Protein AF-0000000086091392 (afdb_homodimer)

Organism: Naegleria lovaniensis (NCBI:txid51637)

Solvent-accessible surface area (backbone atoms only — not comparable to full-atom values): 27394 Å² total; per-residue (Å²): 89,58,19,57,66,50,54,48,47,39,29,75,75,66,69,48,73,39,46,36,35,40,30,31,68,91,52,79,78,91,64,65,83,83,42,82,70,41,49,75,41,75,35,52,72,70,53,47,32,65,74,65,35,73,54,86,64,14,84,48,27,34,37,40,72,83,80,79,51,40,74,79,59,46,69,93,62,88,60,36,43,33,38,35,35,42,37,38,60,54,37,52,41,52,9,36,39,43,29,47,31,46,24,54,60,42,50,33,37,32,32,20,60,77,34,50,60,74,77,39,71,58,7,32,56,48,15,60,52,37,63,74,74,44,18,65,43,84,44,44,66,91,47,41,60,60,46,46,41,61,71,62,52,38,48,32,38,37,36,59,35,68,83,49,91,73,50,38,43,62,65,59,58,57,63,68,33,61,90,80,53,76,77,37,20,35,33,40,34,40,38,16,77,86,55,43,69,37,96,75,35,60,68,60,51,56,55,56,68,71,47,87,49,61,45,32,23,43,77,93,65,34,87,84,60,83,75,68,58,51,38,49,48,48,50,40,52,49,47,55,62,60,67,50,74,60,73,68,75,128,90,60,19,58,66,49,52,48,47,39,29,75,74,67,69,47,71,38,46,35,36,41,28,30,67,91,53,79,78,90,63,65,84,86,43,84,70,42,49,74,40,76,34,51,72,70,53,46,32,66,73,63,36,74,54,85,64,14,85,48,28,34,37,41,72,84,79,79,50,40,74,79,58,46,70,93,61,90,59,35,42,34,37,34,36,41,37,38,61,54,35,51,41,51,10,38,40,42,30,46,32,45,25,54,60,43,50,34,37,32,30,22,59,77,33,50,61,73,78,39,69,58,7,31,56,48,15,58,52,37,62,73,74,45,17,63,41,82,44,44,66,89,47,40,59,60,46,48,41,62,72,62,52,39,48,34,38,36,36,57,37,68,84,49,90,76,48,38,43,64,64,57,58,56,65,63,50,48,101,79,60,73,78,36,20,35,32,41,35,41,38,16,77,86,56,42,71,36,96,74,35,59,68,59,50,57,56,56,69,70,49,85,50,60,47,33,23,42,76,93,66,36,87,83,59,83,77,70,57,51,36,51,50,47,50,41,53,47,47,53,64,61,68,50,74,60,77,68,76,126

Sequence (500 aa):
MNGSKIITESFEKYNIRPKWLFYRHDKPLLFSQDNHQTQQFPVTDNLINYICGDIVSNDGYCAVYDNYDPQQLFHPRKRNIYIYCYKISDPNNLGSIIRMSFGFDISAIFLSEDCVSPFTERCVRSSRNYIMNIPVFHLPLEEYNTVIHEHLNCDYTLIADASSSQKHTIKSILGINNSQRKLDNICLVMGNEHHGFMYQDREFQKVMSQIPNKEFVYIPMKNNIDSFSVSHAAGILMYELSNNDVKMRRMNGSKIITESFEKYNIRPKWLFYRHDKPLLFSQDNHQTQQFPVTDNLINYICGDIVSNDGYCAVYDNYDPQQLFHPRKRNIYIYCYKISDPNNLGSIIRMSFGFDISAIFLSEDCVSPFTERCVRSSRNYIMNIPVFHLPLEEYNTVIHEHLNCDYTLIADASSSQKHTIKSILGINNSQRKLDNICLVMGNEHHGFMYQDREFQKVMSQIPNKEFVYIPMKNNIDSFSVSHAAGILMYELSNNDVKMRR

pLDDT: mean 88.41, std 12.87, range [25.33, 98.81]

InterPro domains:
  IPR001537 tRNA/rRNA methyltransferase, SpoU type [PF00588] (81-239)
  IPR029026 tRNA (guanine-N1-)-methyltransferase, N-terminal [G3DSA:3.40.1280.10] (73-248)
  IPR029028 Alpha/beta knot methyltransferases [SSF75217] (65-241)
  IPR051259 Ribosomal RNA Methyltransferase [PTHR43191] (73-243)

Radius of gyration: 23.92 Å; Cα contacts (8 Å, |Δi|>4): 946; chains: 2; bounding box: 57×60×65 Å

Secondary structure (DSSP, 8-state):
-B-HHHHHHHHHHH----SEEEEETTSPPSS-TT-TTSEEEEE-HHHHHHHHSSGGGTTTEEEE-----HHHH----SSEEEEEESS---HHHHHHHHHHHHHTT-SEEEE-TTPPPTTSHHHHHHHTTGGGGS-EEE--GGGHIIIIIIIS---EEEEE-TT-TTEE-HHHHHHHTTTT---SEEEEEE-BTTTBTTTT-HHHHHHHHT-SSEEEE----STT-----HHHHHHHHHHHHHH-------/-B-HHHHHHHHHHH----SEEEEETTSPPSS-TT-TTSEEEEE-HHHHHHHHSSGGGTTTEEEE-----HHHH----SSEEEEEESS---HHHHHHHHHHHHHTT-SEEEE-TTPPPTTSHHHHHHHTTGGGGS-EEE--GGGHIIIIIIIS---EEEEE-TT-SSEE-HHHHHHH--TT---SEEEEEE-BTTTBTTTT-HHHHHHHHT-SSEEEE----STT-----HHHHHHHHHHHHHH-------

Structure (mmCIF, N/CA/C/O backbone):
data_AF-0000000086091392-model_v1
#
loop_
_entity.id
_entity.type
_entity.pdbx_description
1 polymer 'tRNA/rRNA methyltransferase SpoU type domain-containing protein'
#
loop_
_atom_site.group_PDB
_atom_site.id
_atom_site.type_symbol
_atom_site.label_atom_id
_atom_site.label_alt_id
_atom_site.label_comp_id
_atom_site.label_asym_id
_atom_site.label_entity_id
_atom_site.label_seq_id
_atom_site.pdbx_PDB_ins_code
_atom_site.Cartn_x
_atom_site.Cartn_y
_atom_site.Cartn_z
_atom_site.occupancy
_atom_site.B_iso_or_equiv
_atom_site.auth_seq_id
_atom_site.auth_comp_id
_atom_site.auth_asym_id
_atom_site.auth_atom_id
_atom_site.pdbx_PDB_model_num
ATOM 1 N N . MET A 1 1 ? 10.367 -7.816 -18.844 1 86.5 1 MET A N 1
ATOM 2 C CA . MET A 1 1 ? 10.812 -7.109 -17.641 1 86.5 1 MET A CA 1
ATOM 3 C C . MET A 1 1 ? 11.906 -6.102 -17.984 1 86.5 1 MET A C 1
ATOM 5 O O . MET A 1 1 ? 12.859 -6.426 -18.703 1 86.5 1 MET A O 1
ATOM 9 N N . ASN A 1 2 ? 11.609 -4.957 -17.422 1 87.25 2 ASN A N 1
ATOM 10 C CA . ASN A 1 2 ? 12.539 -3.875 -17.719 1 87.25 2 ASN A CA 1
ATOM 11 C C . ASN A 1 2 ? 13.352 -3.477 -16.484 1 87.25 2 ASN A C 1
ATOM 13 O O . ASN A 1 2 ? 12.82 -3.467 -15.367 1 87.25 2 ASN A O 1
ATOM 17 N N . GLY A 1 3 ? 14.648 -3.191 -16.719 1 88.81 3 GLY A N 1
ATOM 18 C CA . GLY A 1 3 ? 15.477 -2.623 -15.656 1 88.81 3 GLY A CA 1
ATOM 19 C C . GLY A 1 3 ? 16.531 -3.586 -15.141 1 88.81 3 GLY A C 1
ATOM 20 O O . GLY A 1 3 ? 16.219 -4.727 -14.789 1 88.81 3 GLY A O 1
ATOM 21 N N . SER A 1 4 ? 17.75 -3.119 -15.109 1 90.88 4 SER A N 1
ATOM 22 C CA . SER A 1 4 ? 18.891 -3.947 -14.719 1 90.88 4 SER A CA 1
ATOM 23 C C . SER A 1 4 ? 18.766 -4.414 -13.273 1 90.88 4 SER A C 1
ATOM 25 O O . SER A 1 4 ? 19.094 -5.559 -12.953 1 90.88 4 SER A O 1
ATOM 27 N N . LYS A 1 5 ? 18.25 -3.545 -12.438 1 87.19 5 LYS A N 1
ATOM 28 C CA . LYS A 1 5 ? 18.203 -3.854 -11.016 1 87.19 5 LYS A CA 1
ATOM 29 C C . LYS A 1 5 ? 17.281 -5.039 -10.742 1 87.19 5 LYS A C 1
ATOM 31 O O . LYS A 1 5 ? 17.672 -5.988 -10.055 1 87.19 5 LYS A O 1
ATOM 36 N N . ILE A 1 6 ? 16.156 -4.98 -11.352 1 89.19 6 ILE A N 1
ATOM 37 C CA . ILE A 1 6 ? 15.156 -6.016 -11.109 1 89.19 6 ILE A CA 1
ATOM 38 C C . ILE A 1 6 ? 15.617 -7.332 -11.727 1 89.19 6 ILE A C 1
ATOM 40 O O . ILE A 1 6 ? 15.484 -8.398 -11.117 1 89.19 6 ILE A O 1
ATOM 44 N N . ILE A 1 7 ? 16.219 -7.27 -12.883 1 92.31 7 ILE A N 1
ATOM 45 C CA . ILE A 1 7 ? 16.703 -8.445 -13.594 1 92.31 7 ILE A CA 1
ATOM 46 C C . ILE A 1 7 ? 17.844 -9.094 -12.797 1 92.31 7 ILE A C 1
ATOM 48 O O . ILE A 1 7 ? 17.844 -10.305 -12.578 1 92.31 7 ILE A O 1
ATOM 52 N N . THR A 1 8 ? 18.719 -8.312 -12.297 1 91.81 8 THR A N 1
ATOM 53 C CA . THR A 1 8 ? 19.875 -8.797 -11.547 1 91.81 8 THR A CA 1
ATOM 54 C C . THR A 1 8 ? 19.453 -9.375 -10.203 1 91.81 8 THR A C 1
ATOM 56 O O . THR A 1 8 ? 19.906 -10.453 -9.812 1 91.81 8 THR A O 1
ATOM 59 N N . GLU A 1 9 ? 18.562 -8.703 -9.594 1 89.44 9 GLU A N 1
ATOM 60 C CA . GLU A 1 9 ? 18.094 -9.172 -8.297 1 89.44 9 GLU A CA 1
ATOM 61 C C . GLU A 1 9 ? 17.391 -10.523 -8.414 1 89.44 9 GLU A C 1
ATOM 63 O O . GLU A 1 9 ? 17.594 -11.414 -7.586 1 89.44 9 GLU A O 1
ATOM 68 N N . SER A 1 10 ? 16.594 -10.656 -9.414 1 92.31 10 SER A N 1
ATOM 69 C CA . SER A 1 10 ? 15.875 -11.898 -9.648 1 92.31 10 SER A CA 1
ATOM 70 C C . SER A 1 10 ? 16.844 -13.062 -9.867 1 92.31 10 SER A C 1
ATOM 72 O O . SER A 1 10 ? 16.609 -14.164 -9.352 1 92.31 10 SER A O 1
ATOM 74 N N . PHE A 1 11 ? 17.891 -12.766 -10.539 1 92.31 11 PHE A N 1
ATOM 75 C CA . PHE A 1 11 ? 18.875 -13.789 -10.828 1 92.31 11 PHE A CA 1
ATOM 76 C C . PHE A 1 11 ? 19.719 -14.094 -9.594 1 92.31 11 PHE A C 1
ATOM 78 O O . PHE A 1 11 ? 19.828 -15.25 -9.18 1 92.31 11 PHE A O 1
ATOM 85 N N . GLU A 1 12 ? 20.219 -13.094 -8.977 1 91.31 12 GLU A N 1
ATOM 86 C CA . GLU A 1 12 ? 21.156 -13.258 -7.867 1 91.31 12 GLU A CA 1
ATOM 87 C C . GLU A 1 12 ? 20.484 -13.867 -6.648 1 91.31 12 GLU A C 1
ATOM 89 O O . GLU A 1 12 ? 21.047 -14.727 -5.973 1 91.31 12 GLU A O 1
ATOM 94 N N . LYS A 1 13 ? 19.297 -13.469 -6.434 1 91.44 13 LYS A N 1
ATOM 95 C CA . LYS A 1 13 ? 18.641 -13.883 -5.199 1 91.44 13 LYS A CA 1
ATOM 96 C C . LYS A 1 13 ? 17.859 -15.18 -5.402 1 91.44 13 LYS A C 1
ATOM 98 O O . LYS A 1 13 ? 17.766 -16 -4.488 1 91.44 13 LYS A O 1
ATOM 103 N N . TYR A 1 14 ? 17.328 -15.383 -6.613 1 93.12 14 TYR A N 1
ATOM 104 C CA . TYR A 1 14 ? 16.375 -16.469 -6.754 1 93.12 14 TYR A CA 1
ATOM 105 C C . TYR A 1 14 ? 16.734 -17.375 -7.934 1 93.12 14 TYR A C 1
ATOM 107 O O . TYR A 1 14 ? 16 -18.297 -8.258 1 93.12 14 TYR A O 1
ATOM 115 N N . ASN A 1 15 ? 17.797 -17.078 -8.617 1 92.75 15 ASN A N 1
ATOM 116 C CA . ASN A 1 15 ? 18.312 -17.859 -9.742 1 92.75 15 ASN A CA 1
ATOM 117 C C . ASN A 1 15 ? 17.297 -17.938 -10.875 1 92.75 15 ASN A C 1
ATOM 119 O O . ASN A 1 15 ? 17.141 -18.984 -11.516 1 92.75 15 ASN A O 1
ATOM 123 N N . ILE A 1 16 ? 16.562 -16.891 -11.055 1 92.94 16 ILE A N 1
ATOM 124 C CA . ILE A 1 16 ? 15.625 -16.781 -12.164 1 92.94 16 ILE A CA 1
ATOM 125 C C . ILE A 1 16 ? 16.328 -16.141 -13.367 1 92.94 16 ILE A C 1
ATOM 127 O O . ILE A 1 16 ? 16.656 -14.953 -13.336 1 92.94 16 ILE A O 1
ATOM 131 N N . ARG A 1 17 ? 16.406 -16.875 -14.406 1 91.81 17 ARG A N 1
ATOM 132 C CA . ARG A 1 17 ? 17.141 -16.422 -15.586 1 91.81 17 ARG A CA 1
ATOM 133 C C . ARG A 1 17 ? 16.188 -16.125 -16.734 1 91.81 17 ARG A C 1
ATOM 135 O O . ARG A 1 17 ? 15.258 -16.891 -17 1 91.81 17 ARG A O 1
ATOM 142 N N . PRO A 1 18 ? 16.516 -15.008 -17.359 1 94 18 PRO A N 1
ATOM 143 C CA . PRO A 1 18 ? 15.719 -14.758 -18.562 1 94 18 PRO A CA 1
ATOM 144 C C . PRO A 1 18 ? 16.141 -15.625 -19.75 1 94 18 PRO A C 1
ATOM 146 O O . PRO A 1 18 ? 17.281 -16.094 -19.797 1 94 18 PRO A O 1
ATOM 149 N N . LYS A 1 19 ? 15.188 -15.867 -20.547 1 93.5 19 LYS A N 1
ATOM 150 C CA . LYS A 1 19 ? 15.508 -16.531 -21.812 1 93.5 19 LYS A CA 1
ATOM 151 C C . LYS A 1 19 ? 16.297 -15.602 -22.734 1 93.5 19 LYS A C 1
ATOM 153 O O . LYS A 1 19 ? 17.344 -15.977 -23.25 1 93.5 19 LYS A O 1
ATOM 158 N N . TRP A 1 20 ? 15.766 -14.398 -22.906 1 93.12 20 TRP A N 1
ATOM 159 C CA . TRP A 1 20 ? 16.422 -13.383 -23.734 1 93.12 20 TRP A CA 1
ATOM 160 C C . TRP A 1 20 ? 16.672 -12.109 -22.922 1 93.12 20 TRP A C 1
ATOM 162 O O . TRP A 1 20 ? 15.836 -11.703 -22.125 1 93.12 20 TRP A O 1
ATOM 172 N N . LEU A 1 21 ? 17.859 -11.555 -23.094 1 93.31 21 LEU A N 1
ATOM 173 C CA . LEU A 1 21 ? 18.203 -10.25 -22.531 1 93.31 21 LEU A CA 1
ATOM 174 C C . LEU A 1 21 ? 18.609 -9.281 -23.641 1 93.31 21 LEU A C 1
ATOM 176 O O . LEU A 1 21 ? 19.594 -9.5 -24.328 1 93.31 21 LEU A O 1
ATOM 180 N N . PHE A 1 22 ? 17.797 -8.266 -23.797 1 92.25 22 PHE A N 1
ATOM 181 C CA . PHE A 1 22 ? 18.141 -7.164 -24.688 1 92.25 22 PHE A CA 1
ATOM 182 C C . PHE A 1 22 ? 18.766 -6.012 -23.906 1 92.25 22 PHE A C 1
ATOM 184 O O . PHE A 1 22 ? 18.25 -5.617 -22.859 1 92.25 22 PHE A O 1
ATOM 191 N N . TYR A 1 23 ? 19.906 -5.551 -24.328 1 92 23 TYR A N 1
ATOM 192 C CA . TYR A 1 23 ? 20.547 -4.441 -23.625 1 92 23 TYR A CA 1
ATOM 193 C C . TYR A 1 23 ? 21.141 -3.445 -24.609 1 92 23 TYR A C 1
ATOM 195 O O . TYR A 1 23 ? 21.5 -3.814 -25.734 1 92 23 TYR A O 1
ATOM 203 N N . ARG A 1 24 ? 21.094 -2.211 -24.219 1 90.94 24 ARG A N 1
ATOM 204 C CA . ARG A 1 24 ? 21.703 -1.179 -25.047 1 90.94 24 ARG A CA 1
ATOM 205 C C . ARG A 1 24 ? 23.172 -1.451 -25.281 1 90.94 24 ARG A C 1
ATOM 207 O O . ARG A 1 24 ? 23.891 -1.867 -24.359 1 90.94 24 ARG A O 1
ATOM 214 N N . HIS A 1 25 ? 23.719 -1.001 -26.453 1 90.56 25 HIS A N 1
ATOM 215 C CA . HIS A 1 25 ? 25.047 -1.384 -26.891 1 90.56 25 HIS A CA 1
ATOM 216 C C . HIS A 1 25 ? 26.125 -0.738 -26.031 1 90.56 25 HIS A C 1
ATOM 218 O O . HIS A 1 25 ? 27.234 -1.251 -25.938 1 90.56 25 HIS A O 1
ATOM 224 N N . ASP A 1 26 ? 25.812 0.372 -25.391 1 90.62 26 ASP A N 1
ATOM 225 C CA . ASP A 1 26 ? 26.812 1.078 -24.594 1 90.62 26 ASP A CA 1
ATOM 226 C C . ASP A 1 26 ? 26.766 0.626 -23.141 1 90.62 26 ASP A C 1
ATOM 228 O O . ASP A 1 26 ? 27.484 1.156 -22.297 1 90.62 26 ASP A O 1
ATOM 232 N N . LYS A 1 27 ? 25.922 -0.3 -22.828 1 91.81 27 LYS A N 1
ATOM 233 C CA . LYS A 1 27 ? 25.766 -0.779 -21.453 1 91.81 27 LYS A CA 1
ATOM 234 C C . LYS A 1 27 ? 26.484 -2.109 -21.25 1 91.81 27 LYS A C 1
ATOM 236 O O . LYS A 1 27 ? 26.656 -2.885 -22.203 1 91.81 27 LYS A O 1
ATOM 241 N N . PRO A 1 28 ? 26.875 -2.361 -20.062 1 91.5 28 PRO A N 1
ATOM 242 C CA . PRO A 1 28 ? 27.562 -3.627 -19.797 1 91.5 28 PRO A CA 1
ATOM 243 C C . PRO A 1 28 ? 26.609 -4.824 -19.781 1 91.5 28 PRO A C 1
ATOM 245 O O . PRO A 1 28 ? 25.406 -4.66 -19.594 1 91.5 28 PRO A O 1
ATOM 248 N N . LEU A 1 29 ? 27.234 -5.965 -20 1 90.12 29 LEU A N 1
ATOM 249 C CA . LEU A 1 29 ? 26.469 -7.203 -19.859 1 90.12 29 LEU A CA 1
ATOM 250 C C . LEU A 1 29 ? 26.094 -7.453 -18.406 1 90.12 29 LEU A C 1
ATOM 252 O O . LEU A 1 29 ? 26.875 -7.199 -17.5 1 90.12 29 LEU A O 1
ATOM 256 N N . LEU A 1 30 ? 24.906 -7.949 -18.266 1 89.75 30 LEU A N 1
ATOM 257 C CA . LEU A 1 30 ? 24.469 -8.242 -16.906 1 89.75 30 LEU A CA 1
ATOM 258 C C . LEU A 1 30 ? 24.906 -9.641 -16.484 1 89.75 30 LEU A C 1
ATOM 260 O O . LEU A 1 30 ? 25.094 -9.898 -15.289 1 89.75 30 LEU A O 1
ATOM 264 N N . PHE A 1 31 ? 24.984 -10.492 -17.5 1 89.25 31 PHE A N 1
ATOM 265 C CA . PHE A 1 31 ? 25.344 -11.875 -17.219 1 89.25 31 PHE A CA 1
ATOM 266 C C . PHE A 1 31 ? 26.641 -12.258 -17.953 1 89.25 31 PHE A C 1
ATOM 268 O O . PHE A 1 31 ? 26.938 -11.727 -19.016 1 89.25 31 PHE A O 1
ATOM 275 N N . SER A 1 32 ? 27.328 -13.219 -17.281 1 83.88 32 SER A N 1
ATOM 276 C CA . SER A 1 32 ? 28.547 -13.703 -17.938 1 83.88 32 SER A CA 1
ATOM 277 C C . SER A 1 32 ? 28.234 -14.398 -19.25 1 83.88 32 SER A C 1
ATOM 279 O O . SER A 1 32 ? 27.172 -15.031 -19.391 1 83.88 32 SER A O 1
ATOM 281 N N . GLN A 1 33 ? 29.125 -14.312 -20.125 1 75.31 33 GLN A N 1
ATOM 282 C CA . GLN A 1 33 ? 28.953 -14.891 -21.453 1 75.31 33 GLN A CA 1
ATOM 283 C C . GLN A 1 33 ? 28.938 -16.422 -21.391 1 75.31 33 GLN A C 1
ATOM 285 O O . GLN A 1 33 ? 28.375 -17.062 -22.281 1 75.31 33 GLN A O 1
ATOM 290 N N . ASP A 1 34 ? 29.484 -16.906 -20.422 1 69.38 34 ASP A N 1
ATOM 291 C CA . ASP A 1 34 ? 29.547 -18.359 -20.297 1 69.38 34 ASP A CA 1
ATOM 292 C C . ASP A 1 34 ? 28.203 -18.922 -19.828 1 69.38 34 ASP A C 1
ATOM 294 O O . ASP A 1 34 ? 28.031 -20.141 -19.781 1 69.38 34 ASP A O 1
ATOM 298 N N . ASN A 1 35 ? 27.312 -18 -19.688 1 63.88 35 ASN A N 1
ATOM 299 C CA . ASN A 1 35 ? 25.984 -18.438 -19.266 1 63.88 35 ASN A CA 1
ATOM 300 C C . ASN A 1 35 ? 25.109 -18.812 -20.453 1 63.88 35 ASN A C 1
ATOM 302 O O . ASN A 1 35 ? 24.562 -17.938 -21.125 1 63.88 35 ASN A O 1
ATOM 306 N N . HIS A 1 36 ? 25.047 -20.094 -20.781 1 72.56 36 HIS A N 1
ATOM 307 C CA . HIS A 1 36 ? 24.375 -20.594 -21.969 1 72.56 36 HIS A CA 1
ATOM 308 C C . HIS A 1 36 ? 22.859 -20.547 -21.797 1 72.56 36 HIS A C 1
ATOM 310 O O . HIS A 1 36 ? 22.109 -20.688 -22.766 1 72.56 36 HIS A O 1
ATOM 316 N N . GLN A 1 37 ? 22.406 -20.125 -20.703 1 85 37 GLN A N 1
ATOM 317 C CA . GLN A 1 37 ? 20.969 -20.219 -20.469 1 85 37 GLN A CA 1
ATOM 318 C C . GLN A 1 37 ? 20.266 -18.938 -20.891 1 85 37 GLN A C 1
ATOM 320 O O . GLN A 1 37 ? 19.062 -18.953 -21.203 1 85 37 GLN A O 1
ATOM 325 N N . THR A 1 38 ? 21 -17.812 -20.953 1 92.56 38 THR A N 1
ATOM 326 C CA . THR A 1 38 ? 20.422 -16.531 -21.344 1 92.56 38 THR A CA 1
ATOM 327 C C . THR A 1 38 ? 21.078 -16.016 -22.609 1 92.56 38 THR A C 1
ATOM 329 O O . THR A 1 38 ? 22.312 -15.867 -22.672 1 92.56 38 THR A O 1
ATOM 332 N N . GLN A 1 39 ? 20.344 -15.898 -23.688 1 93 39 GLN A N 1
ATOM 333 C CA . GLN A 1 39 ? 20.844 -15.242 -24.891 1 93 39 GLN A CA 1
ATOM 334 C C . GLN A 1 39 ? 20.797 -13.719 -24.75 1 93 39 GLN A C 1
ATOM 336 O O . GLN A 1 39 ? 19.75 -13.156 -24.438 1 93 39 GLN A O 1
ATOM 341 N N . GLN A 1 40 ? 21.938 -13.117 -24.891 1 93.19 40 GLN A N 1
ATOM 342 C CA . GLN A 1 40 ? 22.031 -11.672 -24.703 1 93.19 40 GLN A CA 1
ATOM 343 C C . GLN A 1 40 ? 22.234 -10.953 -26.031 1 93.19 40 GLN A C 1
ATOM 345 O O . GLN A 1 40 ? 23.078 -11.359 -26.844 1 93.19 40 GLN A O 1
ATOM 350 N N . PHE A 1 41 ? 21.406 -9.914 -26.297 1 92.44 41 PHE A N 1
ATOM 351 C CA . PHE A 1 41 ? 21.406 -9.211 -27.578 1 92.44 41 PHE A CA 1
ATOM 352 C C . PHE A 1 41 ? 21.656 -7.723 -27.391 1 92.44 41 PHE A C 1
ATOM 354 O O . PHE A 1 41 ? 20.828 -7.02 -26.797 1 92.44 41 PHE A O 1
ATOM 361 N N . PRO A 1 42 ? 22.781 -7.227 -27.875 1 92.75 42 PRO A N 1
ATOM 362 C CA . PRO A 1 42 ? 22.953 -5.77 -27.891 1 92.75 42 PRO A CA 1
ATOM 363 C C . PRO A 1 42 ? 22.031 -5.094 -28.906 1 92.75 42 PRO A C 1
ATOM 365 O O . PRO A 1 42 ? 21.828 -5.613 -30.016 1 92.75 42 PRO A O 1
ATOM 368 N N . VAL A 1 43 ? 21.422 -3.994 -28.484 1 91.5 43 VAL A N 1
ATOM 369 C CA . VAL A 1 43 ? 20.484 -3.324 -29.391 1 91.5 43 VAL A CA 1
ATOM 370 C C . VAL A 1 43 ? 20.75 -1.819 -29.375 1 91.5 43 VAL A C 1
ATOM 372 O O . VAL A 1 43 ? 21.422 -1.309 -28.484 1 91.5 43 VAL A O 1
ATOM 375 N N . THR A 1 44 ? 20.219 -1.12 -30.406 1 87.5 44 THR A N 1
ATOM 376 C CA . THR A 1 44 ? 20.312 0.333 -30.484 1 87.5 44 THR A CA 1
ATOM 377 C C . THR A 1 44 ? 19.312 0.991 -29.547 1 87.5 44 THR A C 1
ATOM 379 O O . THR A 1 44 ? 18.375 0.336 -29.062 1 87.5 44 THR A O 1
ATOM 382 N N . ASP A 1 45 ? 19.453 2.264 -29.297 1 82.25 45 ASP A N 1
ATOM 383 C CA . ASP A 1 45 ? 18.531 3.035 -28.469 1 82.25 45 ASP A CA 1
ATOM 384 C C . ASP A 1 45 ? 17.109 2.973 -29.016 1 82.25 45 ASP A C 1
ATOM 386 O O . ASP A 1 45 ? 16.156 2.781 -28.25 1 82.25 45 ASP A O 1
ATOM 390 N N . ASN A 1 46 ? 17.047 3.1 -30.266 1 81.06 46 ASN A N 1
ATOM 391 C CA . ASN A 1 46 ? 15.734 3.092 -30.906 1 81.06 46 ASN A CA 1
ATOM 392 C C . ASN A 1 46 ? 15.039 1.74 -30.734 1 81.06 46 ASN A C 1
ATOM 394 O O . ASN A 1 46 ? 13.844 1.681 -30.438 1 81.06 46 ASN A O 1
ATOM 398 N N . LEU A 1 47 ? 15.805 0.741 -30.859 1 82.06 47 LEU A N 1
ATOM 399 C CA . LEU A 1 47 ? 15.227 -0.599 -30.828 1 82.06 47 LEU A CA 1
ATOM 400 C C . LEU A 1 47 ? 14.812 -0.973 -29.406 1 82.06 47 LEU A C 1
ATOM 402 O O . LEU A 1 47 ? 13.758 -1.584 -29.203 1 82.06 47 LEU A O 1
ATOM 406 N N . ILE A 1 48 ? 15.594 -0.634 -28.422 1 82.06 48 ILE A N 1
ATOM 407 C CA . ILE A 1 48 ? 15.273 -1.01 -27.047 1 82.06 48 ILE A CA 1
ATOM 408 C C . ILE A 1 48 ? 14 -0.296 -26.609 1 82.06 48 ILE A C 1
ATOM 410 O O . ILE A 1 48 ? 13.18 -0.87 -25.891 1 82.06 48 ILE A O 1
ATOM 414 N N . ASN A 1 49 ? 13.828 0.889 -27 1 79.06 49 ASN A N 1
ATOM 415 C CA . ASN A 1 49 ? 12.617 1.634 -26.672 1 79.06 49 ASN A CA 1
ATOM 416 C C . ASN A 1 49 ? 11.383 1.013 -27.328 1 79.06 49 ASN A C 1
ATOM 418 O O . ASN A 1 49 ? 10.289 1.034 -26.766 1 79.06 49 ASN A O 1
ATOM 422 N N . TYR A 1 50 ? 11.68 0.493 -28.5 1 78.81 50 TYR A N 1
ATOM 423 C CA . TYR A 1 50 ? 10.594 -0.168 -29.219 1 78.81 50 TYR A CA 1
ATOM 424 C C . TYR A 1 50 ? 10.188 -1.462 -28.516 1 78.81 50 TYR A C 1
ATOM 426 O O . TYR A 1 50 ? 9 -1.783 -28.438 1 78.81 50 TYR A O 1
ATOM 434 N N . ILE A 1 51 ? 11.125 -2.191 -28.062 1 76.38 51 ILE A N 1
ATOM 435 C CA . ILE A 1 51 ? 10.898 -3.488 -27.438 1 76.38 51 ILE A CA 1
ATOM 436 C C . ILE A 1 51 ? 10.32 -3.289 -26.031 1 76.38 51 ILE A C 1
ATOM 438 O O . ILE A 1 51 ? 9.375 -3.979 -25.641 1 76.38 51 ILE A O 1
ATOM 442 N N . CYS A 1 52 ? 10.898 -2.404 -25.328 1 74.06 52 CYS A N 1
ATOM 443 C CA . CYS A 1 52 ? 10.609 -2.318 -23.906 1 74.06 52 CYS A CA 1
ATOM 444 C C . CYS A 1 52 ? 9.586 -1.231 -23.609 1 74.06 52 CYS A C 1
ATOM 446 O O . CYS A 1 52 ? 8.984 -1.206 -22.547 1 74.06 52 CYS A O 1
ATOM 448 N N . GLY A 1 53 ? 9.18 -0.615 -24.609 1 67.25 53 GLY A N 1
ATOM 449 C CA . GLY A 1 53 ? 8.367 0.564 -24.344 1 67.25 53 GLY A CA 1
ATOM 450 C C . GLY A 1 53 ? 9.172 1.741 -23.828 1 67.25 53 GLY A C 1
ATOM 451 O O . GLY A 1 53 ? 10.375 1.843 -24.094 1 67.25 53 GLY A O 1
ATOM 452 N N . ASP A 1 54 ? 8.594 2.729 -23.109 1 56.72 54 ASP A N 1
ATOM 453 C CA . ASP A 1 54 ? 9.25 3.977 -22.734 1 56.72 54 ASP A CA 1
ATOM 454 C C . ASP A 1 54 ? 10.516 3.711 -21.922 1 56.72 54 ASP A C 1
ATOM 456 O O . ASP A 1 54 ? 10.5 2.92 -20.984 1 56.72 54 ASP A O 1
ATOM 460 N N . ILE A 1 55 ? 11.672 4.223 -22.484 1 52.38 55 ILE A N 1
ATOM 461 C CA . ILE A 1 55 ? 13.07 4.137 -22.078 1 52.38 55 ILE A CA 1
ATOM 462 C C . ILE A 1 55 ? 13.18 4.438 -20.578 1 52.38 55 ILE A C 1
ATOM 464 O O . ILE A 1 55 ? 13.992 3.83 -19.875 1 52.38 55 ILE A O 1
ATOM 468 N N . VAL A 1 56 ? 12.469 5.289 -20.109 1 54.34 56 VAL A N 1
ATOM 469 C CA . VAL A 1 56 ? 12.727 5.828 -18.781 1 54.34 56 VAL A CA 1
ATOM 470 C C . VAL A 1 56 ? 12.742 4.691 -17.766 1 54.34 56 VAL A C 1
ATOM 472 O O . VAL A 1 56 ? 13.594 4.66 -16.875 1 54.34 56 VAL A O 1
ATOM 475 N N . SER A 1 57 ? 11.984 3.633 -18.078 1 60.62 57 SER A N 1
ATOM 476 C CA . SER A 1 57 ? 11.859 2.625 -17.031 1 60.62 57 SER A CA 1
ATOM 477 C C . SER A 1 57 ? 12.852 1.482 -17.25 1 60.62 57 SER A C 1
ATOM 479 O O . SER A 1 57 ? 13.102 0.697 -16.328 1 60.62 57 SER A O 1
ATOM 481 N N . ASN A 1 58 ? 13.641 1.423 -18.25 1 67.31 58 ASN A N 1
ATOM 482 C CA . ASN A 1 58 ? 14.414 0.219 -18.531 1 67.31 58 ASN A CA 1
ATOM 483 C C . ASN A 1 58 ? 15.914 0.469 -18.359 1 67.31 58 ASN A C 1
ATOM 485 O O . ASN A 1 58 ? 16.703 -0.476 -18.266 1 67.31 58 ASN A O 1
ATOM 489 N N . ASP A 1 59 ? 16.375 1.501 -18 1 83.44 59 ASP A N 1
ATOM 490 C CA . ASP A 1 59 ? 17.781 1.902 -17.891 1 83.44 59 ASP A CA 1
ATOM 491 C C . ASP A 1 59 ? 18.641 1.214 -18.938 1 83.44 59 ASP A C 1
ATOM 493 O O . ASP A 1 59 ? 19.812 0.949 -18.703 1 83.44 59 ASP A O 1
ATOM 497 N N . GLY A 1 60 ? 17.922 0.682 -20.062 1 87.69 60 GLY A N 1
ATOM 498 C CA . GLY A 1 60 ? 18.641 0.103 -21.188 1 87.69 60 GLY A CA 1
ATOM 499 C C . GLY A 1 60 ? 18.625 -1.414 -21.188 1 87.69 60 GLY A C 1
ATOM 500 O O . GLY A 1 60 ? 19.344 -2.049 -21.969 1 87.69 60 GLY A O 1
ATOM 501 N N . TYR A 1 61 ? 17.891 -2.014 -20.344 1 91.5 61 TYR A N 1
ATOM 502 C CA . TYR A 1 61 ? 17.828 -3.467 -20.266 1 91.5 61 TYR A CA 1
ATOM 503 C C . TYR A 1 61 ? 16.375 -3.947 -20.312 1 91.5 61 TYR A C 1
ATOM 505 O O . TYR A 1 61 ? 15.5 -3.344 -19.688 1 91.5 61 TYR A O 1
ATOM 513 N N . CYS A 1 62 ? 16.156 -5.023 -21.078 1 91.25 62 CYS A N 1
ATOM 514 C CA . CYS A 1 62 ? 14.852 -5.691 -21.156 1 91.25 62 CYS A CA 1
ATOM 515 C C . CYS A 1 62 ? 15.023 -7.203 -21.234 1 91.25 62 CYS A C 1
ATOM 517 O O . CYS A 1 62 ? 15.82 -7.711 -22.016 1 91.25 62 CYS A O 1
ATOM 519 N N . ALA A 1 63 ? 14.258 -7.852 -20.438 1 91.88 63 ALA A N 1
ATOM 520 C CA . ALA A 1 63 ? 14.406 -9.305 -20.375 1 91.88 63 ALA A CA 1
ATOM 521 C C . ALA A 1 63 ? 13.086 -10 -20.688 1 91.88 63 ALA A C 1
ATOM 523 O O . ALA A 1 63 ? 12.008 -9.477 -20.375 1 91.88 63 ALA A O 1
ATOM 524 N N . VAL A 1 64 ? 13.203 -11.164 -21.312 1 91.62 64 VAL A N 1
ATOM 525 C CA . VAL A 1 64 ? 12.062 -12.031 -21.609 1 91.62 64 VAL A CA 1
ATOM 526 C C . VAL A 1 64 ? 12.203 -13.344 -20.844 1 91.62 64 VAL A C 1
ATOM 528 O O . VAL A 1 64 ? 13.25 -13.992 -20.891 1 91.62 64 VAL A O 1
ATOM 531 N N . TYR A 1 65 ? 11.148 -13.641 -20.109 1 93.69 65 TYR A N 1
ATOM 532 C CA . TYR A 1 65 ? 11.102 -14.891 -19.359 1 93.69 65 TYR A CA 1
ATOM 533 C C . TYR A 1 65 ? 10.047 -15.836 -19.938 1 93.69 65 TYR A C 1
ATOM 535 O O . TYR A 1 65 ? 8.969 -15.398 -20.328 1 93.69 65 TYR A O 1
ATOM 543 N N . ASP A 1 66 ? 10.32 -17.141 -20 1 91.12 66 ASP A N 1
ATOM 544 C CA . ASP A 1 66 ? 9.367 -18.141 -20.5 1 91.12 66 ASP A CA 1
ATOM 545 C C . ASP A 1 66 ? 9.289 -19.344 -19.562 1 91.12 66 ASP A C 1
ATOM 547 O O . ASP A 1 66 ? 8.773 -20.391 -19.953 1 91.12 66 ASP A O 1
ATOM 551 N N . ASN A 1 67 ? 9.719 -19.234 -18.375 1 91.38 67 ASN A N 1
ATOM 552 C CA . ASN A 1 67 ? 9.852 -20.375 -17.484 1 91.38 67 ASN A CA 1
ATOM 553 C C . ASN A 1 67 ? 8.945 -20.25 -16.266 1 91.38 67 ASN A C 1
ATOM 555 O O . ASN A 1 67 ? 9.195 -20.875 -15.234 1 91.38 67 ASN A O 1
ATOM 559 N N . TYR A 1 68 ? 7.941 -19.406 -16.359 1 94.31 68 TYR A N 1
ATOM 560 C CA . TYR A 1 68 ? 6.996 -19.328 -15.25 1 94.31 68 TYR A CA 1
ATOM 561 C C . TYR A 1 68 ? 6 -20.469 -15.289 1 94.31 68 TYR A C 1
ATOM 563 O O . TYR A 1 68 ? 5.316 -20.672 -16.297 1 94.31 68 TYR A O 1
ATOM 571 N N . ASP A 1 69 ? 5.898 -21.297 -14.203 1 96 69 ASP A N 1
ATOM 572 C CA . ASP A 1 69 ? 4.957 -22.391 -14.023 1 96 69 ASP A CA 1
ATOM 573 C C . ASP A 1 69 ? 4.398 -22.422 -12.602 1 96 69 ASP A C 1
ATOM 575 O O . ASP A 1 69 ? 5.051 -22.922 -11.68 1 96 69 ASP A O 1
ATOM 579 N N . PRO A 1 70 ? 3.211 -21.922 -12.484 1 96.81 70 PRO A N 1
ATOM 580 C CA . PRO A 1 70 ? 2.658 -21.828 -11.125 1 96.81 70 PRO A CA 1
ATOM 581 C C . PRO A 1 70 ? 2.477 -23.188 -10.461 1 96.81 70 PRO A C 1
ATOM 583 O O . PRO A 1 70 ? 2.566 -23.297 -9.234 1 96.81 70 PRO A O 1
ATOM 586 N N . GLN A 1 71 ? 2.25 -24.25 -11.203 1 96.62 71 GLN A N 1
ATOM 587 C CA . GLN A 1 71 ? 2.094 -25.578 -10.625 1 96.62 71 GLN A CA 1
ATOM 588 C C . GLN A 1 71 ? 3.396 -26.062 -9.992 1 96.62 71 GLN A C 1
ATOM 590 O O . GLN A 1 71 ? 3.377 -26.703 -8.938 1 96.62 71 GLN A O 1
ATOM 595 N N . GLN A 1 72 ? 4.492 -25.734 -10.594 1 95.81 72 GLN A N 1
ATOM 596 C CA . GLN A 1 72 ? 5.797 -26.125 -10.07 1 95.81 72 GLN A CA 1
ATOM 597 C C . GLN A 1 72 ? 6.156 -25.328 -8.828 1 95.81 72 GLN A C 1
ATOM 599 O O . GLN A 1 72 ? 6.859 -25.812 -7.945 1 95.81 72 GLN A O 1
ATOM 604 N N . LEU A 1 73 ? 5.664 -24.125 -8.766 1 96.44 73 LEU A N 1
ATOM 605 C CA . LEU A 1 73 ? 5.961 -23.234 -7.645 1 96.44 73 LEU A CA 1
ATOM 606 C C . LEU A 1 73 ? 5.098 -23.578 -6.434 1 96.44 73 LEU A C 1
ATOM 608 O O . LEU A 1 73 ? 5.434 -23.219 -5.305 1 96.44 73 LEU A O 1
ATOM 612 N N . PHE A 1 74 ? 3.965 -24.188 -6.707 1 97.06 74 PHE A N 1
ATOM 613 C CA . PHE A 1 74 ? 3.002 -24.453 -5.641 1 97.06 74 PHE A CA 1
ATOM 614 C C . PHE A 1 74 ? 3.412 -25.688 -4.836 1 97.06 74 PHE A C 1
ATOM 616 O O . PHE A 1 74 ? 3.533 -26.781 -5.387 1 97.06 74 PHE A O 1
ATOM 623 N N . HIS A 1 75 ? 3.629 -25.484 -3.49 1 92.06 75 HIS A N 1
ATOM 624 C CA . HIS A 1 75 ? 3.941 -26.562 -2.555 1 92.06 75 HIS A CA 1
ATOM 625 C C . HIS A 1 75 ? 3.088 -26.469 -1.296 1 92.06 75 HIS A C 1
ATOM 627 O O . HIS A 1 75 ? 3.26 -25.547 -0.494 1 92.06 75 HIS A O 1
ATOM 6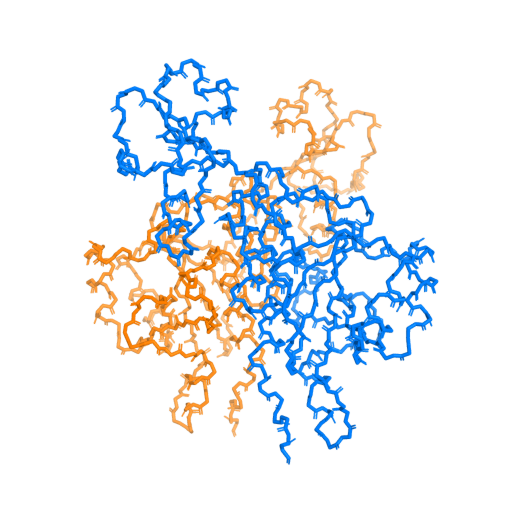33 N N . PRO A 1 76 ? 2.166 -27.422 -1.146 1 86.81 76 PRO A N 1
ATOM 634 C CA . PRO A 1 76 ? 1.337 -27.406 0.061 1 86.81 76 PRO A CA 1
ATOM 635 C C . PRO A 1 76 ? 2.158 -27.484 1.345 1 86.81 76 PRO A C 1
ATOM 637 O O . PRO A 1 76 ? 3.168 -28.203 1.388 1 86.81 76 PRO A O 1
ATOM 640 N N . ARG A 1 77 ? 1.729 -26.719 2.303 1 90.62 77 ARG A N 1
ATOM 641 C CA . ARG A 1 77 ? 2.35 -26.703 3.625 1 90.62 77 ARG A CA 1
ATOM 642 C C . ARG A 1 77 ? 1.351 -27.109 4.703 1 90.62 77 ARG A C 1
ATOM 644 O O . ARG A 1 77 ? 0.209 -27.453 4.398 1 90.62 77 ARG A O 1
ATOM 651 N N . LYS A 1 78 ? 1.879 -27.203 5.934 1 87.06 78 LYS A N 1
ATOM 652 C CA . LYS A 1 78 ? 0.993 -27.484 7.059 1 87.06 78 LYS A CA 1
ATOM 653 C C . LYS A 1 78 ? -0.034 -26.375 7.242 1 87.06 78 LYS A C 1
ATOM 655 O O . LYS A 1 78 ? -1.205 -26.641 7.52 1 87.06 78 LYS A O 1
ATOM 660 N N . ARG A 1 79 ? 0.441 -25.172 7.043 1 90.94 79 ARG A N 1
ATOM 661 C CA . ARG A 1 79 ? -0.422 -24 7.09 1 90.94 79 ARG A CA 1
ATOM 662 C C . ARG A 1 79 ? -0.308 -23.188 5.805 1 90.94 79 ARG A C 1
ATOM 664 O O . ARG A 1 79 ? 0.798 -22.891 5.344 1 90.94 79 ARG A O 1
ATOM 671 N N . ASN A 1 80 ? -1.495 -22.922 5.25 1 95.69 80 ASN A N 1
ATOM 672 C CA . ASN A 1 80 ? -1.512 -22.156 4.008 1 95.69 80 ASN A CA 1
ATOM 673 C C . ASN A 1 80 ? -2.41 -20.938 4.121 1 95.69 80 ASN A C 1
ATOM 675 O O . ASN A 1 80 ? -3.516 -21.016 4.66 1 95.69 80 ASN A O 1
ATOM 679 N N . ILE A 1 81 ? -1.879 -19.875 3.684 1 96.25 81 ILE A N 1
ATOM 680 C CA . ILE A 1 81 ? -2.691 -18.688 3.439 1 96.25 81 ILE A CA 1
ATOM 681 C C . ILE A 1 81 ? -2.791 -18.438 1.938 1 96.25 81 ILE A C 1
ATOM 683 O O . ILE A 1 81 ? -1.775 -18.391 1.239 1 96.25 81 ILE A O 1
ATOM 687 N N . TYR A 1 82 ? -3.977 -18.344 1.455 1 98.12 82 TYR A N 1
ATOM 688 C CA . TYR A 1 82 ? -4.258 -18.047 0.056 1 98.12 82 TYR A CA 1
ATOM 689 C C . TYR A 1 82 ? -4.875 -16.656 -0.094 1 98.12 82 TYR A C 1
ATOM 691 O O . TYR A 1 82 ? -5.551 -16.172 0.816 1 98.12 82 TYR A O 1
ATOM 699 N N . ILE A 1 83 ? -4.621 -16.047 -1.233 1 98.69 83 ILE A N 1
ATOM 700 C CA . ILE A 1 83 ? -5.277 -14.781 -1.573 1 98.69 83 ILE A CA 1
ATOM 701 C C . ILE A 1 83 ? -6.133 -14.969 -2.824 1 98.69 83 ILE A C 1
ATOM 703 O O . ILE A 1 83 ? -5.664 -15.5 -3.832 1 98.69 83 ILE A O 1
ATOM 707 N N . TYR A 1 84 ? -7.336 -14.617 -2.732 1 98.69 84 TYR A N 1
ATOM 708 C CA . TYR A 1 84 ? -8.234 -14.594 -3.885 1 98.69 84 TYR A CA 1
ATOM 709 C C . TYR A 1 84 ? -8.562 -13.164 -4.285 1 98.69 84 TYR A C 1
ATOM 711 O O . TYR A 1 84 ? -9.211 -12.438 -3.525 1 98.69 84 TYR A O 1
ATOM 719 N N . CYS A 1 85 ? -8.117 -12.781 -5.422 1 98.44 85 CYS A N 1
ATOM 720 C CA . CYS A 1 85 ? -8.414 -11.461 -5.969 1 98.44 85 CYS A CA 1
ATOM 721 C C . CYS A 1 85 ? -9.656 -11.5 -6.844 1 98.44 85 CYS A C 1
ATOM 723 O O . CYS A 1 85 ? -9.664 -12.117 -7.906 1 98.44 85 CYS A O 1
ATOM 725 N N . TYR A 1 86 ? -10.664 -10.805 -6.391 1 97.38 86 TYR A N 1
ATOM 726 C CA . TYR A 1 86 ? -11.914 -10.75 -7.141 1 97.38 86 TYR A CA 1
ATOM 727 C C . TYR A 1 86 ? -12 -9.484 -7.977 1 97.38 86 TYR A C 1
ATOM 729 O O . TYR A 1 86 ? -12.312 -8.406 -7.457 1 97.38 86 TYR A O 1
ATOM 737 N N . LYS A 1 87 ? -11.711 -9.586 -9.297 1 96.75 87 LYS A N 1
ATOM 738 C CA . LYS A 1 87 ? -11.867 -8.555 -10.32 1 96.75 87 LYS A CA 1
ATOM 739 C C . LYS A 1 87 ? -10.977 -7.352 -10.039 1 96.75 87 LYS A C 1
ATOM 741 O O . LYS A 1 87 ? -11.406 -6.203 -10.172 1 96.75 87 LYS A O 1
ATOM 746 N N . ILE A 1 88 ? -9.734 -7.645 -9.578 1 97.62 88 ILE A N 1
ATOM 747 C CA . ILE A 1 88 ? -8.742 -6.582 -9.445 1 97.62 88 ILE A CA 1
ATOM 748 C C . ILE A 1 88 ? -8.328 -6.086 -10.828 1 97.62 88 ILE A C 1
ATOM 750 O O . ILE A 1 88 ? -7.863 -6.867 -11.664 1 97.62 88 ILE A O 1
ATOM 754 N N . SER A 1 89 ? -8.453 -4.777 -11.062 1 96.44 89 SER A N 1
ATOM 755 C CA . SER A 1 89 ? -8.312 -4.293 -12.43 1 96.44 89 SER A CA 1
ATOM 756 C C . SER A 1 89 ? -7.055 -3.443 -12.586 1 96.44 89 SER A C 1
ATOM 758 O O . SER A 1 89 ? -6.578 -3.229 -13.703 1 96.44 89 SER A O 1
ATOM 760 N N . ASP A 1 90 ? -6.504 -2.871 -11.57 1 96.19 90 ASP A N 1
ATOM 761 C CA . ASP A 1 90 ? -5.312 -2.031 -11.641 1 96.19 90 ASP A CA 1
ATOM 762 C C . ASP A 1 90 ? -4.043 -2.873 -11.547 1 96.19 90 ASP A C 1
ATOM 764 O O . ASP A 1 90 ? -3.818 -3.561 -10.547 1 96.19 90 ASP A O 1
ATOM 768 N N . PRO A 1 91 ? -3.201 -2.791 -12.531 1 96.88 91 PRO A N 1
ATOM 769 C CA . PRO A 1 91 ? -1.995 -3.623 -12.531 1 96.88 91 PRO A CA 1
ATOM 770 C C . PRO A 1 91 ? -1.029 -3.266 -11.406 1 96.88 91 PRO A C 1
ATOM 772 O O . PRO A 1 91 ? -0.297 -4.133 -10.922 1 96.88 91 PRO A O 1
ATOM 775 N N . ASN A 1 92 ? -0.99 -2.012 -10.969 1 95.69 92 ASN A N 1
ATOM 776 C CA . ASN A 1 92 ? -0.122 -1.634 -9.852 1 95.69 92 ASN A CA 1
ATOM 777 C C . ASN A 1 92 ? -0.589 -2.256 -8.539 1 95.69 92 ASN A C 1
ATOM 779 O O . ASN A 1 92 ? 0.229 -2.717 -7.742 1 95.69 92 ASN A O 1
ATOM 783 N N . ASN A 1 93 ? -1.898 -2.289 -8.391 1 97.56 93 ASN A N 1
ATOM 784 C CA . ASN A 1 93 ? -2.451 -2.941 -7.207 1 97.56 93 ASN A CA 1
ATOM 785 C C . ASN A 1 93 ? -2.141 -4.434 -7.195 1 97.56 93 ASN A C 1
ATOM 787 O O . ASN A 1 93 ? -1.684 -4.969 -6.184 1 97.56 93 ASN A O 1
ATOM 791 N N . LEU A 1 94 ? -2.377 -5.059 -8.312 1 98.56 94 LEU A N 1
ATOM 792 C CA . LEU A 1 94 ? -2.119 -6.492 -8.375 1 98.56 94 LEU A CA 1
ATOM 793 C C . LEU A 1 94 ? -0.638 -6.789 -8.164 1 98.56 94 LEU A C 1
ATOM 795 O O . LEU A 1 94 ? -0.285 -7.715 -7.426 1 98.56 94 LEU A O 1
ATOM 799 N N . GLY A 1 95 ? 0.22 -6.008 -8.812 1 98.06 95 GLY A N 1
ATOM 800 C CA . GLY A 1 95 ? 1.65 -6.18 -8.617 1 98.06 95 GLY A CA 1
ATOM 801 C C . GLY A 1 95 ? 2.076 -6.039 -7.172 1 98.06 95 GLY A C 1
ATOM 802 O O . GLY A 1 95 ? 2.869 -6.84 -6.672 1 98.06 95 GLY A O 1
ATOM 803 N N . SER A 1 96 ? 1.558 -5.047 -6.5 1 98.25 96 SER A N 1
ATOM 804 C CA . SER A 1 96 ? 1.865 -4.832 -5.09 1 98.25 96 SER A CA 1
ATOM 805 C C . SER A 1 96 ? 1.379 -5.996 -4.234 1 98.25 96 SER A C 1
ATOM 807 O O . SER A 1 96 ? 2.068 -6.418 -3.303 1 98.25 96 SER A O 1
ATOM 809 N N . ILE A 1 97 ? 0.209 -6.48 -4.531 1 98.81 97 ILE A N 1
ATOM 810 C CA . ILE A 1 97 ? -0.332 -7.625 -3.809 1 98.81 97 ILE A CA 1
ATOM 811 C C . ILE A 1 97 ? 0.588 -8.836 -3.99 1 98.81 97 ILE A C 1
ATOM 813 O O . ILE A 1 97 ? 0.908 -9.531 -3.023 1 98.81 97 ILE A O 1
ATOM 817 N N . ILE A 1 98 ? 1.05 -9.031 -5.188 1 98.69 98 ILE A N 1
ATOM 818 C CA . ILE A 1 98 ? 1.95 -10.141 -5.5 1 98.69 98 ILE A CA 1
ATOM 819 C C . ILE A 1 98 ? 3.25 -9.984 -4.715 1 98.69 98 ILE A C 1
ATOM 821 O O . ILE A 1 98 ? 3.713 -10.93 -4.07 1 98.69 98 ILE A O 1
ATOM 825 N N . ARG A 1 99 ? 3.777 -8.797 -4.746 1 98.06 99 ARG A N 1
ATOM 826 C CA . ARG A 1 99 ? 5.031 -8.531 -4.055 1 98.06 99 ARG A CA 1
ATOM 827 C C . ARG A 1 99 ? 4.91 -8.82 -2.561 1 98.06 99 ARG A C 1
ATOM 829 O O . ARG A 1 99 ? 5.742 -9.523 -1.99 1 98.06 99 ARG A O 1
ATOM 836 N N . MET A 1 100 ? 3.885 -8.312 -1.979 1 98.44 100 MET A N 1
ATOM 837 C CA . MET A 1 100 ? 3.703 -8.5 -0.542 1 98.44 100 MET A CA 1
ATOM 838 C C . MET A 1 100 ? 3.354 -9.945 -0.22 1 98.44 100 MET A C 1
ATOM 840 O O . MET A 1 100 ? 3.74 -10.469 0.829 1 98.44 100 MET A O 1
ATOM 844 N N . SER A 1 101 ? 2.635 -10.594 -1.102 1 98.56 101 SER A N 1
ATOM 845 C CA . SER A 1 101 ? 2.316 -12.008 -0.907 1 98.56 101 SER A CA 1
ATOM 846 C C . SER A 1 101 ? 3.584 -12.852 -0.816 1 98.56 101 SER A C 1
ATOM 848 O O . SER A 1 101 ? 3.688 -13.734 0.037 1 98.56 101 SER A O 1
ATOM 850 N N . PHE A 1 102 ? 4.512 -12.562 -1.724 1 97.94 102 PHE A N 1
ATOM 851 C CA . PHE A 1 102 ? 5.785 -13.273 -1.67 1 97.94 102 PHE A CA 1
ATOM 852 C C . PHE A 1 102 ? 6.5 -13.008 -0.351 1 97.94 102 PHE A C 1
ATOM 854 O O . PHE A 1 102 ? 6.965 -13.938 0.311 1 97.94 102 PHE A O 1
ATOM 861 N N . GLY A 1 103 ? 6.465 -11.758 0.071 1 97.25 103 GLY A N 1
ATOM 862 C CA . GLY A 1 103 ? 7.145 -11.359 1.294 1 97.25 103 GLY A CA 1
ATOM 863 C C . GLY A 1 103 ? 6.504 -11.938 2.545 1 97.25 103 GLY A C 1
ATOM 864 O O . GLY A 1 103 ? 7.18 -12.133 3.557 1 97.25 103 GLY A O 1
ATOM 865 N N . PHE A 1 104 ? 5.25 -12.172 2.529 1 97.12 104 PHE A N 1
ATOM 866 C CA . PHE A 1 104 ? 4.543 -12.703 3.691 1 97.12 104 PHE A CA 1
ATOM 867 C C . PHE A 1 104 ? 4.344 -14.211 3.562 1 97.12 104 PHE A C 1
ATOM 869 O O . PHE A 1 104 ? 3.582 -14.805 4.328 1 97.12 104 PHE A O 1
ATOM 876 N N . ASP A 1 105 ? 4.945 -14.797 2.553 1 96.5 105 ASP A N 1
ATOM 877 C CA . ASP A 1 105 ? 4.984 -16.234 2.328 1 96.5 105 ASP A CA 1
ATOM 878 C C . ASP A 1 105 ? 3.582 -16.797 2.086 1 96.5 105 ASP A C 1
ATOM 880 O O . ASP A 1 105 ? 3.217 -17.828 2.643 1 96.5 105 ASP A O 1
ATOM 884 N N . ILE A 1 106 ? 2.797 -16.078 1.364 1 97.5 106 ILE A N 1
ATOM 885 C CA . ILE A 1 106 ? 1.494 -16.547 0.904 1 97.5 106 ILE A CA 1
ATOM 886 C C . ILE A 1 106 ? 1.674 -17.75 -0.017 1 97.5 106 ILE A C 1
ATOM 888 O O . ILE A 1 106 ? 2.566 -17.766 -0.868 1 97.5 106 ILE A O 1
ATOM 892 N N . SER A 1 107 ? 0.831 -18.719 0.17 1 97.88 107 SER A N 1
ATOM 893 C CA . SER A 1 107 ? 1.022 -20 -0.499 1 97.88 107 SER A CA 1
ATOM 894 C C . SER A 1 107 ? 0.662 -19.906 -1.979 1 97.88 107 SER A C 1
ATOM 896 O O . SER A 1 107 ? 1.302 -20.547 -2.818 1 97.88 107 SER A O 1
ATOM 898 N N . ALA A 1 108 ? -0.39 -19.156 -2.27 1 98.44 108 ALA A N 1
ATOM 899 C CA . ALA A 1 108 ? -0.823 -18.969 -3.654 1 98.44 108 ALA A CA 1
ATOM 900 C C . ALA A 1 108 ? -1.785 -17.797 -3.781 1 98.44 108 ALA A C 1
ATOM 902 O O . ALA A 1 108 ? -2.471 -17.438 -2.82 1 98.44 108 ALA A O 1
ATOM 903 N N . ILE A 1 109 ? -1.795 -17.266 -4.996 1 98.81 109 ILE A N 1
ATOM 904 C CA . ILE A 1 109 ? -2.752 -16.219 -5.352 1 98.81 109 ILE A CA 1
ATOM 905 C C . ILE A 1 109 ? -3.684 -16.734 -6.449 1 98.81 109 ILE A C 1
ATOM 907 O O . ILE A 1 109 ? -3.238 -17.375 -7.398 1 98.81 109 ILE A O 1
ATOM 911 N N . PHE A 1 110 ? -4.926 -16.453 -6.27 1 98.81 110 PHE A N 1
ATOM 912 C CA . PHE A 1 110 ? -5.93 -16.797 -7.266 1 98.81 110 PHE A CA 1
ATOM 913 C C . PHE A 1 110 ? -6.598 -15.555 -7.824 1 98.81 110 PHE A C 1
ATOM 915 O O . PHE A 1 110 ? -7.016 -14.672 -7.066 1 98.81 110 PHE A O 1
ATOM 922 N N . LEU A 1 111 ? -6.684 -15.5 -9.133 1 98.75 111 LEU A N 1
ATOM 923 C CA . LEU A 1 111 ? -7.301 -14.367 -9.82 1 98.75 111 LEU A CA 1
ATOM 924 C C . LEU A 1 111 ? -8.633 -14.773 -10.445 1 98.75 111 LEU A C 1
ATOM 926 O O . LEU A 1 111 ? -8.68 -15.703 -11.258 1 98.75 111 LEU A O 1
ATOM 930 N N . SER A 1 112 ? -9.688 -14.062 -10.055 1 98 112 SER A N 1
ATOM 931 C CA . SER A 1 112 ? -10.992 -14.32 -10.656 1 98 112 SER A CA 1
ATOM 932 C C . SER A 1 112 ? -11.047 -13.82 -12.094 1 98 112 SER A C 1
ATOM 934 O O . SER A 1 112 ? -10.062 -13.305 -12.617 1 98 112 SER A O 1
ATOM 936 N N . GLU A 1 113 ? -12.195 -14.031 -12.633 1 95.06 113 GLU A N 1
ATOM 937 C CA . GLU A 1 113 ? -12.438 -13.477 -13.961 1 95.06 113 GLU A CA 1
ATOM 938 C C . GLU A 1 113 ? -12.305 -11.961 -13.961 1 95.06 113 GLU A C 1
ATOM 940 O O . GLU A 1 113 ? -12.539 -11.312 -12.938 1 95.06 113 GLU A O 1
ATOM 945 N N . ASP A 1 114 ? -11.797 -11.383 -15.008 1 93.44 114 ASP A N 1
ATOM 946 C CA . ASP A 1 114 ? -11.766 -9.945 -15.273 1 93.44 114 ASP A CA 1
ATOM 947 C C . ASP A 1 114 ? -10.648 -9.266 -14.484 1 93.44 114 ASP A C 1
ATOM 949 O O . ASP A 1 114 ? -10.555 -8.039 -14.461 1 93.44 114 ASP A O 1
ATOM 953 N N . CYS A 1 115 ? -9.812 -10.07 -13.781 1 97.38 115 CYS A N 1
ATOM 954 C CA . CYS A 1 115 ? -8.602 -9.492 -13.219 1 97.38 115 CYS A CA 1
ATOM 955 C C . CYS A 1 115 ? -7.621 -9.102 -14.312 1 97.38 115 CYS A C 1
ATOM 957 O O . CYS A 1 115 ? -7.57 -9.75 -15.367 1 97.38 115 CYS A O 1
ATOM 959 N N . VAL A 1 116 ? -6.922 -8.07 -14.078 1 98 116 VAL A N 1
ATOM 960 C CA . VAL A 1 116 ? -5.828 -7.719 -14.977 1 98 116 VAL A CA 1
ATOM 961 C C . VAL A 1 116 ? -4.797 -8.844 -15 1 98 116 VAL A C 1
ATOM 963 O O . VAL A 1 116 ? -4.637 -9.57 -14.016 1 98 116 VAL A O 1
ATOM 966 N N . SER A 1 117 ? -4.129 -8.969 -16.156 1 97.31 117 SER A N 1
ATOM 967 C CA . SER A 1 117 ? -3.094 -9.992 -16.25 1 97.31 117 SER A CA 1
ATOM 968 C C . SER A 1 117 ? -1.901 -9.664 -15.367 1 97.31 117 SER A C 1
ATOM 970 O O . SER A 1 117 ? -1.427 -8.523 -15.344 1 97.31 117 SER A O 1
ATOM 972 N N . PRO A 1 118 ? -1.397 -10.695 -14.602 1 97.31 118 PRO A N 1
ATOM 973 C CA . PRO A 1 118 ? -0.225 -10.461 -13.758 1 97.31 118 PRO A CA 1
ATOM 974 C C . PRO A 1 118 ? 1.06 -10.281 -14.562 1 97.31 118 PRO A C 1
ATOM 976 O O . PRO A 1 118 ? 2.107 -9.961 -14 1 97.31 118 PRO A O 1
ATOM 979 N N . PHE A 1 119 ? 0.995 -10.312 -15.898 1 94.06 119 PHE A N 1
ATOM 980 C CA . PHE A 1 119 ? 2.193 -10.305 -16.734 1 94.06 119 PHE A CA 1
ATOM 981 C C . PHE A 1 119 ? 2.289 -9.023 -17.531 1 94.06 119 PHE A C 1
ATOM 983 O O . PHE A 1 119 ? 3.16 -8.883 -18.406 1 94.06 119 PHE A O 1
ATOM 990 N N . THR A 1 120 ? 1.337 -8.133 -17.203 1 91.56 120 THR A N 1
ATOM 991 C CA . THR A 1 120 ? 1.519 -6.816 -17.812 1 91.56 120 THR A CA 1
ATOM 992 C C . THR A 1 120 ? 2.801 -6.164 -17.297 1 91.56 120 THR A C 1
ATOM 994 O O . THR A 1 120 ? 3.262 -6.465 -16.188 1 91.56 120 THR A O 1
ATOM 997 N N . GLU A 1 121 ? 3.391 -5.289 -18.047 1 86.44 121 GLU A N 1
ATOM 998 C CA . GLU A 1 121 ? 4.625 -4.605 -17.656 1 86.44 121 GLU A CA 1
ATOM 999 C C . GLU A 1 121 ? 4.473 -3.887 -16.328 1 86.44 121 GLU A C 1
ATOM 1001 O O . GLU A 1 121 ? 5.348 -3.977 -15.461 1 86.44 121 GLU A O 1
ATOM 1006 N N . ARG A 1 122 ? 3.344 -3.217 -16.172 1 90.31 122 ARG A N 1
ATOM 1007 C CA . ARG A 1 122 ? 3.098 -2.449 -14.961 1 90.31 122 ARG A CA 1
ATOM 1008 C C . ARG A 1 122 ? 2.99 -3.365 -13.75 1 90.31 122 ARG A C 1
ATOM 1010 O O . ARG A 1 122 ? 3.51 -3.047 -12.672 1 90.31 122 ARG A O 1
ATOM 1017 N N . CYS A 1 123 ? 2.361 -4.5 -13.953 1 94.69 123 CYS A N 1
ATOM 1018 C CA . CYS A 1 123 ? 2.209 -5.453 -12.859 1 94.69 123 CYS A CA 1
ATOM 1019 C C . CYS A 1 123 ? 3.549 -6.078 -12.492 1 94.69 123 CYS A C 1
ATOM 1021 O O . CYS A 1 123 ? 3.896 -6.168 -11.312 1 94.69 123 CYS A O 1
ATOM 1023 N N . VAL A 1 124 ? 4.309 -6.477 -13.469 1 92.81 124 VAL A N 1
ATOM 1024 C CA . VAL A 1 124 ? 5.617 -7.078 -13.25 1 92.81 124 VAL A CA 1
ATOM 1025 C C . VAL A 1 124 ? 6.531 -6.09 -12.531 1 92.81 124 VAL A C 1
ATOM 1027 O O . VAL A 1 124 ? 7.219 -6.449 -11.578 1 92.81 124 VAL A O 1
ATOM 1030 N N . ARG A 1 125 ? 6.461 -4.879 -12.898 1 89.31 125 ARG A N 1
ATOM 1031 C CA . ARG A 1 125 ? 7.289 -3.842 -12.297 1 89.31 125 ARG A CA 1
ATOM 1032 C C . ARG A 1 125 ? 6.883 -3.596 -10.844 1 89.31 125 ARG A C 1
ATOM 1034 O O . ARG A 1 125 ? 7.734 -3.551 -9.953 1 89.31 125 ARG A O 1
ATOM 1041 N N . SER A 1 126 ? 5.539 -3.443 -10.641 1 93.25 126 SER A N 1
ATOM 1042 C CA . SER A 1 126 ? 5.051 -3.156 -9.297 1 93.25 126 SER A CA 1
ATOM 1043 C C . SER A 1 126 ? 5.266 -4.344 -8.367 1 93.25 126 SER A C 1
ATOM 1045 O O . SER A 1 126 ? 5.402 -4.172 -7.156 1 93.25 126 SER A O 1
ATOM 1047 N N . SER A 1 127 ? 5.387 -5.555 -8.906 1 95.62 127 SER A N 1
ATOM 1048 C CA . SER A 1 127 ? 5.676 -6.742 -8.109 1 95.62 127 SER A CA 1
ATOM 1049 C C . SER A 1 127 ? 7.176 -6.91 -7.895 1 95.62 127 SER A C 1
ATOM 1051 O O . SER A 1 127 ? 7.605 -7.746 -7.098 1 95.62 127 SER A O 1
ATOM 1053 N N . ARG A 1 128 ? 7.992 -6.102 -8.648 1 92.19 128 ARG A N 1
ATOM 1054 C CA . ARG A 1 128 ? 9.445 -6.211 -8.648 1 92.19 128 ARG A CA 1
ATOM 1055 C C . ARG A 1 128 ? 9.891 -7.586 -9.141 1 92.19 128 ARG A C 1
ATOM 1057 O O . ARG A 1 128 ? 10.852 -8.148 -8.617 1 92.19 128 ARG A O 1
ATOM 1064 N N . ASN A 1 129 ? 9.102 -8.148 -10.047 1 92.12 129 ASN A N 1
ATOM 1065 C CA . ASN A 1 129 ? 9.336 -9.414 -10.734 1 92.12 129 ASN A CA 1
ATOM 1066 C C . ASN A 1 129 ? 9.125 -10.602 -9.797 1 92.12 129 ASN A C 1
ATOM 1068 O O . ASN A 1 129 ? 9.414 -11.742 -10.156 1 92.12 129 ASN A O 1
ATOM 1072 N N . TYR A 1 130 ? 8.578 -10.367 -8.625 1 96 130 TYR A N 1
ATOM 1073 C CA . TYR A 1 130 ? 8.336 -11.469 -7.699 1 96 130 TYR A CA 1
ATOM 1074 C C . TYR A 1 130 ? 7.203 -12.359 -8.203 1 96 130 TYR A C 1
ATOM 1076 O O . TYR A 1 130 ? 6.98 -13.453 -7.672 1 96 130 TYR A O 1
ATOM 1084 N N . ILE A 1 131 ? 6.551 -11.898 -9.25 1 96.44 131 ILE A N 1
ATOM 1085 C CA . ILE A 1 131 ? 5.562 -12.742 -9.922 1 96.44 131 ILE A CA 1
ATOM 1086 C C . ILE A 1 131 ? 6.207 -14.062 -10.336 1 96.44 131 ILE A C 1
ATOM 1088 O O . ILE A 1 131 ? 5.547 -15.102 -10.344 1 96.44 131 ILE A O 1
ATOM 1092 N N . MET A 1 132 ? 7.512 -14.062 -10.57 1 95.69 132 MET A N 1
ATOM 1093 C CA . MET A 1 132 ? 8.219 -15.266 -11.016 1 95.69 132 MET A CA 1
ATOM 1094 C C . MET A 1 132 ? 8.469 -16.219 -9.852 1 95.69 132 MET A C 1
ATOM 1096 O O . MET A 1 132 ? 8.852 -17.359 -10.055 1 95.69 132 MET A O 1
ATOM 1100 N N . ASN A 1 133 ? 8.188 -15.766 -8.586 1 96.44 133 ASN A N 1
ATOM 1101 C CA . ASN A 1 133 ? 8.578 -16.516 -7.398 1 96.44 133 ASN A CA 1
ATOM 1102 C C . ASN A 1 133 ? 7.367 -17.078 -6.66 1 96.44 133 ASN A C 1
ATOM 1104 O O . ASN A 1 133 ? 7.516 -17.875 -5.734 1 96.44 133 ASN A O 1
ATOM 1108 N N . ILE A 1 134 ? 6.172 -16.719 -7.043 1 97.38 134 ILE A N 1
ATOM 1109 C CA . ILE A 1 134 ? 4.973 -17.125 -6.316 1 97.38 134 ILE A CA 1
ATOM 1110 C C . ILE A 1 134 ? 3.943 -17.688 -7.293 1 97.38 134 ILE A C 1
ATOM 1112 O O . ILE A 1 134 ? 3.781 -17.172 -8.398 1 97.38 134 ILE A O 1
ATOM 1116 N N . PRO A 1 135 ? 3.201 -18.781 -6.887 1 98.38 135 PRO A N 1
ATOM 1117 C CA . PRO A 1 135 ? 2.166 -19.312 -7.777 1 98.38 135 PRO A CA 1
ATOM 1118 C C . PRO A 1 135 ? 0.951 -18.391 -7.883 1 98.38 135 PRO A C 1
ATOM 1120 O O . PRO A 1 135 ? 0.324 -18.078 -6.867 1 98.38 135 PRO A O 1
ATOM 1123 N N . VAL A 1 136 ? 0.603 -18 -9.047 1 98.62 136 VAL A N 1
ATOM 1124 C CA . VAL A 1 136 ? -0.595 -17.219 -9.352 1 98.62 136 VAL A CA 1
ATOM 1125 C C . VAL A 1 136 ? -1.463 -17.984 -10.352 1 98.62 136 VAL A C 1
ATOM 1127 O O . VAL A 1 136 ? -1.005 -18.328 -11.445 1 98.62 136 VAL A O 1
ATOM 1130 N N . PHE A 1 137 ? -2.682 -18.266 -9.938 1 98.56 137 PHE A N 1
ATOM 1131 C CA . PHE A 1 137 ? -3.59 -19.047 -10.766 1 98.56 137 PHE A CA 1
ATOM 1132 C C . PHE A 1 137 ? -4.805 -18.219 -11.172 1 98.56 137 PHE A C 1
ATOM 1134 O O . PHE A 1 137 ? -5.246 -17.344 -10.422 1 98.56 137 PHE A O 1
ATOM 1141 N N . HIS A 1 138 ? -5.258 -18.484 -12.391 1 98.25 138 HIS A N 1
ATOM 1142 C CA . HIS A 1 138 ? -6.598 -18.031 -12.734 1 98.25 138 HIS A CA 1
ATOM 1143 C C . HIS A 1 138 ? -7.66 -18.984 -12.188 1 98.25 138 HIS A C 1
ATOM 1145 O O . HIS A 1 138 ? -7.566 -20.203 -12.375 1 98.25 138 HIS A O 1
ATOM 1151 N N . LEU A 1 139 ? -8.602 -18.422 -11.477 1 98.44 139 LEU A N 1
ATOM 1152 C CA . LEU A 1 139 ? -9.672 -19.219 -10.883 1 98.44 139 LEU A CA 1
ATOM 1153 C C . LEU A 1 139 ? -10.992 -18.453 -10.906 1 98.44 139 LEU A C 1
ATOM 1155 O O . LEU A 1 139 ? -11.266 -17.656 -10.008 1 98.44 139 LEU A O 1
ATOM 1159 N N . PRO A 1 140 ? -11.852 -18.734 -11.898 1 97.88 140 PRO A N 1
ATOM 1160 C CA . PRO A 1 140 ? -13.156 -18.078 -11.922 1 97.88 140 PRO A CA 1
ATOM 1161 C C . PRO A 1 140 ? -13.961 -18.297 -10.648 1 97.88 140 PRO A C 1
ATOM 1163 O O . PRO A 1 140 ? -13.852 -19.359 -10.023 1 97.88 140 PRO A O 1
ATOM 1166 N N . LEU A 1 141 ? -14.766 -17.281 -10.383 1 96.69 141 LEU A N 1
ATOM 1167 C CA . LEU A 1 141 ? -15.523 -17.281 -9.141 1 96.69 141 LEU A CA 1
ATOM 1168 C C . LEU A 1 141 ? -16.359 -18.562 -9.016 1 96.69 141 LEU A C 1
ATOM 1170 O O . LEU A 1 141 ? -16.484 -19.125 -7.918 1 96.69 141 LEU A O 1
ATOM 1174 N N . GLU A 1 142 ? -16.891 -19.062 -10.062 1 95.5 142 GLU A N 1
ATOM 1175 C CA . GLU A 1 142 ? -17.781 -20.219 -10.039 1 95.5 142 GLU A CA 1
ATOM 1176 C C . GLU A 1 142 ? -17.062 -21.469 -9.555 1 95.5 142 GLU A C 1
ATOM 1178 O O . GLU A 1 142 ? -17.688 -22.406 -9.055 1 95.5 142 GLU A O 1
ATOM 1183 N N . GLU A 1 143 ? -15.727 -21.469 -9.664 1 97.44 143 GLU A N 1
ATOM 1184 C CA . GLU A 1 143 ? -14.938 -22.641 -9.281 1 97.44 143 GLU A CA 1
ATOM 1185 C C . GLU A 1 143 ? -14.344 -22.469 -7.883 1 97.44 143 GLU A C 1
ATOM 1187 O O . GLU A 1 143 ? -13.648 -23.359 -7.387 1 97.44 143 GLU A O 1
ATOM 1192 N N . TYR A 1 144 ? -14.625 -21.406 -7.227 1 96.88 144 TYR A N 1
ATOM 1193 C CA . TYR A 1 144 ? -14.031 -21.078 -5.93 1 96.88 144 TYR A CA 1
ATOM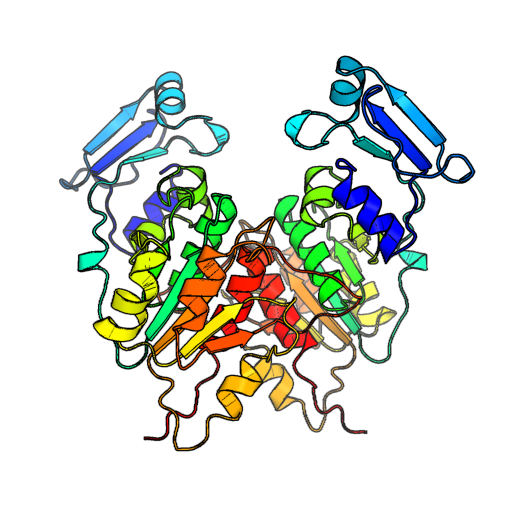 1194 C C . TYR A 1 144 ? -14.273 -22.203 -4.93 1 96.88 144 TYR A C 1
ATOM 1196 O O . TYR A 1 144 ? -13.336 -22.703 -4.297 1 96.88 144 TYR A O 1
ATOM 1204 N N . ASN A 1 145 ? -15.539 -22.609 -4.777 1 94.94 145 ASN A N 1
ATOM 1205 C CA . ASN A 1 145 ? -15.898 -23.609 -3.785 1 94.94 145 ASN A CA 1
ATOM 1206 C C . ASN A 1 145 ? -15.172 -24.938 -4.035 1 94.94 145 ASN A C 1
ATOM 1208 O O . ASN A 1 145 ? -14.555 -25.484 -3.125 1 94.94 145 ASN A O 1
ATOM 1212 N N . THR A 1 146 ? -15.164 -25.359 -5.238 1 95.88 146 THR A N 1
ATOM 1213 C CA . THR A 1 146 ? -14.578 -26.656 -5.602 1 95.88 146 THR A CA 1
ATOM 1214 C C . THR A 1 146 ? -13.07 -26.641 -5.367 1 95.88 146 THR A C 1
ATOM 1216 O O . THR A 1 146 ? -12.516 -27.562 -4.773 1 95.88 146 THR A O 1
ATOM 1219 N N . VAL A 1 147 ? -12.414 -25.578 -5.77 1 96.5 147 VAL A N 1
ATOM 1220 C CA . VAL A 1 147 ? -10.953 -25.547 -5.738 1 96.5 147 VAL A CA 1
ATOM 1221 C C . VAL A 1 147 ? -10.477 -25.141 -4.344 1 96.5 147 VAL A C 1
ATOM 1223 O O . VAL A 1 147 ? -9.75 -25.906 -3.691 1 96.5 147 VAL A O 1
ATOM 1226 N N . ILE A 1 148 ? -10.93 -24.016 -3.82 1 95.75 148 ILE A N 1
ATOM 1227 C CA . ILE A 1 148 ? -10.406 -23.469 -2.576 1 95.75 148 ILE A CA 1
ATOM 1228 C C . ILE A 1 148 ? -10.914 -24.281 -1.392 1 95.75 148 ILE A C 1
ATOM 1230 O O . ILE A 1 148 ? -10.125 -24.75 -0.563 1 95.75 148 ILE A O 1
ATOM 1234 N N . HIS A 1 149 ? -12.18 -24.484 -1.335 1 90.94 149 HIS A N 1
ATOM 1235 C CA . HIS A 1 149 ? -12.766 -25.156 -0.18 1 90.94 149 HIS A CA 1
ATOM 1236 C C . HIS A 1 149 ? -12.5 -26.656 -0.217 1 90.94 149 HIS A C 1
ATOM 1238 O O . HIS A 1 149 ? -11.977 -27.219 0.747 1 90.94 149 HIS A O 1
ATOM 1244 N N . GLU A 1 150 ? -12.742 -27.312 -1.327 1 91.88 150 GLU A N 1
ATOM 1245 C CA . GLU A 1 150 ? -12.711 -28.781 -1.374 1 91.88 150 GLU A CA 1
ATOM 1246 C C . GLU A 1 150 ? -11.297 -29.281 -1.655 1 91.88 150 GLU A C 1
ATOM 1248 O O . GLU A 1 150 ? -10.766 -30.109 -0.909 1 91.88 150 GLU A O 1
ATOM 1253 N N . HIS A 1 151 ? -10.688 -28.797 -2.688 1 94.5 151 HIS A N 1
ATOM 1254 C CA . HIS A 1 151 ? -9.406 -29.344 -3.117 1 94.5 151 HIS A CA 1
ATOM 1255 C C . HIS A 1 151 ? -8.273 -28.875 -2.207 1 94.5 151 HIS A C 1
ATOM 1257 O O . HIS A 1 151 ? -7.398 -29.672 -1.839 1 94.5 151 HIS A O 1
ATOM 1263 N N . LEU A 1 152 ? -8.328 -27.625 -1.773 1 94.88 152 LEU A N 1
ATOM 1264 C CA . LEU A 1 152 ? -7.242 -27.078 -0.97 1 94.88 152 LEU A CA 1
ATOM 1265 C C . LEU A 1 152 ? -7.578 -27.141 0.516 1 94.88 152 LEU A C 1
ATOM 1267 O O . LEU A 1 152 ? -6.785 -26.703 1.355 1 94.88 152 LEU A O 1
ATOM 1271 N N . ASN A 1 153 ? -8.773 -27.609 0.832 1 92.56 153 ASN A N 1
ATOM 1272 C CA . ASN A 1 153 ? -9.211 -27.812 2.209 1 92.56 153 ASN A CA 1
ATOM 1273 C C . ASN A 1 153 ? -9.125 -26.531 3.021 1 92.56 153 ASN A C 1
ATOM 1275 O O . ASN A 1 153 ? -8.586 -26.516 4.129 1 92.56 153 ASN A O 1
ATOM 1279 N N . CYS A 1 154 ? -9.625 -25.438 2.445 1 93.06 154 CYS A N 1
ATOM 1280 C CA . CYS A 1 154 ? -9.633 -24.156 3.133 1 93.06 154 CYS A CA 1
ATOM 1281 C C . CYS A 1 154 ? -10.57 -24.188 4.336 1 93.06 154 CYS A C 1
ATOM 1283 O O . CYS A 1 154 ? -11.75 -24.516 4.199 1 93.06 154 CYS A O 1
ATOM 1285 N N . ASP A 1 155 ? -10.023 -23.859 5.441 1 91.31 155 ASP A N 1
ATOM 1286 C CA . ASP A 1 155 ? -10.781 -23.906 6.688 1 91.31 155 ASP A CA 1
ATOM 1287 C C . ASP A 1 155 ? -11.664 -22.672 6.828 1 91.31 155 ASP A C 1
ATOM 1289 O O . ASP A 1 155 ? -12.766 -22.75 7.379 1 91.31 155 ASP A O 1
ATOM 1293 N N . TYR A 1 156 ? -11.188 -21.562 6.379 1 92 156 TYR A N 1
ATOM 1294 C CA . TYR A 1 156 ? -11.906 -20.297 6.551 1 92 156 TYR A CA 1
ATOM 1295 C C . TYR A 1 156 ? -11.688 -19.375 5.352 1 92 156 TYR A C 1
ATOM 1297 O O . TYR A 1 156 ? -10.562 -19.25 4.855 1 92 156 TYR A O 1
ATOM 1305 N N . THR A 1 157 ? -12.766 -18.859 4.949 1 95.5 157 THR A N 1
ATOM 1306 C CA . THR A 1 157 ? -12.719 -17.781 3.963 1 95.5 157 THR A CA 1
ATOM 1307 C C . THR A 1 157 ? -12.945 -16.422 4.625 1 95.5 157 THR A C 1
ATOM 1309 O O . THR A 1 157 ? -13.977 -16.203 5.27 1 95.5 157 THR A O 1
ATOM 1312 N N . LEU A 1 158 ? -11.969 -15.617 4.523 1 95.69 158 LEU A N 1
ATOM 1313 C CA . LEU A 1 158 ? -12.062 -14.266 5.062 1 95.69 158 LEU A CA 1
ATOM 1314 C C . LEU A 1 158 ? -12.305 -13.25 3.949 1 95.69 158 LEU A C 1
ATOM 1316 O O . LEU A 1 158 ? -11.438 -13.055 3.088 1 95.69 158 LEU A O 1
ATOM 1320 N N . ILE A 1 159 ? -13.453 -12.641 3.977 1 95.62 159 ILE A N 1
ATOM 1321 C CA . ILE A 1 159 ? -13.828 -11.672 2.955 1 95.62 159 ILE A CA 1
ATOM 1322 C C . ILE A 1 159 ? -13.547 -10.258 3.465 1 95.62 159 ILE A C 1
ATOM 1324 O O . ILE A 1 159 ? -14.18 -9.797 4.418 1 95.62 159 ILE A O 1
ATOM 1328 N N . ALA A 1 160 ? -12.602 -9.531 2.809 1 95.38 160 ALA A N 1
ATOM 1329 C CA . ALA A 1 160 ? -12.242 -8.18 3.23 1 95.38 160 ALA A CA 1
ATOM 1330 C C . ALA A 1 160 ? -13.289 -7.168 2.773 1 95.38 160 ALA A C 1
ATOM 1332 O O . ALA A 1 160 ? -13.188 -6.621 1.671 1 95.38 160 ALA A O 1
ATOM 1333 N N . ASP A 1 161 ? -14.227 -6.922 3.584 1 89.12 161 ASP A N 1
ATOM 1334 C CA . ASP A 1 161 ? -15.328 -6.008 3.295 1 89.12 161 ASP A CA 1
ATOM 1335 C C . ASP A 1 161 ? -15.695 -5.184 4.527 1 89.12 161 ASP A C 1
ATOM 1337 O O . ASP A 1 161 ? -16.453 -5.652 5.391 1 89.12 161 ASP A O 1
ATOM 1341 N N . ALA A 1 162 ? -15.336 -3.924 4.484 1 82.75 162 ALA A N 1
ATOM 1342 C CA . ALA A 1 162 ? -15.555 -3.047 5.633 1 82.75 162 ALA A CA 1
ATOM 1343 C C . ALA A 1 162 ? -17 -2.561 5.684 1 82.75 162 ALA A C 1
ATOM 1345 O O . ALA A 1 162 ? -17.438 -2.012 6.695 1 82.75 162 ALA A O 1
ATOM 1346 N N . SER A 1 163 ? -17.75 -2.799 4.637 1 82.31 163 SER A N 1
ATOM 1347 C CA . SER A 1 163 ? -19.109 -2.299 4.586 1 82.31 163 SER A CA 1
ATOM 1348 C C . SER A 1 163 ? -20.094 -3.293 5.211 1 82.31 163 SER A C 1
ATOM 1350 O O . SER A 1 163 ? -21.25 -2.957 5.469 1 82.31 163 SER A O 1
ATOM 1352 N N . SER A 1 164 ? -19.594 -4.465 5.539 1 81.25 164 SER A N 1
ATOM 1353 C CA . SER A 1 164 ? -20.469 -5.48 6.117 1 81.25 164 SER A CA 1
ATOM 1354 C C . SER A 1 164 ? -20.859 -5.129 7.551 1 81.25 164 SER A C 1
ATOM 1356 O O . SER A 1 164 ? -20.031 -4.598 8.305 1 81.25 164 SER A O 1
ATOM 1358 N N . SER A 1 165 ? -22.047 -5.527 7.906 1 82.56 165 SER A N 1
ATOM 1359 C CA . SER A 1 165 ? -22.516 -5.273 9.266 1 82.56 165 SER A CA 1
ATOM 1360 C C . SER A 1 165 ? -21.938 -6.281 10.25 1 82.56 165 SER A C 1
ATOM 1362 O O . SER A 1 165 ? -21.844 -6.004 11.445 1 82.56 165 SER A O 1
ATOM 1364 N N . GLN A 1 166 ? -21.609 -7.492 9.82 1 84.56 166 GLN A N 1
ATOM 1365 C CA . GLN A 1 166 ? -21.062 -8.539 10.672 1 84.56 166 GLN A CA 1
ATOM 1366 C C . GLN A 1 166 ? -19.562 -8.719 10.422 1 84.56 166 GLN A C 1
ATOM 1368 O O . GLN A 1 166 ? -19.109 -9.828 10.125 1 84.56 166 GLN A O 1
ATOM 1373 N N . LYS A 1 167 ? -18.906 -7.672 10.555 1 87.38 167 LYS A N 1
ATOM 1374 C CA . LYS A 1 167 ? -17.469 -7.723 10.289 1 87.38 167 LYS A CA 1
ATOM 1375 C C . LYS A 1 167 ? -16.672 -7.852 11.586 1 87.38 167 LYS A C 1
ATOM 1377 O O . LYS A 1 167 ? -17.094 -7.359 12.633 1 87.38 167 LYS A O 1
ATOM 1382 N N . HIS A 1 168 ? -15.492 -8.57 11.438 1 91 168 HIS A N 1
ATOM 1383 C CA . HIS A 1 168 ? -14.578 -8.812 12.555 1 91 168 HIS A CA 1
ATOM 1384 C C . HIS A 1 168 ? -13.148 -8.438 12.18 1 91 168 HIS A C 1
ATOM 1386 O O . HIS A 1 168 ? -12.797 -8.398 11 1 91 168 HIS A O 1
ATOM 1392 N N . THR A 1 169 ? -12.414 -8.117 13.258 1 90.31 169 THR A N 1
ATOM 1393 C CA . THR A 1 169 ? -10.984 -8 13.008 1 90.31 169 THR A CA 1
ATOM 1394 C C . THR A 1 169 ? -10.344 -9.383 12.875 1 90.31 169 THR A C 1
ATOM 1396 O O . THR A 1 169 ? -10.852 -10.359 13.422 1 90.31 169 THR A O 1
ATOM 1399 N N . ILE A 1 170 ? -9.266 -9.453 12.188 1 88 170 ILE A N 1
ATOM 1400 C CA . ILE A 1 170 ? -8.555 -10.719 12.055 1 88 170 ILE A CA 1
ATOM 1401 C C . ILE A 1 170 ? -8.117 -11.203 13.43 1 88 170 ILE A C 1
ATOM 1403 O O . ILE A 1 170 ? -8.211 -12.398 13.734 1 88 170 ILE A O 1
ATOM 1407 N N . LYS A 1 171 ? -7.723 -10.289 14.25 1 83.44 171 LYS A N 1
ATOM 1408 C CA . LYS A 1 171 ? -7.289 -10.625 15.602 1 83.44 171 LYS A CA 1
ATOM 1409 C C . LYS A 1 171 ? -8.406 -11.32 16.375 1 83.44 171 LYS A C 1
ATOM 1411 O O . LYS A 1 171 ? -8.156 -12.305 17.078 1 83.44 171 LYS A O 1
ATOM 1416 N N . SER A 1 172 ? -9.57 -10.844 16.203 1 84.88 172 SER A N 1
ATOM 1417 C CA . SER A 1 172 ? -10.719 -11.414 16.906 1 84.88 172 SER A CA 1
ATOM 1418 C C . SER A 1 172 ? -11.039 -12.812 16.375 1 84.88 172 SER A C 1
ATOM 1420 O O . SER A 1 172 ? -11.453 -13.688 17.141 1 84.88 172 SER A O 1
ATOM 1422 N N . ILE A 1 173 ? -10.82 -13.023 15.133 1 83.69 173 ILE A N 1
ATOM 1423 C CA . ILE A 1 173 ? -11.109 -14.312 14.516 1 83.69 173 ILE A CA 1
ATOM 1424 C C . ILE A 1 173 ? -10.062 -15.336 14.938 1 83.69 173 ILE A C 1
ATOM 1426 O O . ILE A 1 173 ? -10.406 -16.469 15.273 1 83.69 173 ILE A O 1
ATOM 1430 N N . LEU A 1 174 ? -8.844 -14.867 14.992 1 78.94 174 LEU A N 1
ATOM 1431 C CA . LEU A 1 174 ? -7.754 -15.773 15.328 1 78.94 174 LEU A CA 1
ATOM 1432 C C . LEU A 1 174 ? -7.727 -16.062 16.828 1 78.94 174 LEU A C 1
ATOM 1434 O O . LEU A 1 174 ? -7.25 -17.109 17.25 1 78.94 174 LEU A O 1
ATOM 1438 N N . GLY A 1 175 ? -8.07 -15.078 17.703 1 72.12 175 GLY A N 1
ATOM 1439 C CA . GLY A 1 175 ? -8.094 -15.242 19.156 1 72.12 175 GLY A CA 1
ATOM 1440 C C . GLY A 1 175 ? -9.195 -16.172 19.625 1 72.12 175 GLY A C 1
ATOM 1441 O O . GLY A 1 175 ? -9.062 -16.812 20.672 1 72.12 175 GLY A O 1
ATOM 1442 N N . ILE A 1 176 ? -10.258 -16.062 19.109 1 59.5 176 ILE A N 1
ATOM 1443 C CA . ILE A 1 176 ? -11.383 -16.906 19.516 1 59.5 176 ILE A CA 1
ATOM 1444 C C . ILE A 1 176 ? -11.07 -18.359 19.219 1 59.5 176 ILE A C 1
ATOM 1446 O O . ILE A 1 176 ? -11.5 -19.266 19.938 1 59.5 176 ILE A O 1
ATOM 1450 N N . ASN A 1 177 ? -10.312 -18.672 18.219 1 54.72 177 ASN A N 1
ATOM 1451 C CA . ASN A 1 177 ? -10.25 -20.031 17.703 1 54.72 177 ASN A CA 1
ATOM 1452 C C . ASN A 1 177 ? -9.203 -20.859 18.453 1 54.72 177 ASN A C 1
ATOM 1454 O O . ASN A 1 177 ? -8.797 -21.922 17.969 1 54.72 177 ASN A O 1
ATOM 1458 N N . ASN A 1 178 ? -8.633 -20.406 19.484 1 52.22 178 ASN A N 1
ATOM 1459 C CA . ASN A 1 178 ? -7.68 -21.266 20.172 1 52.22 178 ASN A CA 1
ATOM 1460 C C . ASN A 1 178 ? -8.133 -22.734 20.141 1 52.22 178 ASN A C 1
ATOM 1462 O O . ASN A 1 178 ? -7.344 -23.625 19.812 1 52.22 178 ASN A O 1
ATOM 1466 N N . SER A 1 179 ? -9.109 -23.141 21.016 1 51.38 179 SER A N 1
ATOM 1467 C CA . SER A 1 179 ? -9.164 -24.547 21.438 1 51.38 179 SER A CA 1
ATOM 1468 C C . SER A 1 179 ? -9.773 -25.422 20.359 1 51.38 179 SER A C 1
ATOM 1470 O O . SER A 1 179 ? -9.508 -26.625 20.312 1 51.38 179 SER A O 1
ATOM 1472 N N . GLN A 1 180 ? -10.641 -24.922 19.359 1 52.38 180 GLN A N 1
ATOM 1473 C CA . GLN A 1 180 ? -11.367 -25.969 18.641 1 52.38 180 GLN A CA 1
ATOM 1474 C C . GLN A 1 180 ? -11.258 -25.766 17.125 1 52.38 180 GLN A C 1
ATOM 1476 O O . GLN A 1 180 ? -11.578 -26.672 16.359 1 52.38 180 GLN A O 1
ATOM 1481 N N . ARG A 1 181 ? -10.703 -24.656 16.625 1 58.31 181 ARG A N 1
ATOM 1482 C CA . ARG A 1 181 ? -10.828 -24.469 15.18 1 58.31 181 ARG A CA 1
ATOM 1483 C C . ARG A 1 181 ? -9.469 -24.547 14.492 1 58.31 181 ARG A C 1
ATOM 1485 O O . ARG A 1 181 ? -8.5 -23.953 14.961 1 58.31 181 ARG A O 1
ATOM 1492 N N . LYS A 1 182 ? -9.445 -25.547 13.516 1 64.75 182 LYS A N 1
ATOM 1493 C CA . LYS A 1 182 ? -8.258 -25.672 12.672 1 64.75 182 LYS A CA 1
ATOM 1494 C C . LYS A 1 182 ? -8.117 -24.453 11.758 1 64.75 182 LYS A C 1
ATOM 1496 O O . LYS A 1 182 ? -9.047 -24.109 11.031 1 64.75 182 LYS A O 1
ATOM 1501 N N . LEU A 1 183 ? -7.203 -23.578 11.984 1 78.88 183 LEU A N 1
ATOM 1502 C CA . LEU A 1 183 ? -6.961 -22.422 11.133 1 78.88 183 LEU A CA 1
ATOM 1503 C C . LEU A 1 183 ? -5.68 -22.594 10.328 1 78.88 183 LEU A C 1
ATOM 1505 O O . LEU A 1 183 ? -4.93 -21.641 10.125 1 78.88 183 LEU A O 1
ATOM 1509 N N . ASP A 1 184 ? -5.66 -23.844 9.766 1 87.25 184 ASP A N 1
ATOM 1510 C CA . ASP A 1 184 ? -4.43 -24.172 9.055 1 87.25 184 ASP A CA 1
ATOM 1511 C C . ASP A 1 184 ? -4.438 -23.578 7.645 1 87.25 184 ASP A C 1
ATOM 1513 O O . ASP A 1 184 ? -3.43 -23.031 7.188 1 87.25 184 ASP A O 1
ATOM 1517 N N . ASN A 1 185 ? -5.621 -23.656 7.008 1 94.19 185 ASN A N 1
ATOM 1518 C CA . ASN A 1 185 ? -5.738 -23.156 5.645 1 94.19 185 ASN A CA 1
ATOM 1519 C C . ASN A 1 185 ? -6.762 -22.031 5.555 1 94.19 185 ASN A C 1
ATOM 1521 O O . ASN A 1 185 ? -7.957 -22.25 5.77 1 94.19 185 ASN A O 1
ATOM 1525 N N . ILE A 1 186 ? -6.305 -20.844 5.188 1 95.19 186 ILE A N 1
ATOM 1526 C CA . ILE A 1 186 ? -7.156 -19.672 5.156 1 95.19 186 ILE A CA 1
ATOM 1527 C C . ILE A 1 186 ? -7.074 -19.016 3.779 1 95.19 186 ILE A C 1
ATOM 1529 O O . ILE A 1 186 ? -6 -18.938 3.18 1 95.19 186 ILE A O 1
ATOM 1533 N N . CYS A 1 187 ? -8.195 -18.547 3.299 1 97.44 187 CYS A N 1
ATOM 1534 C CA . CYS A 1 187 ? -8.227 -17.781 2.059 1 97.44 187 CYS A CA 1
ATOM 1535 C C . CYS A 1 187 ? -8.758 -16.359 2.301 1 97.44 187 CYS A C 1
ATOM 1537 O O . CYS A 1 187 ? -9.875 -16.203 2.793 1 97.44 187 CYS A O 1
ATOM 1539 N N . LEU A 1 188 ? -7.957 -15.445 2.047 1 97.75 188 LEU A N 1
ATOM 1540 C CA . LEU A 1 188 ? -8.352 -14.047 2.121 1 97.75 188 LEU A CA 1
ATOM 1541 C C . LEU A 1 188 ? -8.852 -13.555 0.768 1 97.75 188 LEU A C 1
ATOM 1543 O O . LEU A 1 188 ? -8.133 -13.641 -0.234 1 97.75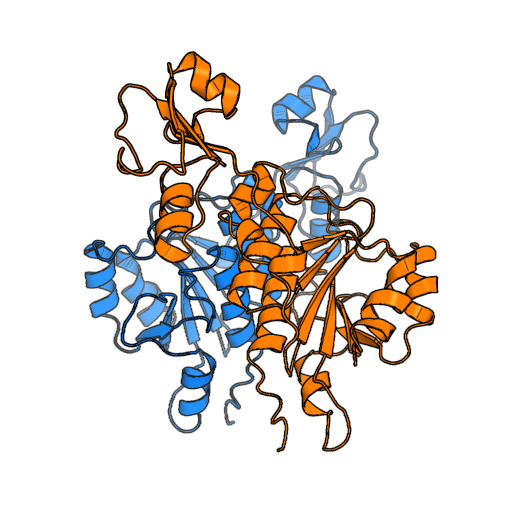 188 LEU A O 1
ATOM 1547 N N . VAL A 1 189 ? -10.055 -13.023 0.732 1 97.62 189 VAL A N 1
ATOM 1548 C CA . VAL A 1 189 ? -10.68 -12.555 -0.5 1 97.62 189 VAL A CA 1
ATOM 1549 C C . VAL A 1 189 ? -10.648 -11.031 -0.55 1 97.62 189 VAL A C 1
ATOM 1551 O O . VAL A 1 189 ? -11.164 -10.359 0.346 1 97.62 189 VAL A O 1
ATOM 1554 N N . MET A 1 190 ? -10.008 -10.5 -1.595 1 97.44 190 MET A N 1
ATOM 1555 C CA . MET A 1 190 ? -9.922 -9.062 -1.831 1 97.44 190 MET A CA 1
ATOM 1556 C C . MET A 1 190 ? -10.812 -8.648 -2.996 1 97.44 190 MET A C 1
ATOM 1558 O O . MET A 1 190 ? -10.812 -9.297 -4.047 1 97.44 190 MET A O 1
ATOM 1562 N N . GLY A 1 191 ? -11.516 -7.578 -2.838 1 95.12 191 GLY A N 1
ATOM 1563 C CA . GLY A 1 191 ? -12.461 -7.148 -3.855 1 95.12 191 GLY A CA 1
ATOM 1564 C C . GLY A 1 191 ? -11.906 -6.07 -4.77 1 95.12 191 GLY A C 1
ATOM 1565 O O . GLY A 1 191 ? -10.797 -5.578 -4.551 1 95.12 191 GLY A O 1
ATOM 1566 N N . ASN A 1 192 ? -12.703 -5.742 -5.719 1 92.5 192 ASN A N 1
ATOM 1567 C CA . ASN A 1 192 ? -12.344 -4.734 -6.715 1 92.5 192 ASN A CA 1
ATOM 1568 C C . ASN A 1 192 ? -12.078 -3.377 -6.066 1 92.5 192 ASN A C 1
ATOM 1570 O O . ASN A 1 192 ? -12.75 -3.004 -5.102 1 92.5 192 ASN A O 1
ATOM 1574 N N . GLU A 1 193 ? -11.164 -2.527 -6.664 1 86.94 193 GLU A N 1
ATOM 1575 C CA . GLU A 1 193 ? -10.711 -1.253 -6.113 1 86.94 193 GLU A CA 1
ATOM 1576 C C . GLU A 1 193 ? -11.844 -0.228 -6.09 1 86.94 193 GLU A C 1
ATOM 1578 O O . GLU A 1 193 ? -11.898 0.617 -5.191 1 86.94 193 GLU A O 1
ATOM 1583 N N . HIS A 1 194 ? -12.734 -0.295 -7.023 1 81.62 194 HIS A N 1
ATOM 1584 C CA . HIS A 1 194 ? -13.734 0.755 -7.203 1 81.62 194 HIS A CA 1
ATOM 1585 C C . HIS A 1 194 ? -15.078 0.343 -6.613 1 81.62 194 HIS A C 1
ATOM 1587 O O . HIS A 1 194 ? -15.766 1.159 -6 1 81.62 194 HIS A O 1
ATOM 1593 N N . HIS A 1 195 ? -15.273 -0.946 -6.668 1 81.62 195 HIS A N 1
ATOM 1594 C CA . HIS A 1 195 ? -16.641 -1.354 -6.367 1 81.62 195 HIS A CA 1
ATOM 1595 C C . HIS A 1 195 ? -16.672 -2.332 -5.199 1 81.62 195 HIS A C 1
ATOM 1597 O O . HIS A 1 195 ? -17.75 -2.674 -4.703 1 81.62 195 HIS A O 1
ATOM 1603 N N . GLY A 1 196 ? -15.484 -2.682 -4.742 1 84.19 196 GLY A N 1
ATOM 1604 C CA . GLY A 1 196 ? -15.477 -3.729 -3.73 1 84.19 196 GLY A CA 1
ATOM 1605 C C . GLY A 1 196 ? -16.156 -5.008 -4.195 1 84.19 196 GLY A C 1
ATOM 1606 O O . GLY A 1 196 ? -15.781 -5.574 -5.223 1 84.19 196 GLY A O 1
ATOM 1607 N N . PHE A 1 197 ? -17.062 -5.555 -3.383 1 79.94 197 PHE A N 1
ATOM 1608 C CA . PHE A 1 197 ? -17.812 -6.75 -3.734 1 79.94 197 PHE A CA 1
ATOM 1609 C C . PHE A 1 197 ? -19.219 -6.387 -4.215 1 79.94 197 PHE A C 1
ATOM 1611 O O . PHE A 1 197 ? -20 -7.27 -4.566 1 79.94 197 PHE A O 1
ATOM 1618 N N . MET A 1 198 ? -19.328 -5.246 -4.707 1 64.56 198 MET A N 1
ATOM 1619 C CA . MET A 1 198 ? -20.594 -4.648 -5.129 1 64.56 198 MET A CA 1
ATOM 1620 C C . MET A 1 198 ? -21.781 -5.328 -4.438 1 64.56 198 MET A C 1
ATOM 1622 O O . MET A 1 198 ? -21.922 -6.551 -4.5 1 64.56 198 MET A O 1
ATOM 1626 N N . TYR A 1 199 ? -22.344 -4.68 -3.699 1 63.22 199 TYR A N 1
ATOM 1627 C CA . TYR A 1 199 ? -23.562 -5.199 -3.09 1 63.22 199 TYR A CA 1
ATOM 1628 C C . TYR A 1 199 ? -24.469 -5.836 -4.137 1 63.22 199 TYR A C 1
ATOM 1630 O O . TYR A 1 199 ? -25.156 -6.816 -3.854 1 63.22 199 TYR A O 1
ATOM 1638 N N . GLN A 1 200 ? -24.125 -5.426 -5.309 1 68.44 200 GLN A N 1
ATOM 1639 C CA . GLN A 1 200 ? -25.047 -5.852 -6.355 1 68.44 200 GLN A CA 1
ATOM 1640 C C . GLN A 1 200 ? -24.469 -7.008 -7.164 1 68.44 200 GLN A C 1
ATOM 1642 O O . GLN A 1 200 ? -25.109 -7.508 -8.094 1 68.44 200 GLN A O 1
ATOM 1647 N N . ASP A 1 201 ? -23.359 -7.344 -6.668 1 84.62 201 ASP A N 1
ATOM 1648 C CA . ASP A 1 201 ? -22.828 -8.469 -7.426 1 84.62 201 ASP A CA 1
ATOM 1649 C C . ASP A 1 201 ? -23.469 -9.781 -7 1 84.62 201 ASP A C 1
ATOM 1651 O O . ASP A 1 201 ? -23 -10.453 -6.082 1 84.62 201 ASP A O 1
ATOM 1655 N N . ARG A 1 202 ? -24.484 -10.234 -7.668 1 87.56 202 ARG A N 1
ATOM 1656 C CA . ARG A 1 202 ? -25.328 -11.383 -7.332 1 87.56 202 ARG A CA 1
ATOM 1657 C C . ARG A 1 202 ? -24.516 -12.68 -7.422 1 87.56 202 ARG A C 1
ATOM 1659 O O . ARG A 1 202 ? -24.734 -13.602 -6.625 1 87.56 202 ARG A O 1
ATOM 1666 N N . GLU A 1 203 ? -23.688 -12.703 -8.406 1 90.56 203 GLU A N 1
ATOM 1667 C CA . GLU A 1 203 ? -22.891 -13.906 -8.578 1 90.56 203 GLU A CA 1
ATOM 1668 C C . GLU A 1 203 ? -21.953 -14.117 -7.387 1 90.56 203 GLU A C 1
ATOM 1670 O O . GLU A 1 203 ? -21.812 -15.242 -6.891 1 90.56 203 GLU A O 1
ATOM 1675 N N . PHE A 1 204 ? -21.328 -13.062 -6.938 1 93.38 204 PHE A N 1
ATOM 1676 C CA . PHE A 1 204 ? -20.438 -13.141 -5.781 1 93.38 204 PHE A CA 1
ATOM 1677 C C . PHE A 1 204 ? -21.203 -13.586 -4.543 1 93.38 204 PHE A C 1
ATOM 1679 O O . PHE A 1 204 ? -20.766 -14.484 -3.824 1 93.38 204 PHE A O 1
ATOM 1686 N N . GLN A 1 205 ? -22.359 -13.016 -4.391 1 90.62 205 GLN A N 1
ATOM 1687 C CA . GLN A 1 205 ? -23.188 -13.336 -3.232 1 90.62 205 GLN A CA 1
ATOM 1688 C C . GLN A 1 205 ? -23.641 -14.797 -3.27 1 90.62 205 GLN A C 1
ATOM 1690 O O . GLN A 1 205 ? -23.625 -15.484 -2.244 1 90.62 205 GLN A O 1
ATOM 1695 N N . LYS A 1 206 ? -24.031 -15.242 -4.375 1 92.81 206 LYS A N 1
ATOM 1696 C CA . LYS A 1 206 ? -24.5 -16.609 -4.543 1 92.81 206 LYS A CA 1
ATOM 1697 C C . LYS A 1 206 ? -23.406 -17.609 -4.199 1 92.81 206 LYS A C 1
ATOM 1699 O O . LYS A 1 206 ? -23.625 -18.547 -3.422 1 92.81 206 LYS A O 1
ATOM 1704 N N . VAL A 1 207 ? -22.234 -17.406 -4.711 1 93.06 207 VAL A N 1
ATOM 1705 C CA . VAL A 1 207 ? -21.125 -18.328 -4.504 1 93.06 207 VAL A CA 1
ATOM 1706 C C . VAL A 1 207 ? -20.688 -18.281 -3.043 1 93.06 207 VAL A C 1
ATOM 1708 O O . VAL A 1 207 ? -20.516 -19.328 -2.404 1 93.06 207 VAL A O 1
ATOM 1711 N N . MET A 1 208 ? -20.609 -17.062 -2.473 1 90.94 208 MET A N 1
ATOM 1712 C CA . MET A 1 208 ? -20.109 -16.891 -1.111 1 90.94 208 MET A CA 1
ATOM 1713 C C . MET A 1 208 ? -21.125 -17.422 -0.093 1 90.94 208 MET A C 1
ATOM 1715 O O . MET A 1 208 ? -20.734 -17.859 0.989 1 90.94 208 MET A O 1
ATOM 1719 N N . SER A 1 209 ? -22.375 -17.438 -0.461 1 90.88 209 SER A N 1
ATOM 1720 C CA . SER A 1 209 ? -23.406 -17.938 0.438 1 90.88 209 SER A CA 1
ATOM 1721 C C . SER A 1 209 ? -23.266 -19.438 0.657 1 90.88 209 SER A C 1
ATOM 1723 O O . SER A 1 209 ? -23.766 -19.969 1.647 1 90.88 209 SER A O 1
ATOM 1725 N N . GLN A 1 210 ? -22.609 -20.109 -0.212 1 91.5 210 GLN A N 1
ATOM 1726 C CA . GLN A 1 210 ? -22.469 -21.562 -0.158 1 91.5 210 GLN A CA 1
ATOM 1727 C C . GLN A 1 210 ? -21.234 -21.969 0.618 1 91.5 210 GLN A C 1
ATOM 1729 O O . GLN A 1 210 ? -21.016 -23.156 0.884 1 91.5 210 GLN A O 1
ATOM 1734 N N . ILE A 1 211 ? -20.469 -20.969 1.02 1 90.88 211 ILE A N 1
ATOM 1735 C CA . ILE A 1 211 ? -19.234 -21.266 1.728 1 90.88 211 ILE A CA 1
ATOM 1736 C C . ILE A 1 211 ? -19.5 -21.391 3.225 1 90.88 211 ILE A C 1
ATOM 1738 O O . ILE A 1 211 ? -20.031 -20.453 3.84 1 90.88 211 ILE A O 1
ATOM 1742 N N . PRO A 1 212 ? -19.328 -22.516 3.908 1 83.69 212 PRO A N 1
ATOM 1743 C CA . PRO A 1 212 ? -19.719 -22.719 5.305 1 83.69 212 PRO A CA 1
ATOM 1744 C C . PRO A 1 212 ? -18.938 -21.844 6.277 1 83.69 212 PRO A C 1
ATOM 1746 O O . PRO A 1 212 ? -19.5 -21.297 7.223 1 83.69 212 PRO A O 1
ATOM 1749 N N . ASN A 1 213 ? -17.656 -21.734 6.293 1 88.56 213 ASN A N 1
ATOM 1750 C CA . ASN A 1 213 ? -16.797 -21 7.223 1 88.56 213 ASN A CA 1
ATOM 1751 C C . ASN A 1 213 ? -16.219 -19.75 6.59 1 88.56 213 ASN A C 1
ATOM 1753 O O . ASN A 1 213 ? -15.023 -19.688 6.289 1 88.56 213 ASN A O 1
ATOM 1757 N N . LYS A 1 214 ? -17.172 -18.766 6.582 1 92.19 214 LYS A N 1
ATOM 1758 C CA . LYS A 1 214 ? -16.75 -17.484 6.039 1 92.19 214 LYS A CA 1
ATOM 1759 C C . LYS A 1 214 ? -16.969 -16.359 7.047 1 92.19 214 LYS A C 1
ATOM 1761 O O . LYS A 1 214 ? -17.891 -16.438 7.863 1 92.19 214 LYS A O 1
ATOM 1766 N N . GLU A 1 215 ? -16.094 -15.445 7.047 1 91.75 215 GLU A N 1
ATOM 1767 C CA . GLU A 1 215 ? -16.219 -14.242 7.875 1 91.75 215 GLU A CA 1
ATOM 1768 C C . GLU A 1 215 ? -15.844 -12.992 7.082 1 91.75 215 GLU A C 1
ATOM 1770 O O . GLU A 1 215 ? -15.016 -13.047 6.172 1 91.75 215 GLU A O 1
ATOM 1775 N N . PHE A 1 216 ? -16.516 -11.953 7.469 1 93.38 216 PHE A N 1
ATOM 1776 C CA . PHE A 1 216 ? -16.141 -10.648 6.949 1 93.38 216 PHE A CA 1
ATOM 1777 C C . PHE A 1 216 ? -15.117 -9.977 7.863 1 93.38 216 PHE A C 1
ATOM 1779 O O . PHE A 1 216 ? -15.281 -9.961 9.086 1 93.38 216 PHE A O 1
ATOM 1786 N N . VAL A 1 217 ? -14.078 -9.484 7.234 1 94.69 217 VAL A N 1
ATOM 1787 C CA . VAL A 1 217 ? -13.031 -8.875 8.039 1 94.69 217 VAL A CA 1
ATOM 1788 C C . VAL A 1 217 ? -12.805 -7.434 7.594 1 94.69 217 VAL A C 1
ATOM 1790 O O . VAL A 1 217 ? -13.102 -7.078 6.449 1 94.69 217 VAL A O 1
ATOM 1793 N N . TYR A 1 218 ? -12.289 -6.629 8.492 1 94.06 218 TYR A N 1
ATOM 1794 C CA . TYR A 1 218 ? -12.016 -5.223 8.203 1 94.06 218 TYR A CA 1
ATOM 1795 C C . TYR A 1 218 ? -10.797 -4.734 8.977 1 94.06 218 TYR A C 1
ATOM 1797 O O . TYR A 1 218 ? -10.32 -5.418 9.891 1 94.06 218 TYR A O 1
ATOM 1805 N N . ILE A 1 219 ? -10.234 -3.684 8.562 1 95 219 ILE A N 1
ATOM 1806 C CA . ILE A 1 219 ? -9.18 -2.959 9.258 1 95 219 ILE A CA 1
ATOM 1807 C C . ILE A 1 219 ? -9.789 -1.819 10.07 1 95 219 ILE A C 1
ATOM 1809 O O . ILE A 1 219 ? -10.453 -0.942 9.523 1 95 219 ILE A O 1
ATOM 1813 N N . PRO A 1 220 ? -9.641 -1.876 11.352 1 93.94 220 PRO A N 1
ATOM 1814 C CA . PRO A 1 220 ? -10.156 -0.745 12.125 1 93.94 220 PRO A CA 1
ATOM 1815 C C . PRO A 1 220 ? -9.539 0.588 11.703 1 93.94 220 PRO A C 1
ATOM 1817 O O . PRO A 1 220 ? -8.312 0.713 11.648 1 93.94 220 PRO A O 1
ATOM 1820 N N . MET A 1 221 ? -10.359 1.53 11.367 1 93.38 221 MET A N 1
ATOM 1821 C CA . MET A 1 221 ? -9.945 2.869 10.953 1 93.38 221 MET A CA 1
ATOM 1822 C C . MET A 1 221 ? -10.711 3.938 11.727 1 93.38 221 MET A C 1
ATOM 1824 O O . MET A 1 221 ? -11.641 3.623 12.477 1 93.38 221 MET A O 1
ATOM 1828 N N . LYS A 1 222 ? -10.234 5.133 11.586 1 93 222 LYS A N 1
ATOM 1829 C CA . LYS A 1 222 ? -10.867 6.277 12.234 1 93 222 LYS A CA 1
ATOM 1830 C C . LYS A 1 222 ? -11.312 7.312 11.211 1 93 222 LYS A C 1
ATOM 1832 O O . LYS A 1 222 ? -11.188 7.098 10.008 1 93 222 LYS A O 1
ATOM 1837 N N . ASN A 1 223 ? -12.031 8.344 11.648 1 93.88 223 ASN A N 1
ATOM 1838 C CA . ASN A 1 223 ? -12.391 9.539 10.898 1 93.88 223 ASN A CA 1
ATOM 1839 C C . ASN A 1 223 ? -13.391 9.234 9.789 1 93.88 223 ASN A C 1
ATOM 1841 O O . ASN A 1 223 ? -13.414 9.906 8.758 1 93.88 223 ASN A O 1
ATOM 1845 N N . ASN A 1 224 ? -14.094 8.141 9.828 1 89.81 224 ASN A N 1
ATOM 1846 C CA . ASN A 1 224 ? -15.188 7.789 8.93 1 89.81 224 ASN A CA 1
ATOM 1847 C C . ASN A 1 224 ? -14.695 7.629 7.492 1 89.81 224 ASN A C 1
ATOM 1849 O O . ASN A 1 224 ? -15.391 8.016 6.551 1 89.81 224 ASN A O 1
ATOM 1853 N N . ILE A 1 225 ? -13.461 7.25 7.398 1 89.94 225 ILE A N 1
ATOM 1854 C CA . ILE A 1 225 ? -12.969 6.922 6.066 1 89.94 225 ILE A CA 1
ATOM 1855 C C . ILE A 1 225 ? -13.547 5.578 5.621 1 89.94 225 ILE A C 1
ATOM 1857 O O . ILE A 1 225 ? -13.734 4.672 6.438 1 89.94 225 ILE A O 1
ATOM 1861 N N . ASP A 1 226 ? -13.766 5.406 4.328 1 81.69 226 ASP A N 1
ATOM 1862 C CA . ASP A 1 226 ? -14.477 4.234 3.816 1 81.69 226 ASP A CA 1
ATOM 1863 C C . ASP A 1 226 ? -13.523 3.055 3.641 1 81.69 226 ASP A C 1
ATOM 1865 O O . ASP A 1 226 ? -13.859 1.917 3.973 1 81.69 226 ASP A O 1
ATOM 1869 N N . SER A 1 227 ? -12.422 3.377 2.982 1 88.88 227 SER A N 1
ATOM 1870 C CA . SER A 1 227 ? -11.523 2.27 2.676 1 88.88 227 SER A CA 1
ATOM 1871 C C . SER A 1 227 ? -10.141 2.771 2.279 1 88.88 227 SER A C 1
ATOM 1873 O O . SER A 1 227 ? -9.945 3.969 2.055 1 88.88 227 SER A O 1
ATOM 1875 N N . PHE A 1 228 ? -9.234 1.874 2.352 1 94.5 228 PHE A N 1
ATOM 1876 C CA . PHE A 1 228 ? -7.902 2.082 1.791 1 94.5 228 PHE A CA 1
ATOM 1877 C C . PHE A 1 228 ? -7.797 1.466 0.401 1 94.5 228 PHE A C 1
ATOM 1879 O O . PHE A 1 228 ? -8.727 0.803 -0.061 1 94.5 228 PHE A O 1
ATOM 1886 N N . SER A 1 229 ? -6.707 1.838 -0.304 1 94.94 229 SER A N 1
ATOM 1887 C CA . SER A 1 229 ? -6.414 1.113 -1.536 1 94.94 229 SER A CA 1
ATOM 1888 C C . SER A 1 229 ? -6.379 -0.392 -1.297 1 94.94 229 SER A C 1
ATOM 1890 O O . SER A 1 229 ? -5.93 -0.85 -0.245 1 94.94 229 SER A O 1
ATOM 1892 N N . VAL A 1 230 ? -6.816 -1.129 -2.283 1 96.94 230 VAL A N 1
ATOM 1893 C CA . VAL A 1 230 ? -6.969 -2.572 -2.129 1 96.94 230 VAL A CA 1
ATOM 1894 C C . VAL A 1 230 ? -5.617 -3.201 -1.805 1 96.94 230 VAL A C 1
ATOM 1896 O O . VAL A 1 230 ? -5.535 -4.145 -1.015 1 96.94 230 VAL A O 1
ATOM 1899 N N . SER A 1 231 ? -4.523 -2.707 -2.436 1 98.19 231 SER A N 1
ATOM 1900 C CA . SER A 1 231 ? -3.217 -3.301 -2.174 1 98.19 231 SER A CA 1
ATOM 1901 C C . SER A 1 231 ? -2.736 -2.977 -0.763 1 98.19 231 SER A C 1
ATOM 1903 O O . SER A 1 231 ? -2.092 -3.805 -0.115 1 98.19 231 SER A O 1
ATOM 1905 N N . HIS A 1 232 ? -3.043 -1.757 -0.235 1 98.12 232 HIS A N 1
ATOM 1906 C CA . HIS A 1 232 ? -2.676 -1.403 1.131 1 98.12 232 HIS A CA 1
ATOM 1907 C C . HIS A 1 232 ? -3.473 -2.217 2.145 1 98.12 232 HIS A C 1
ATOM 1909 O O . HIS A 1 232 ? -2.912 -2.717 3.123 1 98.12 232 HIS A O 1
ATOM 1915 N N . ALA A 1 233 ? -4.762 -2.348 1.87 1 97.69 233 ALA A N 1
ATOM 1916 C CA . ALA A 1 233 ? -5.598 -3.18 2.734 1 97.69 233 ALA A CA 1
ATOM 1917 C C . ALA A 1 233 ? -5.102 -4.621 2.754 1 97.69 233 ALA A C 1
ATOM 1919 O O . ALA A 1 233 ? -4.984 -5.23 3.818 1 97.69 233 ALA A O 1
ATOM 1920 N N . ALA A 1 234 ? -4.781 -5.148 1.57 1 98.31 234 ALA A N 1
ATOM 1921 C CA . ALA A 1 234 ? -4.258 -6.508 1.47 1 98.31 234 ALA A CA 1
ATOM 1922 C C . ALA A 1 234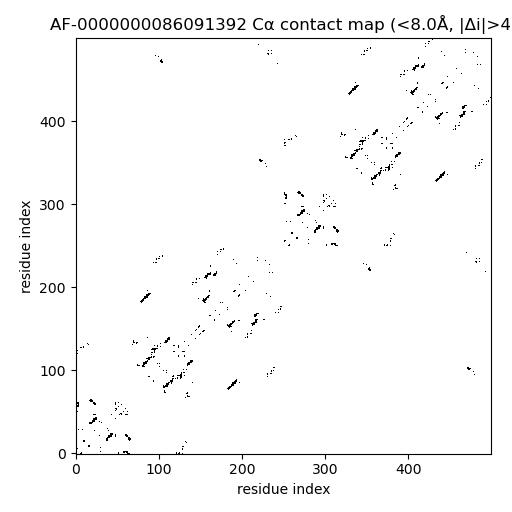 ? -2.971 -6.664 2.275 1 98.31 234 ALA A C 1
ATOM 1924 O O . ALA A 1 234 ? -2.789 -7.66 2.979 1 98.31 234 ALA A O 1
ATOM 1925 N N . GLY A 1 235 ? -2.082 -5.676 2.15 1 98.25 235 GLY A N 1
ATOM 1926 C CA . GLY A 1 235 ? -0.827 -5.723 2.883 1 98.25 235 GLY A CA 1
ATOM 1927 C C . GLY A 1 235 ? -1.016 -5.809 4.387 1 98.25 235 GLY A C 1
ATOM 1928 O O . GLY A 1 235 ? -0.375 -6.629 5.047 1 98.25 235 GLY A O 1
ATOM 1929 N N . ILE A 1 236 ? -1.92 -5.039 4.945 1 97.31 236 ILE A N 1
ATOM 1930 C CA . ILE A 1 236 ? -2.186 -5.008 6.379 1 97.31 236 ILE A CA 1
ATOM 1931 C C . ILE A 1 236 ? -2.799 -6.336 6.82 1 97.31 236 ILE A C 1
ATOM 1933 O O . ILE A 1 236 ? -2.383 -6.914 7.824 1 97.31 236 ILE A O 1
ATOM 1937 N N . LEU A 1 237 ? -3.713 -6.836 6.07 1 97.19 237 LEU A N 1
ATOM 1938 C CA . LEU A 1 237 ? -4.406 -8.062 6.434 1 97.19 237 LEU A CA 1
ATOM 1939 C C . LEU A 1 237 ? -3.479 -9.266 6.316 1 97.19 237 LEU A C 1
ATOM 1941 O O . LEU A 1 237 ? -3.506 -10.164 7.16 1 97.19 237 LEU A O 1
ATOM 1945 N N . MET A 1 238 ? -2.633 -9.312 5.258 1 97.25 238 MET A N 1
ATOM 1946 C CA . MET A 1 238 ? -1.647 -10.383 5.121 1 97.25 238 MET A CA 1
ATOM 1947 C C . MET A 1 238 ? -0.664 -10.367 6.289 1 97.25 238 MET A C 1
ATOM 1949 O O . MET A 1 238 ? -0.291 -11.422 6.805 1 97.25 238 MET A O 1
ATOM 1953 N N . TYR A 1 239 ? -0.287 -9.188 6.711 1 96.19 239 TYR A N 1
ATOM 1954 C CA . TYR A 1 239 ? 0.609 -9.039 7.855 1 96.19 239 TYR A CA 1
ATOM 1955 C C . TYR A 1 239 ? -0.011 -9.633 9.109 1 96.19 239 TYR A C 1
ATOM 1957 O O . TYR A 1 239 ? 0.645 -10.391 9.836 1 96.19 239 TYR A O 1
ATOM 1965 N N . GLU A 1 240 ? -1.245 -9.328 9.344 1 93.06 240 GLU A N 1
ATOM 1966 C CA . GLU A 1 240 ? -1.944 -9.852 10.516 1 93.06 240 GLU A CA 1
ATOM 1967 C C . GLU A 1 240 ? -2.041 -11.367 10.477 1 93.06 240 GLU A C 1
ATOM 1969 O O . GLU A 1 240 ? -1.868 -12.039 11.5 1 93.06 240 GLU A O 1
ATOM 1974 N N . LEU A 1 241 ? -2.27 -11.891 9.312 1 93.44 241 LEU A N 1
ATOM 1975 C CA . LEU A 1 241 ? -2.457 -13.328 9.164 1 93.44 241 LEU A CA 1
ATOM 1976 C C . LEU A 1 241 ? -1.129 -14.062 9.281 1 93.44 241 LEU A C 1
ATOM 1978 O O . LEU A 1 241 ? -1.078 -15.18 9.82 1 93.44 241 LEU A O 1
ATOM 1982 N N . SER A 1 242 ? -0.084 -13.422 8.766 1 91.44 242 SER A N 1
ATOM 1983 C CA . SER A 1 242 ? 1.208 -14.102 8.695 1 91.44 242 SER A CA 1
ATOM 1984 C C . SER A 1 242 ? 1.971 -13.984 10.008 1 91.44 242 SER A C 1
ATOM 1986 O O . SER A 1 242 ? 2.854 -14.797 10.289 1 91.44 242 SER A O 1
ATOM 1988 N N . ASN A 1 243 ? 1.771 -12.93 10.852 1 79.19 243 ASN A N 1
ATOM 1989 C CA . ASN A 1 243 ? 2.564 -12.688 12.055 1 79.19 243 ASN A CA 1
ATOM 1990 C C . ASN A 1 243 ? 1.774 -13 13.32 1 79.19 243 ASN A C 1
ATOM 1992 O O . ASN A 1 243 ? 2.248 -12.742 14.43 1 79.19 243 ASN A O 1
ATOM 1996 N N . ASN A 1 244 ? 0.57 -13.336 13.258 1 67.81 244 ASN A N 1
ATOM 1997 C CA . ASN A 1 244 ? -0.145 -13.805 14.438 1 67.81 244 ASN A CA 1
ATOM 1998 C C . ASN A 1 244 ? -0.01 -15.312 14.625 1 67.81 244 ASN A C 1
ATOM 2000 O O . ASN A 1 244 ? -0.294 -16.078 13.703 1 67.81 244 ASN A O 1
ATOM 2004 N N . ASP A 1 245 ? 1.187 -15.734 15.281 1 54.25 245 ASP A N 1
ATOM 2005 C CA . ASP A 1 245 ? 1.363 -17.141 15.633 1 54.25 245 ASP A CA 1
ATOM 2006 C C . ASP A 1 245 ? 0.107 -17.703 16.297 1 54.25 245 ASP A C 1
ATOM 2008 O O . ASP A 1 245 ? -0.32 -17.219 17.344 1 54.25 245 ASP A O 1
ATOM 2012 N N . VAL A 1 246 ? -0.913 -17.953 15.656 1 45.22 246 VAL A N 1
ATOM 2013 C CA . VAL A 1 246 ? -1.912 -18.766 16.328 1 45.22 246 VAL A CA 1
ATOM 2014 C C . VAL A 1 246 ? -1.222 -19.891 17.094 1 45.22 246 VAL A C 1
ATOM 2016 O O . VAL A 1 246 ? -0.434 -20.656 16.531 1 45.22 246 VAL A O 1
ATOM 2019 N N . LYS A 1 247 ? -0.867 -19.703 18.312 1 40.69 247 LYS A N 1
ATOM 2020 C CA . LYS A 1 247 ? -0.554 -20.891 19.109 1 40.69 247 LYS A CA 1
ATOM 2021 C C . LYS A 1 247 ? -1.229 -22.125 18.531 1 40.69 247 LYS A C 1
ATOM 2023 O O . LYS A 1 247 ? -2.443 -22.297 18.672 1 40.69 247 LYS A O 1
ATOM 2028 N N . MET A 1 248 ? -0.925 -22.5 17.344 1 34.56 248 MET A N 1
ATOM 2029 C CA . MET A 1 248 ? -1.38 -23.828 16.953 1 34.56 248 MET A CA 1
ATOM 2030 C C . MET A 1 248 ? -0.913 -24.875 17.953 1 34.56 248 MET A C 1
ATOM 2032 O O . MET A 1 248 ? 0.28 -24.984 18.234 1 34.56 248 MET A O 1
ATOM 2036 N N . ARG A 1 249 ? -1.581 -25.078 18.969 1 31.66 249 ARG A N 1
ATOM 2037 C CA . ARG A 1 249 ? -1.355 -26.219 19.859 1 31.66 249 ARG A CA 1
ATOM 2038 C C . ARG A 1 249 ? -0.884 -27.438 19.078 1 31.66 249 ARG A C 1
ATOM 2040 O O . ARG A 1 249 ? -1.526 -27.844 18.109 1 31.66 249 ARG A O 1
ATOM 2047 N N . ARG A 1 250 ? 0.365 -27.812 19.312 1 25.33 250 ARG A N 1
ATOM 2048 C CA . ARG A 1 250 ? 0.639 -29.234 19.25 1 25.33 250 ARG A CA 1
ATOM 2049 C C . ARG A 1 250 ? -0.298 -30.016 20.172 1 25.33 250 ARG A C 1
ATOM 2051 O O . ARG A 1 250 ? -0.566 -29.594 21.297 1 25.33 250 ARG A O 1
ATOM 2058 N N . MET B 1 1 ? -8.102 19.5 -7.957 1 86.88 1 MET B N 1
ATOM 2059 C CA . MET B 1 1 ? -8.656 18.156 -7.738 1 86.88 1 MET B CA 1
ATOM 2060 C C . MET B 1 1 ? -9.648 17.797 -8.836 1 86.88 1 MET B C 1
ATOM 2062 O O . MET B 1 1 ? -10.523 18.594 -9.18 1 86.88 1 MET B O 1
ATOM 2066 N N . ASN B 1 2 ? -9.367 16.594 -9.281 1 87.38 2 ASN B N 1
ATOM 2067 C CA . ASN B 1 2 ? -10.211 16.156 -10.383 1 87.38 2 ASN B CA 1
ATOM 2068 C C . ASN B 1 2 ? -11.125 15.008 -9.961 1 87.38 2 ASN B C 1
ATOM 2070 O O . ASN B 1 2 ? -10.734 14.148 -9.172 1 87.38 2 ASN B O 1
ATOM 2074 N N . GLY B 1 3 ? -12.383 15.062 -10.477 1 88.75 3 GLY B N 1
ATOM 2075 C CA . GLY B 1 3 ? -13.289 13.945 -10.297 1 88.75 3 GLY B CA 1
ATOM 2076 C C . GLY B 1 3 ? -14.445 14.25 -9.359 1 88.75 3 GLY B C 1
ATOM 2077 O O . GLY B 1 3 ? -14.234 14.727 -8.242 1 88.75 3 GLY B O 1
ATOM 2078 N N . SER B 1 4 ? -15.633 13.984 -9.828 1 91 4 SER B N 1
ATOM 2079 C CA . SER B 1 4 ? -16.859 14.305 -9.094 1 91 4 SER B CA 1
ATOM 2080 C C . SER B 1 4 ? -16.922 13.531 -7.781 1 91 4 SER B C 1
ATOM 2082 O O . SER B 1 4 ? -17.359 14.078 -6.758 1 91 4 SER B O 1
ATOM 2084 N N . LYS B 1 5 ? -16.469 12.305 -7.812 1 87.44 5 LYS B N 1
ATOM 2085 C CA . LYS B 1 5 ? -16.609 11.445 -6.641 1 87.44 5 LYS B CA 1
ATOM 2086 C C . LYS B 1 5 ? -15.789 11.984 -5.469 1 87.44 5 LYS B C 1
ATOM 2088 O O . LYS B 1 5 ? -16.312 12.125 -4.359 1 87.44 5 LYS B O 1
ATOM 2093 N N . ILE B 1 6 ? -14.586 12.336 -5.773 1 89.44 6 ILE B N 1
ATOM 2094 C CA . ILE B 1 6 ? -13.68 12.797 -4.73 1 89.44 6 ILE B CA 1
ATOM 2095 C C . ILE B 1 6 ? -14.141 14.164 -4.215 1 89.44 6 ILE B C 1
ATOM 2097 O O . ILE B 1 6 ? -14.141 14.414 -3.008 1 89.44 6 ILE B O 1
ATOM 2101 N N . ILE B 1 7 ? -14.594 15.016 -5.102 1 92.5 7 ILE B N 1
ATOM 2102 C CA . ILE B 1 7 ? -15.055 16.344 -4.75 1 92.5 7 ILE B CA 1
ATOM 2103 C C . ILE B 1 7 ? -16.312 16.25 -3.883 1 92.5 7 ILE B C 1
ATOM 2105 O O . ILE B 1 7 ? -16.391 16.891 -2.834 1 92.5 7 ILE B O 1
ATOM 2109 N N . THR B 1 8 ? -17.203 15.406 -4.238 1 92.06 8 THR B N 1
ATOM 2110 C CA . THR B 1 8 ? -18.469 15.234 -3.521 1 92.06 8 THR B CA 1
ATOM 2111 C C . THR B 1 8 ? -18.219 14.602 -2.152 1 92.06 8 THR B C 1
ATOM 2113 O O . THR B 1 8 ? -18.781 15.047 -1.149 1 92.06 8 THR B O 1
ATOM 2116 N N . GLU B 1 9 ? -17.375 13.641 -2.139 1 89.69 9 GLU B N 1
ATOM 2117 C CA . GLU B 1 9 ? -17.078 12.969 -0.881 1 89.69 9 GLU B CA 1
ATOM 2118 C C . GLU B 1 9 ? -16.453 13.922 0.124 1 89.69 9 GLU B C 1
ATOM 2120 O O . GLU B 1 9 ? -16.797 13.914 1.306 1 89.69 9 GLU B O 1
ATOM 2125 N N . SER B 1 10 ? -15.547 14.719 -0.332 1 92.69 10 SER B N 1
ATOM 2126 C CA . SER B 1 10 ? -14.883 15.688 0.524 1 92.69 10 SER B CA 1
ATOM 2127 C C . SER B 1 10 ? -15.875 16.672 1.13 1 92.69 10 SER B C 1
ATOM 2129 O O . SER B 1 10 ? -15.773 17.016 2.309 1 92.69 10 SER B O 1
ATOM 2131 N N . PHE B 1 11 ? -16.812 17.031 0.337 1 92.5 11 PHE B N 1
ATOM 2132 C CA . PHE B 1 11 ? -17.828 17.969 0.791 1 92.5 11 PHE B CA 1
ATOM 2133 C C . PHE B 1 11 ? -18.828 17.297 1.727 1 92.5 11 PHE B C 1
ATOM 2135 O O . PHE B 1 11 ? -19.047 17.766 2.846 1 92.5 11 PHE B O 1
ATOM 2142 N N . GLU B 1 12 ? -19.344 16.203 1.329 1 91.56 12 GLU B N 1
ATOM 2143 C CA . GLU B 1 12 ? -20.422 15.547 2.066 1 91.56 12 GLU B CA 1
ATOM 2144 C C . GLU B 1 12 ? -19.922 15.008 3.402 1 91.56 12 GLU B C 1
ATOM 2146 O O . GLU B 1 12 ? -20.609 15.109 4.418 1 91.56 12 GLU B O 1
ATOM 2151 N N . LYS B 1 13 ? -18.75 14.516 3.381 1 91.75 13 LYS B N 1
ATOM 2152 C CA . LYS B 1 13 ? -18.266 13.844 4.578 1 91.75 13 LYS B CA 1
ATOM 2153 C C . LYS B 1 13 ? -17.531 14.812 5.504 1 91.75 13 LYS B C 1
ATOM 2155 O O . LYS B 1 13 ? -17.594 14.672 6.727 1 91.75 13 LYS B O 1
ATOM 2160 N N . TYR B 1 14 ? -16.875 15.82 4.918 1 93.38 14 TYR B N 1
ATOM 2161 C CA . TYR B 1 14 ? -15.969 16.594 5.754 1 93.38 14 TYR B CA 1
ATOM 2162 C C . TYR B 1 14 ? -16.234 18.094 5.598 1 93.38 14 TYR B C 1
ATOM 2164 O O . TYR B 1 14 ? -15.508 18.922 6.16 1 93.38 14 TYR B O 1
ATOM 2172 N N . ASN B 1 15 ? -17.188 18.469 4.805 1 92.88 15 ASN B N 1
ATOM 2173 C CA . ASN B 1 15 ? -17.594 19.859 4.578 1 92.88 15 ASN B CA 1
ATOM 2174 C C . ASN B 1 15 ? -16.453 20.688 4.012 1 92.88 15 ASN B C 1
ATOM 2176 O O . ASN B 1 15 ? -16.281 21.859 4.391 1 92.88 15 ASN B O 1
ATOM 2180 N N . ILE B 1 16 ? -15.656 20.078 3.201 1 93.19 16 ILE B N 1
ATOM 2181 C CA . ILE B 1 16 ? -14.594 20.781 2.502 1 93.19 16 ILE B CA 1
ATOM 2182 C C . ILE B 1 16 ? -15.109 21.297 1.156 1 93.19 16 ILE B C 1
ATOM 2184 O O . ILE B 1 16 ? -15.375 20.5 0.249 1 93.19 16 ILE B O 1
ATOM 2188 N N . ARG B 1 17 ? -15.109 22.578 1.016 1 91.94 17 ARG B N 1
ATOM 2189 C CA . ARG B 1 17 ? -15.672 23.188 -0.183 1 91.94 17 ARG B CA 1
ATOM 2190 C C . ARG B 1 17 ? -14.57 23.781 -1.057 1 91.94 17 ARG B C 1
ATOM 2192 O O . ARG B 1 17 ? -13.664 24.438 -0.553 1 91.94 17 ARG B O 1
ATOM 2199 N N . PRO B 1 18 ? -14.758 23.531 -2.334 1 94.19 18 PRO B N 1
ATOM 2200 C CA . PRO B 1 18 ? -13.82 24.219 -3.223 1 94.19 18 PRO B CA 1
ATOM 2201 C C . PRO B 1 18 ? -14.148 25.703 -3.402 1 94.19 18 PRO B C 1
ATOM 2203 O O . PRO B 1 18 ? -15.297 26.109 -3.213 1 94.19 18 PRO B O 1
ATOM 2206 N N . LYS B 1 19 ? -13.125 26.406 -3.641 1 93.62 19 LYS B N 1
ATOM 2207 C CA . LYS B 1 19 ? -13.336 27.797 -4.023 1 93.62 19 LYS B CA 1
ATOM 2208 C C . LYS B 1 19 ? -13.969 27.906 -5.406 1 93.62 19 LYS B C 1
ATOM 2210 O O . LYS B 1 19 ? -14.977 28.594 -5.586 1 93.62 19 LYS B O 1
ATOM 2215 N N . TRP B 1 20 ? -13.352 27.203 -6.355 1 93.06 20 TRP B N 1
ATOM 2216 C CA . TRP B 1 20 ? -13.852 27.172 -7.727 1 93.06 20 TRP B CA 1
ATOM 2217 C C . TRP B 1 20 ? -14.125 25.75 -8.18 1 93.06 20 TRP B C 1
ATOM 2219 O O . TRP B 1 20 ? -13.367 24.828 -7.855 1 93.06 20 TRP B O 1
ATOM 2229 N N . LEU B 1 21 ? -15.25 25.547 -8.836 1 93.31 21 LEU B N 1
ATOM 2230 C CA . LEU B 1 21 ? -15.586 24.281 -9.477 1 93.31 21 LEU B CA 1
ATOM 2231 C C . LEU B 1 21 ? -15.805 24.469 -10.977 1 93.31 21 LEU B C 1
ATOM 2233 O O . LEU B 1 21 ? -16.719 25.203 -11.383 1 93.31 21 LEU B O 1
ATOM 2237 N N . PHE B 1 22 ? -14.938 23.891 -11.75 1 92.31 22 PHE B N 1
ATOM 2238 C CA . PHE B 1 22 ? -15.117 23.828 -13.195 1 92.31 22 PHE B CA 1
ATOM 2239 C C . PHE B 1 22 ? -15.758 22.516 -13.609 1 92.31 22 PHE B C 1
ATOM 2241 O O . PHE B 1 22 ? -15.352 21.453 -13.148 1 92.31 22 PHE B O 1
ATOM 2248 N N . TYR B 1 23 ? -16.828 22.562 -14.359 1 91.94 23 TYR B N 1
ATOM 2249 C CA . TYR B 1 23 ? -17.484 21.328 -14.797 1 91.94 23 TYR B CA 1
ATOM 2250 C C . TYR B 1 23 ? -17.906 21.438 -16.25 1 91.94 23 TYR B C 1
ATOM 2252 O O . TYR B 1 23 ? -18.156 22.531 -16.766 1 91.94 23 TYR B O 1
ATOM 2260 N N . ARG B 1 24 ? -17.844 20.328 -16.891 1 90.94 24 ARG B N 1
ATOM 2261 C CA . ARG B 1 24 ? -18.297 20.281 -18.281 1 90.94 24 ARG B CA 1
ATOM 2262 C C . ARG B 1 24 ? -19.75 20.719 -18.406 1 90.94 24 ARG B C 1
ATOM 2264 O O . ARG B 1 24 ? -20.578 20.344 -17.562 1 90.94 24 ARG B O 1
ATOM 2271 N N . HIS B 1 25 ? -20.125 21.312 -19.562 1 90.38 25 HIS B N 1
ATOM 2272 C CA . HIS B 1 25 ? -21.422 21.984 -19.734 1 90.38 25 HIS B CA 1
ATOM 2273 C C . HIS B 1 25 ? -22.547 20.969 -19.766 1 90.38 25 HIS B C 1
ATOM 2275 O O . HIS B 1 25 ? -23.703 21.297 -19.438 1 90.38 25 HIS B O 1
ATOM 2281 N N . ASP B 1 26 ? -22.266 19.734 -20.156 1 90.62 26 ASP B N 1
ATOM 2282 C CA . ASP B 1 26 ? -23.312 18.719 -20.266 1 90.62 26 ASP B CA 1
ATOM 2283 C C . ASP B 1 26 ? -23.453 17.938 -18.969 1 90.62 26 ASP B C 1
ATOM 2285 O O . ASP B 1 26 ? -24.266 17 -18.875 1 90.62 26 ASP B O 1
ATOM 2289 N N . LYS B 1 27 ? -22.703 18.266 -17.969 1 91.81 27 LYS B N 1
ATOM 2290 C CA . LYS B 1 27 ? -22.734 17.562 -16.703 1 91.81 27 LYS B CA 1
ATOM 2291 C C . LYS B 1 27 ? -23.547 18.328 -15.656 1 91.81 27 LYS B C 1
ATOM 2293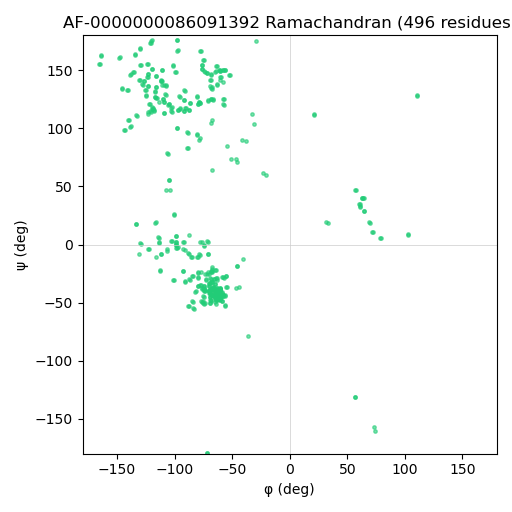 O O . LYS B 1 27 ? -23.641 19.562 -15.719 1 91.81 27 LYS B O 1
ATOM 2298 N N . PRO B 1 28 ? -24.062 17.641 -14.727 1 91.5 28 PRO B N 1
ATOM 2299 C CA . PRO B 1 28 ? -24.844 18.312 -13.688 1 91.5 28 PRO B CA 1
ATOM 2300 C C . PRO B 1 28 ? -23.969 19.062 -12.688 1 91.5 28 PRO B C 1
ATOM 2302 O O . PRO B 1 28 ? -22.781 18.734 -12.531 1 91.5 28 PRO B O 1
ATOM 2305 N N . LEU B 1 29 ? -24.625 20 -12.047 1 90.06 29 LEU B N 1
ATOM 2306 C CA . LEU B 1 29 ? -23.953 20.688 -10.945 1 90.06 29 LEU B CA 1
ATOM 2307 C C . LEU B 1 29 ? -23.766 19.75 -9.758 1 90.06 29 LEU B C 1
ATOM 2309 O O . LEU B 1 29 ? -24.641 18.953 -9.438 1 90.06 29 LEU B O 1
ATOM 2313 N N . LEU B 1 30 ? -22.641 19.922 -9.164 1 89.69 30 LEU B N 1
ATOM 2314 C CA . LEU B 1 30 ? -22.375 19.078 -8.008 1 89.69 30 LEU B CA 1
ATOM 2315 C C . LEU B 1 30 ? -22.922 19.703 -6.734 1 89.69 30 LEU B C 1
ATOM 2317 O O . LEU B 1 30 ? -23.266 19 -5.781 1 89.69 30 LEU B O 1
ATOM 2321 N N . PHE B 1 31 ? -22.938 21.031 -6.762 1 89.12 31 PHE B N 1
ATOM 2322 C CA . PHE B 1 31 ? -23.406 21.766 -5.59 1 89.12 31 PHE B CA 1
ATOM 2323 C C . PHE B 1 31 ? -24.625 22.625 -5.934 1 89.12 31 PHE B C 1
ATOM 2325 O O . PHE B 1 31 ? -24.766 23.078 -7.066 1 89.12 31 PHE B O 1
ATOM 2332 N N . SER B 1 32 ? -25.438 22.812 -4.863 1 83.75 32 SER B N 1
ATOM 2333 C CA . SER B 1 32 ? -26.594 23.688 -5.066 1 83.75 32 SER B CA 1
ATOM 2334 C C . SER B 1 32 ? -26.156 25.109 -5.363 1 83.75 32 SER B C 1
ATOM 2336 O O . SER B 1 32 ? -25.125 25.578 -4.859 1 83.75 32 SER B O 1
ATOM 2338 N N . GLN B 1 33 ? -26.922 25.766 -6.121 1 75.19 33 GLN B N 1
ATOM 2339 C CA . GLN 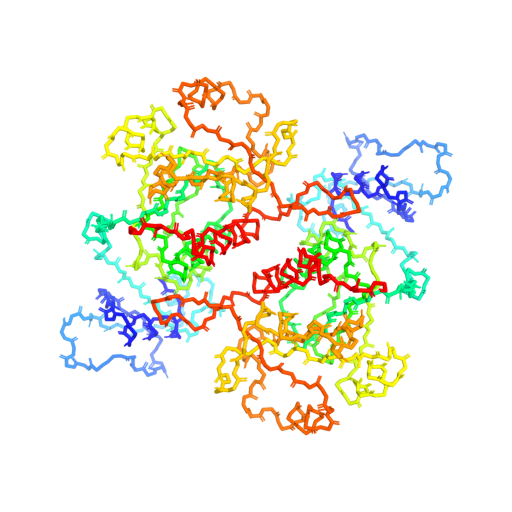B 1 33 ? -26.625 27.125 -6.543 1 75.19 33 GLN B CA 1
ATOM 2340 C C . GLN B 1 33 ? -26.703 28.094 -5.363 1 75.19 33 GLN B C 1
ATOM 2342 O O . GLN B 1 33 ? -26.078 29.156 -5.379 1 75.19 33 GLN B O 1
ATOM 2347 N N . ASP B 1 34 ? -27.406 27.719 -4.438 1 69.06 34 ASP B N 1
ATOM 2348 C CA . ASP B 1 34 ? -27.562 28.594 -3.279 1 69.06 34 ASP B CA 1
ATOM 2349 C C . ASP B 1 34 ? -26.328 28.562 -2.395 1 69.06 34 ASP B C 1
ATOM 2351 O O . ASP B 1 34 ? -26.219 29.328 -1.431 1 69.06 34 ASP B O 1
ATOM 2355 N N . ASN B 1 35 ? -25.391 27.797 -2.881 1 63.69 35 ASN B N 1
ATOM 2356 C CA . ASN B 1 35 ? -24.156 27.703 -2.111 1 63.69 35 ASN B CA 1
ATOM 2357 C C . ASN B 1 35 ? -23.156 28.797 -2.516 1 63.69 35 ASN B C 1
ATOM 2359 O O . ASN B 1 35 ? -22.484 28.672 -3.543 1 63.69 35 ASN B O 1
ATOM 2363 N N . HIS B 1 36 ? -23.125 29.875 -1.776 1 71.69 36 HIS B N 1
ATOM 2364 C CA . HIS B 1 36 ? -22.344 31.062 -2.104 1 71.69 36 HIS B CA 1
ATOM 2365 C C . HIS B 1 36 ? -20.859 30.828 -1.847 1 71.69 36 HIS B C 1
ATOM 2367 O O . HIS B 1 36 ? -20.016 31.609 -2.295 1 71.69 36 HIS B O 1
ATOM 2373 N N . GLN B 1 37 ? -20.516 29.719 -1.402 1 84.81 37 GLN B N 1
ATOM 2374 C CA . GLN B 1 37 ? -19.125 29.531 -1.012 1 84.81 37 GLN B CA 1
ATOM 2375 C C . GLN B 1 37 ? -18.297 28.953 -2.158 1 84.81 37 GLN B C 1
ATOM 2377 O O . GLN B 1 37 ? -17.078 29.141 -2.217 1 84.81 37 GLN B O 1
ATOM 2382 N N . THR B 1 38 ? -18.969 28.281 -3.127 1 92.44 38 THR B N 1
ATOM 2383 C CA . THR B 1 38 ? -18.281 27.688 -4.266 1 92.44 38 THR B CA 1
ATOM 2384 C C . THR B 1 38 ? -18.75 28.328 -5.574 1 92.44 38 THR B C 1
ATOM 2386 O O . THR B 1 38 ? -19.953 28.344 -5.867 1 92.44 38 THR B O 1
ATOM 2389 N N . GLN B 1 39 ? -17.891 29.016 -6.277 1 93 39 GLN B N 1
ATOM 2390 C CA . GLN B 1 39 ? -18.203 29.5 -7.621 1 93 39 GLN B CA 1
ATOM 2391 C C . GLN B 1 39 ? -18.094 28.375 -8.648 1 93 39 GLN B C 1
ATOM 2393 O O . GLN B 1 39 ? -17.062 27.703 -8.742 1 93 39 GLN B O 1
ATOM 2398 N N . GLN B 1 40 ? -19.172 28.141 -9.328 1 93.19 40 GLN B N 1
ATOM 2399 C CA . GLN B 1 40 ? -19.219 27.047 -10.289 1 93.19 40 GLN B CA 1
ATOM 2400 C C . GLN B 1 40 ? -19.219 27.578 -11.727 1 93.19 40 GLN B C 1
ATOM 2402 O O . GLN B 1 40 ? -19.984 28.5 -12.047 1 93.19 40 GLN B O 1
ATOM 2407 N N . PHE B 1 41 ? -18.312 27.047 -12.57 1 92.44 41 PHE B N 1
ATOM 2408 C CA . PHE B 1 41 ? -18.125 27.531 -13.93 1 92.44 41 PHE B CA 1
ATOM 2409 C C . PHE B 1 41 ? -18.312 26.406 -14.945 1 92.44 41 PHE B C 1
ATOM 2411 O O . PHE B 1 41 ? -17.531 25.453 -14.984 1 92.44 41 PHE B O 1
ATOM 2418 N N . PRO B 1 42 ? -19.375 26.469 -15.766 1 92.69 42 PRO B N 1
ATOM 2419 C CA . PRO B 1 42 ? -19.453 25.531 -16.891 1 92.69 42 PRO B CA 1
ATOM 2420 C C . PRO B 1 42 ? -18.391 25.781 -17.953 1 92.69 42 PRO B C 1
ATOM 2422 O O . PRO B 1 42 ? -18.094 26.938 -18.266 1 92.69 42 PRO B O 1
ATOM 2425 N N . VAL B 1 43 ? -17.766 24.703 -18.422 1 91.44 43 VAL B N 1
ATOM 2426 C CA . VAL B 1 43 ? -16.703 24.891 -19.406 1 91.44 43 VAL B CA 1
ATOM 2427 C C . VAL B 1 43 ? -16.891 23.891 -20.547 1 91.44 43 VAL B C 1
ATOM 2429 O O . VAL B 1 43 ? -17.641 22.922 -20.422 1 91.44 43 VAL B O 1
ATOM 2432 N N . THR B 1 44 ? -16.203 24.156 -21.672 1 87.44 44 THR B N 1
ATOM 2433 C CA . THR B 1 44 ? -16.219 23.25 -22.812 1 87.44 44 THR B CA 1
ATOM 2434 C C . THR B 1 44 ? -15.289 22.062 -22.562 1 87.44 44 THR B C 1
ATOM 2436 O O . THR B 1 44 ? -14.461 22.094 -21.656 1 87.44 44 THR B O 1
ATOM 2439 N N . ASP B 1 45 ? -15.406 21.031 -23.375 1 82.38 45 ASP B N 1
ATOM 2440 C CA . ASP B 1 45 ? -14.562 19.844 -23.297 1 82.38 45 ASP B CA 1
ATOM 2441 C C . ASP B 1 45 ? -13.086 20.219 -23.438 1 82.38 45 ASP B C 1
ATOM 2443 O O . ASP B 1 45 ? -12.242 19.734 -22.688 1 82.38 45 ASP B O 1
ATOM 2447 N N . ASN B 1 46 ? -12.867 21.062 -24.344 1 81.06 46 ASN B N 1
ATOM 2448 C CA . ASN B 1 46 ? -11.484 21.469 -24.609 1 81.06 46 ASN B CA 1
ATOM 2449 C C . ASN B 1 46 ? -10.891 22.219 -23.422 1 81.06 46 ASN B C 1
ATOM 2451 O O . ASN B 1 46 ? -9.742 21.984 -23.031 1 81.06 46 ASN B O 1
ATOM 2455 N N . LEU B 1 47 ? -11.688 23.031 -22.844 1 82.06 47 LEU B N 1
ATOM 2456 C CA . LEU B 1 47 ? -11.188 23.875 -21.766 1 82.06 47 LEU B CA 1
ATOM 2457 C C . LEU B 1 47 ? -10.961 23.047 -20.5 1 82.06 47 LEU B C 1
ATOM 2459 O O . LEU B 1 47 ? -9.977 23.25 -19.797 1 82.06 47 LEU B O 1
ATOM 2463 N N . ILE B 1 48 ? -11.828 22.125 -20.203 1 82.06 48 ILE B N 1
ATOM 2464 C CA . ILE B 1 48 ? -11.695 21.344 -18.969 1 82.06 48 ILE B CA 1
ATOM 2465 C C . ILE B 1 48 ? -10.445 20.469 -19.062 1 82.06 48 ILE B C 1
ATOM 2467 O O . ILE B 1 48 ? -9.742 20.281 -18.062 1 82.06 48 ILE B O 1
ATOM 2471 N N . ASN B 1 49 ? -10.164 19.953 -20.172 1 79 49 ASN B N 1
ATOM 2472 C CA . ASN B 1 49 ? -8.969 19.156 -20.375 1 79 49 ASN B CA 1
ATOM 2473 C C . ASN B 1 49 ? -7.699 19.984 -20.203 1 79 49 ASN B C 1
ATOM 2475 O O . ASN B 1 49 ? -6.68 19.484 -19.719 1 79 49 ASN B O 1
ATOM 2479 N N . TYR B 1 50 ? -7.875 21.219 -20.625 1 78.88 50 TYR B N 1
ATOM 2480 C CA . TYR B 1 50 ? -6.75 22.125 -20.484 1 78.88 50 TYR B CA 1
ATOM 2481 C C . TYR B 1 50 ? -6.5 22.469 -19.016 1 78.88 50 TYR B C 1
ATOM 2483 O O . TYR B 1 50 ? -5.348 22.547 -18.578 1 78.88 50 TYR B O 1
ATOM 2491 N N . ILE B 1 51 ? -7.527 22.672 -18.281 1 76.12 51 ILE B N 1
ATOM 2492 C CA . ILE B 1 51 ? -7.441 23.078 -16.891 1 76.12 51 ILE B CA 1
ATOM 2493 C C . ILE B 1 51 ? -7.02 21.875 -16.031 1 76.12 51 ILE B C 1
ATOM 2495 O O . ILE B 1 51 ? -6.168 22 -15.156 1 76.12 51 ILE B O 1
ATOM 2499 N N . CYS B 1 52 ? -7.625 20.781 -16.297 1 74.19 52 CYS B N 1
ATOM 2500 C CA . CYS B 1 52 ? -7.508 19.656 -15.375 1 74.19 52 CYS B CA 1
ATOM 2501 C C . CYS B 1 52 ? -6.461 18.672 -15.867 1 74.19 52 CYS B C 1
ATOM 2503 O O . CYS B 1 52 ? -6 17.812 -15.102 1 74.19 52 CYS B O 1
ATOM 2505 N N . GLY B 1 53 ? -5.898 18.969 -16.922 1 67.19 53 GLY B N 1
ATOM 2506 C CA . GLY B 1 53 ? -5.043 17.953 -17.516 1 67.19 53 GLY B CA 1
ATOM 2507 C C . GLY B 1 53 ? -5.824 16.828 -18.156 1 67.19 53 GLY B C 1
ATOM 2508 O O . GLY B 1 53 ? -6.992 16.984 -18.5 1 67.19 53 GLY B O 1
ATOM 2509 N N . ASP B 1 54 ? -5.246 15.609 -18.406 1 56.78 54 ASP B N 1
ATOM 2510 C CA . ASP B 1 54 ? -5.855 14.539 -19.188 1 56.78 54 ASP B CA 1
ATOM 2511 C C . ASP B 1 54 ? -7.211 14.141 -18.609 1 56.78 54 ASP B C 1
ATOM 2513 O O . ASP B 1 54 ? -7.344 13.953 -17.391 1 56.78 54 ASP B O 1
ATOM 2517 N N . ILE B 1 55 ? -8.258 14.305 -19.484 1 52.03 55 ILE B N 1
ATOM 2518 C CA . ILE B 1 55 ? -9.695 14.109 -19.328 1 52.03 55 ILE B CA 1
ATOM 2519 C C . ILE B 1 55 ? -9.961 12.805 -18.594 1 52.03 55 ILE B C 1
ATOM 2521 O O . ILE B 1 55 ? -10.898 12.727 -17.781 1 52.03 55 ILE B O 1
ATOM 2525 N N . VAL B 1 56 ? -9.227 11.883 -18.828 1 54.09 56 VAL B N 1
ATOM 2526 C CA . VAL B 1 56 ? -9.625 10.539 -18.422 1 54.09 56 VAL B CA 1
ATOM 2527 C C . VAL B 1 56 ? -9.875 10.516 -16.906 1 54.09 56 VAL B C 1
ATOM 2529 O O . VAL B 1 56 ? -10.844 9.914 -16.438 1 54.09 56 VAL B O 1
ATOM 2532 N N . SER B 1 57 ? -9.172 11.414 -16.188 1 60.22 57 SER B N 1
ATOM 2533 C CA . SER B 1 57 ? -9.266 11.266 -14.734 1 60.22 57 SER B CA 1
ATOM 2534 C C . SER B 1 57 ? -10.281 12.234 -14.141 1 60.22 57 SER B C 1
ATOM 2536 O O . SER B 1 57 ? -10.695 12.078 -12.992 1 60.22 57 SER B O 1
ATOM 2538 N N . ASN B 1 58 ? -10.961 13.07 -14.828 1 66.19 58 ASN B N 1
ATOM 2539 C CA . ASN B 1 58 ? -11.766 14.109 -14.195 1 66.19 58 ASN B CA 1
ATOM 2540 C C . ASN B 1 58 ? -13.258 13.891 -14.438 1 66.19 58 ASN B C 1
ATOM 2542 O O . ASN B 1 58 ? -14.094 14.492 -13.758 1 66.19 58 ASN B O 1
ATOM 2546 N N . ASP B 1 59 ? -13.695 12.984 -15.031 1 83.56 59 ASP B N 1
ATOM 2547 C CA . ASP B 1 59 ? -15.07 12.695 -15.414 1 83.56 59 ASP B CA 1
ATOM 2548 C C . ASP B 1 59 ? -15.844 13.984 -15.695 1 83.56 59 ASP B C 1
ATOM 2550 O O . ASP B 1 59 ? -17.062 14.039 -15.5 1 83.56 59 ASP B O 1
ATOM 2554 N N . GLY B 1 60 ? -15.047 15.148 -15.945 1 87.5 60 GLY B N 1
ATOM 2555 C CA . GLY B 1 60 ? -15.641 16.422 -16.344 1 87.5 60 GLY B CA 1
ATOM 2556 C C . GLY B 1 60 ? -15.711 17.422 -15.211 1 87.5 60 GLY B C 1
ATOM 2557 O O . GLY B 1 60 ? -16.375 18.453 -15.336 1 87.5 60 GLY B O 1
ATOM 2558 N N . TYR B 1 61 ? -15.117 17.156 -14.117 1 91.56 61 TYR B N 1
ATOM 2559 C CA . TYR B 1 61 ? -15.133 18.062 -12.977 1 91.56 61 TYR B CA 1
ATOM 2560 C C . TYR B 1 61 ? -13.719 18.344 -12.484 1 91.56 61 TYR B C 1
ATOM 2562 O O . TYR B 1 61 ? -12.883 17.438 -12.422 1 91.56 61 TYR B O 1
ATOM 2570 N N . CYS B 1 62 ? -13.453 19.609 -12.172 1 91.31 62 CYS B N 1
ATOM 2571 C CA . CYS B 1 62 ? -12.195 20.047 -11.578 1 91.31 62 CYS B CA 1
ATOM 2572 C C . CYS B 1 62 ? -12.438 21.109 -10.516 1 91.31 62 CYS B C 1
ATOM 2574 O O . CYS B 1 62 ? -13.156 22.078 -10.758 1 91.31 62 CYS B O 1
ATOM 2576 N N . ALA B 1 63 ? -11.812 20.922 -9.422 1 92 63 ALA B N 1
ATOM 2577 C CA . ALA B 1 63 ? -12.039 21.844 -8.312 1 92 63 ALA B CA 1
ATOM 2578 C C . ALA B 1 63 ? -10.727 22.484 -7.848 1 92 63 ALA B C 1
ATOM 2580 O O . ALA B 1 63 ? -9.672 21.844 -7.902 1 92 63 ALA B O 1
ATOM 2581 N N . VAL B 1 64 ? -10.836 23.734 -7.41 1 91.81 64 VAL B N 1
ATOM 2582 C CA . VAL B 1 64 ? -9.719 24.469 -6.832 1 91.81 64 VAL B CA 1
ATOM 2583 C C . VAL B 1 64 ? -10.008 24.781 -5.363 1 91.81 64 VAL B C 1
ATOM 2585 O O . VAL B 1 64 ? -11.07 25.312 -5.035 1 91.81 64 VAL B O 1
ATOM 2588 N N . TYR B 1 65 ? -9.062 24.375 -4.535 1 93.88 65 TYR B N 1
ATOM 2589 C CA . TYR B 1 65 ? -9.172 24.641 -3.105 1 93.88 65 TYR B CA 1
ATOM 2590 C C . TYR B 1 65 ? -8.109 25.641 -2.66 1 93.88 65 TYR B C 1
ATOM 2592 O O . TYR B 1 65 ? -6.961 25.578 -3.117 1 93.88 65 TYR B O 1
ATOM 2600 N N . ASP B 1 66 ? -8.438 26.578 -1.759 1 91.31 66 ASP B N 1
ATOM 2601 C CA . ASP B 1 66 ? -7.48 27.562 -1.244 1 91.31 66 ASP B CA 1
ATOM 2602 C C . ASP B 1 66 ? -7.578 27.672 0.275 1 91.31 66 ASP B C 1
ATOM 2604 O O . ASP B 1 66 ? -7.082 28.641 0.863 1 91.31 66 ASP B O 1
ATOM 2608 N N . ASN B 1 67 ? -8.141 26.75 0.927 1 91.5 67 ASN B N 1
ATOM 2609 C CA . ASN B 1 67 ? -8.445 26.859 2.35 1 91.5 67 ASN B CA 1
ATOM 2610 C C . ASN B 1 67 ? -7.68 25.828 3.17 1 91.5 67 ASN B C 1
ATOM 2612 O O . ASN B 1 67 ? -8.086 25.484 4.281 1 91.5 67 ASN B O 1
ATOM 2616 N N . TYR B 1 68 ? -6.625 25.281 2.615 1 94.44 68 TYR B N 1
ATOM 2617 C CA . TYR B 1 68 ? -5.812 24.344 3.393 1 94.44 68 TYR B CA 1
ATOM 2618 C C . TYR B 1 68 ? -4.887 25.094 4.34 1 94.44 68 TYR B C 1
ATOM 2620 O O . TYR B 1 68 ? -4.105 25.953 3.912 1 94.44 68 TYR B O 1
ATOM 2628 N N . ASP B 1 69 ? -4.945 24.844 5.684 1 96.06 69 ASP B N 1
ATOM 2629 C CA . ASP B 1 69 ? -4.09 25.391 6.734 1 96.06 69 ASP B CA 1
ATOM 2630 C C . ASP B 1 69 ? -3.707 24.312 7.75 1 96.06 69 ASP B C 1
ATOM 2632 O O . ASP B 1 69 ? -4.488 24 8.648 1 96.06 69 ASP B O 1
ATOM 2636 N N . PRO B 1 70 ? -2.518 23.844 7.613 1 96.88 70 PRO B N 1
ATOM 2637 C CA . PRO B 1 70 ? -2.123 22.734 8.5 1 96.88 70 PRO B CA 1
ATOM 2638 C C . PRO B 1 70 ? -2.098 23.141 9.969 1 96.88 70 PRO B C 1
ATOM 2640 O O . PRO B 1 70 ? -2.336 22.312 10.844 1 96.88 70 PRO B O 1
ATOM 2643 N N . GLN B 1 71 ? -1.847 24.391 10.289 1 96.62 71 GLN B N 1
ATOM 2644 C CA . GLN B 1 71 ? -1.833 24.844 11.672 1 96.62 71 GLN B CA 1
ATOM 2645 C C . GLN B 1 71 ? -3.225 24.766 12.297 1 96.62 71 GLN B C 1
ATOM 2647 O O . GLN B 1 71 ? -3.365 24.406 13.469 1 96.62 71 GLN B O 1
ATOM 2652 N N . GLN B 1 72 ? -4.219 25.047 11.531 1 95.88 72 GLN B N 1
ATOM 2653 C CA . GLN B 1 72 ? -5.598 24.984 12.008 1 95.88 72 GLN B CA 1
ATOM 2654 C C . GLN B 1 72 ? -6.055 23.547 12.195 1 95.88 72 GLN B C 1
ATOM 2656 O O . GLN B 1 72 ? -6.887 23.25 13.055 1 95.88 72 GLN B O 1
ATOM 2661 N N . LEU B 1 73 ? -5.512 22.656 11.398 1 96.5 73 LEU B N 1
ATOM 2662 C CA . LEU B 1 73 ? -5.895 21.25 11.438 1 96.5 73 LEU B CA 1
ATOM 2663 C C . LEU B 1 73 ? -5.195 20.531 12.594 1 96.5 73 LEU B C 1
ATOM 2665 O O . LEU B 1 73 ? -5.645 19.469 13.031 1 96.5 73 LEU B O 1
ATOM 2669 N N . PHE B 1 74 ? -4.066 21.078 13.016 1 97.06 74 PHE B N 1
ATOM 2670 C CA . PHE B 1 74 ? -3.254 20.422 14.023 1 97.06 74 PHE B CA 1
ATOM 2671 C C . PHE B 1 74 ? -3.818 20.656 15.414 1 97.06 74 PHE B C 1
ATOM 2673 O O . PHE B 1 74 ? -3.938 21.797 15.852 1 97.06 74 PHE B O 1
ATOM 2680 N N . HIS B 1 75 ? -4.172 19.547 16.141 1 92.12 75 HIS B N 1
ATOM 2681 C CA . HIS B 1 75 ? -4.641 19.594 17.516 1 92.12 75 HIS B CA 1
ATOM 2682 C C . HIS B 1 75 ? -3.932 18.547 18.375 1 92.12 75 HIS B C 1
ATOM 2684 O O . HIS B 1 75 ? -4.137 17.344 18.188 1 92.12 75 HIS B O 1
ATOM 2690 N N . PRO B 1 76 ? -3.104 19.031 19.297 1 86.75 76 PRO B N 1
ATOM 2691 C CA . PRO B 1 76 ? -2.42 18.062 20.156 1 86.75 76 PRO B CA 1
ATOM 2692 C C . PRO B 1 76 ? -3.391 17.203 20.969 1 86.75 76 PRO B C 1
ATOM 2694 O O . PRO B 1 76 ? -4.438 17.703 21.406 1 86.75 76 PRO B O 1
ATOM 2697 N N . ARG B 1 77 ? -3.031 15.969 21.094 1 90.56 77 ARG B N 1
ATOM 2698 C CA . ARG B 1 77 ? -3.799 15.008 21.875 1 90.56 77 ARG B CA 1
ATOM 2699 C C . ARG B 1 77 ? -2.955 14.414 23 1 90.56 77 ARG B C 1
ATOM 2701 O O . ARG B 1 77 ? -1.802 14.812 23.188 1 90.56 77 ARG B O 1
ATOM 2708 N N . LYS B 1 78 ? -3.625 13.594 23.828 1 87.06 78 LYS B N 1
ATOM 2709 C CA . LYS B 1 78 ? -2.893 12.898 24.875 1 87.06 78 LYS B CA 1
ATOM 2710 C C . LYS B 1 78 ? -1.836 11.969 24.297 1 87.06 78 LYS B C 1
ATOM 2712 O O . LYS B 1 78 ? -0.721 11.875 24.812 1 87.06 78 LYS B O 1
ATOM 2717 N N . ARG B 1 79 ? -2.223 11.352 23.219 1 90.88 79 ARG B N 1
ATOM 2718 C CA . ARG B 1 79 ? -1.308 10.492 22.469 1 90.88 79 ARG B CA 1
ATOM 2719 C C . ARG B 1 79 ? -1.228 10.914 21.016 1 90.88 79 ARG B C 1
ATOM 2721 O O . ARG B 1 79 ? -2.256 11.109 20.359 1 90.88 79 ARG B O 1
ATOM 2728 N N . ASN B 1 80 ? 0.043 11.094 20.609 1 95.56 80 ASN B N 1
ATOM 2729 C CA . ASN B 1 80 ? 0.245 11.508 19.219 1 95.56 80 ASN B CA 1
ATOM 2730 C C . ASN B 1 80 ? 1.188 10.555 18.484 1 95.56 80 ASN B C 1
ATOM 2732 O O . ASN B 1 80 ? 2.215 10.148 19.031 1 95.56 80 ASN B O 1
ATOM 2736 N N . ILE B 1 81 ? 0.762 10.203 17.344 1 96.19 81 ILE B N 1
ATOM 2737 C CA . ILE B 1 81 ? 1.657 9.547 16.391 1 96.19 81 ILE B CA 1
ATOM 2738 C C . ILE B 1 81 ? 1.945 10.484 15.227 1 96.19 81 ILE B C 1
ATOM 2740 O O . ILE B 1 81 ? 1.021 11.023 14.609 1 96.19 81 ILE B O 1
ATOM 2744 N N . TYR B 1 82 ? 3.18 10.711 14.977 1 98.12 82 TYR B N 1
ATOM 2745 C CA . TYR B 1 82 ? 3.639 11.539 13.867 1 98.12 82 TYR B CA 1
ATOM 2746 C C . TYR B 1 82 ? 4.34 10.688 12.812 1 98.12 82 TYR B C 1
ATOM 2748 O O . TYR B 1 82 ? 4.926 9.648 13.125 1 98.12 82 TYR B O 1
ATOM 2756 N N . ILE B 1 83 ? 4.254 11.141 11.57 1 98.69 83 ILE B N 1
ATOM 2757 C CA . ILE B 1 83 ? 5.012 10.516 10.484 1 98.69 83 ILE B CA 1
ATOM 2758 C C . ILE B 1 83 ? 5.996 11.531 9.898 1 98.69 83 ILE B C 1
ATOM 2760 O O . ILE B 1 83 ? 5.621 12.656 9.578 1 98.69 83 ILE B O 1
ATOM 2764 N N . TYR B 1 84 ? 7.195 11.164 9.844 1 98.69 84 TYR B N 1
ATOM 2765 C CA . TYR B 1 84 ? 8.219 11.953 9.172 1 98.69 84 TYR B CA 1
ATOM 2766 C C . TYR B 1 84 ? 8.672 11.281 7.879 1 98.69 84 TYR B C 1
ATOM 2768 O O . TYR B 1 84 ? 9.258 10.195 7.914 1 98.69 84 TYR B O 1
ATOM 2776 N N . CYS B 1 85 ? 8.383 11.898 6.797 1 98.5 85 CYS B N 1
ATOM 2777 C CA . CYS B 1 85 ? 8.805 11.406 5.488 1 98.5 85 CYS B CA 1
ATOM 2778 C C . CYS B 1 85 ? 10.148 12.016 5.086 1 98.5 85 CYS B C 1
ATOM 2780 O O . CYS B 1 85 ? 10.242 13.219 4.852 1 98.5 85 CYS B O 1
ATOM 2782 N N . TYR B 1 86 ? 11.117 11.164 4.984 1 97.38 86 TYR B N 1
ATOM 2783 C CA . TYR B 1 86 ? 12.453 11.617 4.602 1 97.38 86 TYR B CA 1
ATOM 2784 C C . TYR B 1 86 ? 12.695 11.398 3.113 1 97.38 86 TYR B C 1
ATOM 2786 O O . TYR B 1 86 ? 12.992 10.273 2.691 1 97.38 86 TYR B O 1
ATOM 2794 N N . LYS B 1 87 ? 12.562 12.461 2.295 1 96.75 87 LYS B N 1
ATOM 2795 C CA . LYS B 1 87 ? 12.891 12.531 0.875 1 96.75 87 LYS B CA 1
ATOM 2796 C C . LYS B 1 87 ? 12.031 11.57 0.062 1 96.75 87 LYS B C 1
ATOM 2798 O O . LYS B 1 87 ? 12.539 10.883 -0.827 1 96.75 87 LYS B O 1
ATOM 2803 N N . ILE B 1 88 ? 10.742 11.484 0.43 1 97.62 88 ILE B N 1
ATOM 2804 C CA . ILE B 1 88 ? 9.797 10.727 -0.389 1 97.62 88 ILE B CA 1
ATOM 2805 C C . ILE B 1 88 ? 9.578 11.445 -1.719 1 97.62 88 ILE B C 1
ATOM 2807 O O . ILE B 1 88 ? 9.18 12.617 -1.742 1 97.62 88 ILE B O 1
ATOM 2811 N N . SER B 1 89 ? 9.789 10.734 -2.824 1 96.44 89 SER B N 1
ATOM 2812 C CA . SER B 1 89 ? 9.836 11.438 -4.105 1 96.44 89 SER B CA 1
ATOM 2813 C C . SER B 1 89 ? 8.648 11.055 -4.984 1 96.44 89 SER B C 1
ATOM 2815 O O . SER B 1 89 ? 8.312 11.773 -5.93 1 96.44 89 SER B O 1
ATOM 2817 N N . ASP B 1 90 ? 8.016 9.938 -4.805 1 96.25 90 ASP B N 1
ATOM 2818 C CA . ASP B 1 90 ? 6.887 9.5 -5.617 1 96.25 90 ASP B CA 1
ATOM 2819 C C . ASP B 1 90 ? 5.574 10.055 -5.078 1 96.25 90 ASP B C 1
ATOM 2821 O O . ASP B 1 90 ? 5.199 9.789 -3.938 1 96.25 90 ASP B O 1
ATOM 2825 N N . PRO B 1 91 ? 4.852 10.781 -5.891 1 96.94 91 PRO B N 1
ATOM 2826 C CA . PRO B 1 91 ? 3.615 11.398 -5.418 1 96.94 91 PRO B CA 1
ATOM 2827 C C . PRO B 1 91 ? 2.541 10.375 -5.051 1 96.94 91 PRO B C 1
ATOM 2829 O O . PRO B 1 91 ? 1.715 10.633 -4.172 1 96.94 91 PRO B O 1
ATOM 2832 N N . ASN B 1 92 ? 2.516 9.211 -5.695 1 95.75 92 ASN B N 1
ATOM 2833 C CA . ASN B 1 92 ? 1.543 8.18 -5.348 1 95.75 92 ASN B CA 1
ATOM 2834 C C . ASN B 1 92 ? 1.818 7.594 -3.967 1 95.75 92 ASN B C 1
ATOM 2836 O O . ASN B 1 92 ? 0.89 7.352 -3.195 1 95.75 92 ASN B O 1
ATOM 2840 N N . ASN B 1 93 ? 3.1 7.434 -3.686 1 97.62 93 ASN B N 1
ATOM 2841 C CA . ASN B 1 93 ? 3.475 6.961 -2.357 1 97.62 93 ASN B CA 1
ATOM 2842 C C . ASN B 1 93 ? 3.086 7.965 -1.274 1 97.62 93 ASN B C 1
ATOM 2844 O O . ASN B 1 93 ? 2.482 7.594 -0.266 1 97.62 93 ASN B O 1
ATOM 2848 N N . LEU B 1 94 ? 3.428 9.203 -1.521 1 98.56 94 LEU B N 1
ATOM 2849 C CA . LEU B 1 94 ? 3.104 10.219 -0.529 1 98.56 94 LEU B CA 1
ATOM 2850 C C . LEU B 1 94 ? 1.594 10.336 -0.344 1 98.56 94 LEU B C 1
ATOM 2852 O O . LEU B 1 94 ? 1.107 10.422 0.786 1 98.56 94 LEU B O 1
ATOM 2856 N N . GLY B 1 95 ? 0.852 10.344 -1.457 1 98.12 95 GLY B N 1
ATOM 2857 C CA . GLY B 1 95 ? -0.599 10.391 -1.366 1 98.12 95 GLY B CA 1
ATOM 2858 C C . GLY B 1 95 ? -1.184 9.242 -0.567 1 98.12 95 GLY B C 1
ATOM 2859 O O . GLY B 1 95 ? -2.07 9.445 0.265 1 98.12 95 GLY B O 1
ATOM 2860 N N . SER B 1 96 ? -0.69 8.047 -0.795 1 98.25 96 SER B N 1
ATOM 2861 C CA . SER B 1 96 ? -1.149 6.871 -0.063 1 98.25 96 SER B CA 1
ATOM 2862 C C . SER B 1 96 ? -0.831 6.988 1.424 1 98.25 96 SER B C 1
ATOM 2864 O O . SER B 1 96 ? -1.647 6.613 2.27 1 98.25 96 SER B O 1
ATOM 2866 N N . ILE B 1 97 ? 0.342 7.469 1.726 1 98.81 97 ILE B N 1
ATOM 2867 C CA . ILE B 1 97 ? 0.732 7.668 3.117 1 98.81 97 ILE B CA 1
ATOM 2868 C C . ILE B 1 97 ? -0.222 8.656 3.785 1 98.81 97 ILE B C 1
ATOM 2870 O O . ILE B 1 97 ? -0.689 8.422 4.902 1 98.81 97 ILE B O 1
ATOM 2874 N N . ILE B 1 98 ? -0.547 9.703 3.088 1 98.69 98 ILE B N 1
ATOM 2875 C CA . ILE B 1 98 ? -1.46 10.727 3.598 1 98.69 98 ILE B CA 1
ATOM 2876 C C . ILE B 1 98 ? -2.834 10.102 3.844 1 98.69 98 ILE B C 1
ATOM 2878 O O . ILE B 1 98 ? -3.42 10.281 4.914 1 98.69 98 ILE B O 1
ATOM 2882 N N . ARG B 1 99 ? -3.299 9.367 2.883 1 98.06 99 ARG B N 1
ATOM 2883 C CA . ARG B 1 99 ? -4.613 8.742 2.988 1 98.06 99 ARG B CA 1
ATOM 2884 C C . ARG B 1 99 ? -4.68 7.816 4.203 1 98.06 99 ARG B C 1
ATOM 2886 O O . ARG B 1 99 ? -5.609 7.91 5.004 1 98.06 99 ARG B O 1
ATOM 2893 N N . MET B 1 100 ? -3.709 6.984 4.332 1 98.44 100 MET B N 1
ATOM 2894 C CA . MET B 1 100 ? -3.707 6.031 5.438 1 98.44 100 MET B CA 1
ATOM 2895 C C . MET B 1 100 ? -3.477 6.742 6.766 1 98.44 100 MET B C 1
ATOM 2897 O O . MET B 1 100 ? -4.012 6.328 7.797 1 98.44 100 MET B O 1
ATOM 2901 N N . SER B 1 101 ? -2.693 7.793 6.758 1 98.56 101 SER B N 1
ATOM 2902 C CA . SER B 1 101 ? -2.477 8.578 7.973 1 98.56 101 SER B CA 1
ATOM 2903 C C . SER B 1 101 ? -3.787 9.141 8.508 1 98.56 101 SER B C 1
ATOM 2905 O O . SER B 1 101 ? -4.039 9.094 9.719 1 98.56 101 SER B O 1
ATOM 2907 N N . PHE B 1 102 ? -4.582 9.672 7.594 1 98 102 PHE B N 1
ATOM 2908 C CA . PHE B 1 102 ? -5.891 10.172 8 1 98 102 PHE B CA 1
ATOM 2909 C C . PHE B 1 102 ? -6.738 9.047 8.594 1 98 102 PHE B C 1
ATOM 2911 O O . PHE B 1 102 ? -7.324 9.203 9.664 1 98 102 PHE B O 1
ATOM 2918 N N . GLY B 1 103 ? -6.68 7.902 7.945 1 97.25 103 GLY B N 1
ATOM 2919 C CA . GLY B 1 103 ? -7.477 6.766 8.375 1 97.25 103 GLY B CA 1
ATOM 2920 C C . GLY B 1 103 ? -7.02 6.18 9.703 1 97.25 103 GLY B C 1
ATOM 2921 O O . GLY B 1 103 ? -7.816 5.594 10.438 1 97.25 103 GLY B O 1
ATOM 2922 N N . PHE B 1 104 ? -5.785 6.285 10.016 1 97.06 104 PHE B N 1
ATOM 2923 C CA . PHE B 1 104 ? -5.25 5.738 11.258 1 97.06 104 PHE B CA 1
ATOM 2924 C C . PHE B 1 104 ? -5.117 6.824 12.312 1 97.06 104 PHE B C 1
ATOM 2926 O O . PHE B 1 104 ? -4.477 6.617 13.352 1 97.06 104 PHE B O 1
ATOM 2933 N N . ASP B 1 105 ? -5.621 8.008 12.016 1 96.5 105 ASP B N 1
ATOM 2934 C CA . ASP B 1 105 ? -5.711 9.141 12.938 1 96.5 105 ASP B CA 1
ATOM 2935 C C . ASP B 1 105 ? -4.32 9.617 13.352 1 96.5 105 ASP B C 1
ATOM 2937 O O . ASP B 1 105 ? -4.078 9.875 14.531 1 96.5 105 ASP B O 1
ATOM 2941 N N . ILE B 1 106 ? -3.422 9.633 12.438 1 97.5 106 ILE B N 1
ATOM 2942 C CA . ILE B 1 106 ? -2.1 10.219 12.633 1 97.5 106 ILE B CA 1
ATOM 2943 C C . ILE B 1 106 ? -2.229 11.711 12.898 1 97.5 106 ILE B C 1
ATOM 2945 O O . ILE B 1 106 ? -3.012 12.406 12.242 1 97.5 106 ILE B O 1
ATOM 2949 N N . SER B 1 107 ? -1.461 12.164 13.852 1 97.88 107 SER B N 1
ATOM 2950 C CA . SER B 1 107 ? -1.638 13.523 14.344 1 97.88 107 SER B CA 1
ATOM 2951 C C . SER B 1 107 ? -1.103 14.547 13.344 1 97.88 107 SER B C 1
ATOM 2953 O O . SER B 1 107 ? -1.67 15.633 13.188 1 97.88 107 SER B O 1
ATOM 2955 N N . ALA B 1 108 ? 0.009 14.203 12.703 1 98.44 108 ALA B N 1
ATOM 2956 C CA . ALA B 1 108 ? 0.608 15.094 11.711 1 98.44 108 ALA B CA 1
ATOM 2957 C C . ALA B 1 108 ? 1.64 14.352 10.867 1 98.44 108 ALA B C 1
ATOM 2959 O O . ALA B 1 108 ? 2.225 13.359 11.312 1 98.44 108 ALA B O 1
ATOM 2960 N N . ILE B 1 109 ? 1.828 14.891 9.672 1 98.81 109 ILE B N 1
ATOM 2961 C CA . ILE B 1 109 ? 2.875 14.414 8.773 1 98.81 109 ILE B CA 1
ATOM 2962 C C . ILE B 1 109 ? 3.898 15.523 8.539 1 98.81 109 ILE B C 1
ATOM 2964 O O . ILE B 1 109 ? 3.533 16.688 8.344 1 98.81 109 ILE B O 1
ATOM 2968 N N . PHE B 1 110 ? 5.125 15.141 8.594 1 98.81 110 PHE B N 1
ATOM 2969 C CA . PHE B 1 110 ? 6.219 16.062 8.312 1 98.81 110 PHE B CA 1
ATOM 2970 C C . PHE B 1 110 ? 7.012 15.617 7.098 1 98.81 110 PHE B C 1
ATOM 2972 O O . PHE B 1 110 ? 7.383 14.445 6.988 1 98.81 110 PHE B O 1
ATOM 2979 N N . LEU B 1 111 ? 7.246 16.547 6.199 1 98.75 111 LEU B N 1
ATOM 2980 C CA . LEU B 1 111 ? 7.996 16.266 4.977 1 98.75 111 LEU B CA 1
ATOM 2981 C C . LEU B 1 111 ? 9.367 16.938 5.023 1 98.75 111 LEU B C 1
ATOM 2983 O O . LEU B 1 111 ? 9.469 18.156 5.188 1 98.75 111 LEU B O 1
ATOM 2987 N N . SER B 1 112 ? 10.406 16.125 4.883 1 97.94 112 SER B N 1
ATOM 2988 C CA . SER B 1 112 ? 11.758 16.672 4.832 1 97.94 112 SER B CA 1
ATOM 2989 C C . SER B 1 112 ? 12.008 17.406 3.518 1 97.94 112 SER B C 1
ATOM 2991 O O . SER B 1 112 ? 11.109 17.5 2.678 1 97.94 112 SER B O 1
ATOM 2993 N N . GLU B 1 113 ? 13.203 17.875 3.451 1 95 113 GLU B N 1
ATOM 2994 C CA . GLU B 1 113 ? 13.625 18.484 2.193 1 95 113 GLU B CA 1
ATOM 2995 C C . GLU B 1 113 ? 13.57 17.484 1.048 1 95 113 GLU B C 1
ATOM 2997 O O . GLU B 1 113 ? 13.719 16.281 1.265 1 95 113 GLU B O 1
ATOM 3002 N N . ASP B 1 114 ? 13.219 17.906 -0.128 1 93.38 114 ASP B N 1
ATOM 3003 C CA . ASP B 1 114 ? 13.289 17.141 -1.372 1 93.38 114 ASP B CA 1
ATOM 3004 C C . ASP B 1 114 ? 12.125 16.156 -1.483 1 93.38 114 ASP B C 1
ATOM 3006 O O . ASP B 1 114 ? 12.086 15.336 -2.393 1 93.38 114 ASP B O 1
ATOM 3010 N N . CYS B 1 115 ? 11.18 16.219 -0.513 1 97.31 115 CYS B N 1
ATOM 3011 C CA . CYS B 1 115 ? 9.938 15.477 -0.712 1 97.31 115 CYS B CA 1
ATOM 3012 C C . CYS B 1 115 ? 9.117 16.094 -1.839 1 97.31 115 CYS B C 1
ATOM 3014 O O . CYS B 1 115 ? 9.148 17.297 -2.055 1 97.31 115 CYS B O 1
ATOM 3016 N N . VAL B 1 116 ? 8.445 15.266 -2.529 1 98 116 VAL B N 1
ATOM 3017 C CA . VAL B 1 116 ? 7.488 15.75 -3.514 1 98 116 VAL B CA 1
ATOM 3018 C C . VAL B 1 116 ? 6.406 16.578 -2.818 1 98 116 VAL B C 1
ATOM 3020 O O . VAL B 1 116 ? 6.09 16.328 -1.65 1 98 116 VAL B O 1
ATOM 3023 N N . SER B 1 117 ? 5.879 17.547 -3.566 1 97.38 117 SER B N 1
ATOM 3024 C CA . SER B 1 117 ? 4.805 18.359 -2.998 1 97.38 117 SER B CA 1
ATOM 3025 C C . SER B 1 117 ? 3.537 17.547 -2.795 1 97.38 117 SER B C 1
ATOM 3027 O O . SER B 1 117 ? 3.129 16.797 -3.684 1 97.38 117 SER B O 1
ATOM 3029 N N . PRO B 1 118 ? 2.891 17.688 -1.595 1 97.44 118 PRO B N 1
ATOM 3030 C CA . PRO B 1 118 ? 1.643 16.953 -1.352 1 97.44 118 PRO B CA 1
ATOM 3031 C C . PRO B 1 118 ? 0.471 17.516 -2.164 1 97.44 118 PRO B C 1
ATOM 3033 O O . PRO B 1 118 ? -0.617 16.922 -2.156 1 97.44 118 PRO B O 1
ATOM 3036 N N . PHE B 1 119 ? 0.696 18.516 -3.012 1 94.25 119 PHE B N 1
ATOM 3037 C CA . PHE B 1 119 ? -0.397 19.203 -3.701 1 94.25 119 PHE B CA 1
ATOM 3038 C C . PHE B 1 119 ? -0.327 18.953 -5.203 1 94.25 119 PHE B C 1
ATOM 3040 O O . PHE B 1 119 ? -1.079 19.547 -5.973 1 94.25 119 PHE B O 1
ATOM 3047 N N . THR B 1 120 ? 0.628 18.062 -5.535 1 91.81 120 THR B N 1
ATOM 3048 C CA . THR B 1 120 ? 0.588 17.641 -6.93 1 91.81 120 THR B CA 1
ATOM 3049 C C . THR B 1 120 ? -0.71 16.906 -7.234 1 91.81 120 THR B C 1
ATOM 3051 O O . THR B 1 120 ? -1.313 16.297 -6.34 1 91.81 120 THR B O 1
ATOM 3054 N N . GLU B 1 121 ? -1.157 16.906 -8.445 1 86.69 121 GLU B N 1
ATOM 3055 C CA . GLU B 1 121 ? -2.389 16.234 -8.852 1 86.69 121 GLU B CA 1
ATOM 3056 C C . GLU B 1 121 ? -2.357 14.75 -8.484 1 86.69 121 GLU B C 1
ATOM 3058 O O . GLU B 1 121 ? -3.336 14.211 -7.957 1 86.69 121 GLU B O 1
ATOM 3063 N N . ARG B 1 122 ? -1.227 14.133 -8.75 1 90.56 122 ARG B N 1
ATOM 3064 C CA . ARG B 1 122 ? -1.087 12.703 -8.484 1 90.56 122 ARG B CA 1
ATOM 3065 C C . ARG B 1 122 ? -1.174 12.406 -6.992 1 90.56 122 ARG B C 1
ATOM 3067 O O . ARG B 1 122 ? -1.796 11.422 -6.586 1 90.56 122 ARG B O 1
ATOM 3074 N N . CYS B 1 123 ? -0.587 13.273 -6.215 1 94.81 123 CYS B N 1
ATOM 3075 C CA . CYS B 1 123 ? -0.618 13.086 -4.766 1 94.81 123 CYS B CA 1
ATOM 3076 C C . CYS B 1 123 ? -2.023 13.305 -4.219 1 94.81 123 CYS B C 1
ATOM 3078 O O . CYS B 1 123 ? -2.512 12.508 -3.418 1 94.81 123 CYS B O 1
ATOM 3080 N N . VAL B 1 124 ? -2.68 14.344 -4.652 1 93.06 124 VAL B N 1
ATOM 3081 C CA . VAL B 1 124 ? -4.035 14.656 -4.219 1 93.06 124 VAL B CA 1
ATOM 3082 C C . VAL B 1 124 ? -4.977 13.508 -4.59 1 93.06 124 VAL B C 1
ATOM 3084 O O . VAL B 1 124 ? -5.789 13.07 -3.77 1 93.06 124 VAL B O 1
ATOM 3087 N N . ARG B 1 125 ? -4.789 12.969 -5.723 1 89.69 125 ARG B N 1
ATOM 3088 C CA . ARG B 1 125 ? -5.629 11.867 -6.195 1 89.69 125 ARG B CA 1
ATOM 3089 C C . ARG B 1 125 ? -5.387 10.609 -5.375 1 89.69 125 ARG B C 1
ATOM 3091 O O . ARG B 1 125 ? -6.332 9.961 -4.926 1 89.69 125 ARG B O 1
ATOM 3098 N N . SER B 1 126 ? -4.078 10.273 -5.191 1 93.31 126 SER B N 1
ATOM 3099 C CA . SER B 1 126 ? -3.742 9.055 -4.465 1 93.31 126 SER B CA 1
ATOM 3100 C C . SER B 1 126 ? -4.129 9.172 -2.992 1 93.31 126 SER B C 1
ATOM 3102 O O . SER B 1 126 ? -4.406 8.156 -2.342 1 93.31 126 SER B O 1
ATOM 3104 N N . SER B 1 127 ? -4.234 10.383 -2.465 1 95.81 127 SER B N 1
ATOM 3105 C CA . SER B 1 127 ? -4.684 10.594 -1.091 1 95.81 127 SER B CA 1
ATOM 3106 C C . SER B 1 127 ? -6.203 10.633 -1.002 1 95.81 127 SER B C 1
ATOM 3108 O O . SER B 1 127 ? -6.77 10.617 0.094 1 95.81 127 SER B O 1
ATOM 3110 N N . ARG B 1 128 ? -6.875 10.703 -2.203 1 92.5 128 ARG B N 1
ATOM 3111 C CA . ARG B 1 128 ? -8.32 10.859 -2.293 1 92.5 128 ARG B CA 1
ATOM 3112 C C . ARG B 1 128 ? -8.781 12.156 -1.639 1 92.5 128 ARG B C 1
ATOM 3114 O O . ARG B 1 128 ? -9.82 12.195 -0.982 1 92.5 128 ARG B O 1
ATOM 3121 N N . ASN B 1 129 ? -7.922 13.172 -1.739 1 92.81 129 ASN B N 1
ATOM 3122 C CA . ASN B 1 129 ? -8.141 14.539 -1.271 1 92.81 129 ASN B CA 1
ATOM 3123 C C . ASN B 1 129 ? -8.102 14.617 0.253 1 92.81 129 ASN B C 1
ATOM 3125 O O . ASN B 1 129 ? -8.406 15.664 0.831 1 92.81 129 ASN B O 1
ATOM 3129 N N . TYR B 1 130 ? -7.68 13.555 0.92 1 96.19 130 TYR B N 1
ATOM 3130 C CA . TYR B 1 130 ? -7.602 13.586 2.377 1 96.19 130 TYR B CA 1
ATOM 3131 C C . TYR B 1 130 ? -6.465 14.492 2.842 1 96.19 130 TYR B C 1
ATOM 3133 O O . TYR B 1 130 ? -6.363 14.805 4.031 1 96.19 130 TYR B O 1
ATOM 3141 N N . ILE B 1 131 ? -5.672 14.93 1.895 1 96.56 131 ILE B N 1
ATOM 3142 C CA . ILE B 1 131 ? -4.66 15.938 2.193 1 96.56 131 ILE B CA 1
ATOM 3143 C C . ILE B 1 131 ? -5.32 17.156 2.826 1 96.56 131 ILE B C 1
ATOM 3145 O O . ILE B 1 131 ? -4.715 17.828 3.668 1 96.56 131 ILE B O 1
ATOM 3149 N N . MET B 1 132 ? -6.586 17.406 2.533 1 95.88 132 MET B N 1
ATOM 3150 C CA . MET B 1 132 ? -7.297 18.578 3.049 1 95.88 132 MET B CA 1
ATOM 3151 C C . MET B 1 132 ? -7.734 18.344 4.492 1 95.88 132 MET B C 1
ATOM 3153 O O . MET B 1 132 ? -8.156 19.281 5.172 1 95.88 132 MET B O 1
ATOM 3157 N N . ASN B 1 133 ? -7.586 17.094 5.02 1 96.56 133 ASN B N 1
ATOM 3158 C CA . ASN B 1 133 ? -8.156 16.734 6.312 1 96.56 133 ASN B CA 1
ATOM 3159 C C . ASN B 1 133 ? -7.07 16.5 7.355 1 96.56 133 ASN B C 1
ATOM 3161 O O . ASN B 1 133 ? -7.367 16.359 8.547 1 96.56 133 ASN B O 1
ATOM 3165 N N . ILE B 1 134 ? -5.82 16.469 6.977 1 97.5 134 ILE B N 1
ATOM 3166 C CA . ILE B 1 134 ? -4.738 16.141 7.895 1 97.5 134 ILE B CA 1
ATOM 3167 C C . ILE B 1 134 ? -3.631 17.188 7.797 1 97.5 134 ILE B C 1
ATOM 3169 O O . ILE B 1 134 ? -3.316 17.656 6.707 1 97.5 134 ILE B O 1
ATOM 3173 N N . PRO B 1 135 ? -2.99 17.578 8.969 1 98.44 135 PRO B N 1
ATOM 3174 C CA . PRO B 1 135 ? -1.887 18.531 8.906 1 98.44 135 PRO B CA 1
ATOM 3175 C C . PRO B 1 135 ? -0.623 17.938 8.289 1 98.44 135 PRO B C 1
ATOM 3177 O O . PRO B 1 135 ? -0.101 16.938 8.789 1 98.44 135 PRO B O 1
ATOM 3180 N N . VAL B 1 136 ? -0.122 18.531 7.266 1 98.62 136 VAL B N 1
ATOM 3181 C CA . VAL B 1 136 ? 1.142 18.172 6.629 1 98.62 136 VAL B CA 1
ATOM 3182 C C . VAL B 1 136 ? 2.078 19.375 6.633 1 98.62 136 VAL B C 1
ATOM 3184 O O . VAL B 1 136 ? 1.732 20.438 6.113 1 98.62 136 VAL B O 1
ATOM 3187 N N . PHE B 1 137 ? 3.229 19.203 7.262 1 98.56 137 PHE B N 1
ATOM 3188 C CA . PHE B 1 137 ? 4.184 20.297 7.406 1 98.56 137 PHE B CA 1
ATOM 3189 C C . PHE B 1 137 ? 5.484 19.984 6.672 1 98.56 137 PHE B C 1
ATOM 3191 O O . PHE B 1 137 ? 5.875 18.812 6.57 1 98.56 137 PHE B O 1
ATOM 3198 N N . HIS B 1 138 ? 6.059 21.031 6.121 1 98.25 138 HIS B N 1
ATOM 3199 C CA . HIS B 1 138 ? 7.453 20.922 5.711 1 98.25 138 HIS B CA 1
ATOM 3200 C C . HIS B 1 138 ? 8.391 21.094 6.898 1 98.25 138 HIS B C 1
ATOM 3202 O O . HIS B 1 138 ? 8.258 22.031 7.676 1 98.25 138 HIS B O 1
ATOM 3208 N N . LEU B 1 139 ? 9.266 20.141 7.066 1 98.38 139 LEU B N 1
ATOM 3209 C CA . LEU B 1 139 ? 10.227 20.172 8.172 1 98.38 139 LEU B CA 1
ATOM 3210 C C . LEU B 1 139 ? 11.57 19.609 7.734 1 98.38 139 LEU B C 1
ATOM 3212 O O . LEU B 1 139 ? 11.789 18.391 7.77 1 98.38 139 LEU B O 1
ATOM 3216 N N . PRO B 1 140 ? 12.523 20.484 7.383 1 97.81 140 PRO B N 1
ATOM 3217 C CA . PRO B 1 140 ? 13.859 20 7.027 1 97.81 140 PRO B CA 1
ATOM 3218 C C . PRO B 1 140 ? 14.5 19.156 8.133 1 97.81 140 PRO B C 1
ATOM 3220 O O . PRO B 1 140 ? 14.25 19.406 9.312 1 97.81 140 PRO B O 1
ATOM 3223 N N . LEU B 1 141 ? 15.312 18.25 7.652 1 96.62 141 LEU B N 1
ATOM 3224 C CA . LEU B 1 141 ? 15.922 17.281 8.562 1 96.62 141 LEU B CA 1
ATOM 3225 C C . LEU B 1 141 ? 16.656 17.984 9.695 1 96.62 141 LEU B C 1
ATOM 3227 O O . LEU B 1 141 ? 16.625 17.547 10.836 1 96.62 141 LEU B O 1
ATOM 3231 N N . GLU B 1 142 ? 17.281 19.078 9.445 1 95.5 142 GLU B N 1
ATOM 3232 C CA . GLU B 1 142 ? 18.109 19.781 10.422 1 95.5 142 GLU B CA 1
ATOM 3233 C C . GLU B 1 142 ? 17.266 20.297 11.586 1 95.5 142 GLU B C 1
ATOM 3235 O O . GLU B 1 142 ? 17.781 20.516 12.68 1 95.5 142 GLU B O 1
ATOM 3240 N N . GLU B 1 143 ? 15.961 20.453 11.352 1 97.44 143 GLU B N 1
ATOM 3241 C CA . GLU B 1 143 ? 15.078 20.984 12.383 1 97.44 143 GLU B CA 1
ATOM 3242 C C . GLU B 1 143 ? 14.336 19.859 13.102 1 97.44 143 GLU B C 1
ATOM 3244 O O . GLU B 1 143 ? 13.539 20.125 14.008 1 97.44 143 GLU B O 1
ATOM 3249 N N . TYR B 1 144 ? 14.586 18.641 12.773 1 96.88 144 TYR B N 1
ATOM 3250 C CA . TYR B 1 144 ? 13.859 17.5 13.32 1 96.88 144 TYR B CA 1
ATOM 3251 C C . TYR B 1 144 ? 13.93 17.5 14.844 1 96.88 144 TYR B C 1
ATOM 3253 O O . TYR B 1 144 ? 12.898 17.406 15.516 1 96.88 144 TYR B O 1
ATOM 3261 N N . ASN B 1 145 ? 15.141 17.594 15.391 1 94.94 145 ASN B N 1
ATOM 3262 C CA . ASN B 1 145 ? 15.328 17.5 16.828 1 94.94 145 ASN B CA 1
ATOM 3263 C C . ASN B 1 145 ? 14.562 18.609 17.562 1 94.94 145 ASN B C 1
ATOM 3265 O O . ASN B 1 145 ? 13.82 18.328 18.5 1 94.94 145 ASN B O 1
ATOM 3269 N N . THR B 1 146 ? 14.68 19.797 17.094 1 95.81 146 THR B N 1
ATOM 3270 C CA . THR B 1 146 ? 14.07 20.953 17.734 1 95.81 146 THR B CA 1
ATOM 3271 C C . THR B 1 146 ? 12.547 20.844 17.703 1 95.81 146 THR B C 1
ATOM 3273 O O . THR B 1 146 ? 11.883 21.047 18.719 1 95.81 146 THR B O 1
ATOM 3276 N N . VAL B 1 147 ? 11.992 20.469 16.578 1 96.44 147 VAL B N 1
ATOM 3277 C CA . VAL B 1 147 ? 10.547 20.5 16.406 1 96.44 147 VAL B CA 1
ATOM 3278 C C . VAL B 1 147 ? 9.93 19.234 16.984 1 96.44 147 VAL B C 1
ATOM 3280 O O . VAL B 1 147 ? 9.094 19.297 17.891 1 96.44 147 VAL B O 1
ATOM 3283 N N . ILE B 1 148 ? 10.383 18.062 16.531 1 95.62 148 ILE B N 1
ATOM 3284 C CA . ILE B 1 148 ? 9.75 16.781 16.875 1 95.62 148 ILE B CA 1
ATOM 3285 C C . ILE B 1 148 ? 10.07 16.422 18.328 1 95.62 148 ILE B C 1
ATOM 3287 O O . ILE B 1 148 ? 9.172 16.156 19.125 1 95.62 148 ILE B O 1
ATOM 3291 N N . HIS B 1 149 ? 11.312 16.469 18.672 1 90.69 149 HIS B N 1
ATOM 3292 C CA . HIS B 1 149 ? 11.734 16.016 20 1 90.69 149 HIS B CA 1
ATOM 3293 C C . HIS B 1 149 ? 11.391 17.062 21.062 1 90.69 149 HIS B C 1
ATOM 3295 O O . HIS B 1 149 ? 10.734 16.75 22.062 1 90.69 149 HIS B O 1
ATOM 3301 N N . GLU B 1 150 ? 11.719 18.312 20.844 1 91.5 150 GLU B N 1
ATOM 3302 C CA . GLU B 1 150 ? 11.609 19.328 21.891 1 91.5 150 GLU B CA 1
ATOM 3303 C C . GLU B 1 150 ? 10.219 19.953 21.906 1 91.5 150 GLU B C 1
ATOM 3305 O O . GLU B 1 150 ? 9.562 19.969 22.953 1 91.5 150 GLU B O 1
ATOM 3310 N N . HIS B 1 151 ? 9.75 20.438 20.812 1 94.38 151 HIS B N 1
ATOM 3311 C CA . HIS B 1 151 ? 8.5 21.188 20.781 1 94.38 151 HIS B CA 1
ATOM 3312 C C . HIS B 1 151 ? 7.301 20.266 20.891 1 94.38 151 HIS B C 1
ATOM 3314 O O . HIS B 1 151 ? 6.348 20.562 21.625 1 94.38 151 HIS B O 1
ATOM 3320 N N . LEU B 1 152 ? 7.367 19.094 20.266 1 94.69 152 LEU B N 1
ATOM 3321 C CA . LEU B 1 152 ? 6.227 18.188 20.25 1 94.69 152 LEU B CA 1
ATOM 3322 C C . LEU B 1 152 ? 6.379 17.109 21.312 1 94.69 152 LEU B C 1
ATOM 3324 O O . LEU B 1 152 ? 5.52 16.234 21.453 1 94.69 152 LEU B O 1
ATOM 3328 N N . ASN B 1 153 ? 7.508 17.109 22.016 1 92.44 153 ASN B N 1
ATOM 3329 C CA . ASN B 1 153 ? 7.77 16.203 23.125 1 92.44 153 ASN B CA 1
ATOM 3330 C C . ASN B 1 153 ? 7.66 14.742 22.688 1 92.44 153 ASN B C 1
ATOM 3332 O O . ASN B 1 153 ? 6.988 13.945 23.344 1 92.44 153 ASN B O 1
ATOM 3336 N N . CYS B 1 154 ? 8.273 14.414 21.562 1 92.88 154 CYS B N 1
ATOM 3337 C CA . CYS B 1 154 ? 8.266 13.047 21.062 1 92.88 154 CYS B CA 1
ATOM 3338 C C . CYS B 1 154 ? 9.055 12.125 21.984 1 92.88 154 CYS B C 1
ATOM 3340 O O . CYS B 1 154 ? 10.227 12.383 22.266 1 92.88 154 CYS B O 1
ATOM 3342 N N . ASP B 1 155 ? 8.406 11.125 22.406 1 91.19 155 ASP B N 1
ATOM 3343 C CA . ASP B 1 155 ? 9.016 10.188 23.344 1 91.19 155 ASP B CA 1
ATOM 3344 C C . ASP B 1 155 ? 9.938 9.211 22.625 1 91.19 155 ASP B C 1
ATOM 3346 O O . ASP B 1 155 ? 10.961 8.789 23.188 1 91.19 155 ASP B O 1
ATOM 3350 N N . TYR B 1 156 ? 9.57 8.836 21.453 1 92 156 TYR B N 1
ATOM 3351 C CA . TYR B 1 156 ? 10.328 7.824 20.719 1 92 156 TYR B CA 1
ATOM 3352 C C . TYR B 1 156 ? 10.305 8.109 19.219 1 92 156 TYR B C 1
ATOM 3354 O O . TYR B 1 156 ? 9.266 8.453 18.656 1 92 156 TYR B O 1
ATOM 3362 N N . THR B 1 157 ? 11.453 7.992 18.688 1 95.5 157 THR B N 1
ATOM 3363 C CA . THR B 1 157 ? 11.586 8.016 17.234 1 95.5 157 THR B CA 1
ATOM 3364 C C . THR B 1 157 ? 11.805 6.605 16.688 1 95.5 157 THR B C 1
ATOM 3366 O O . THR B 1 157 ? 12.758 5.926 17.078 1 95.5 157 THR B O 1
ATOM 3369 N N . LEU B 1 158 ? 10.883 6.199 15.906 1 95.69 158 LEU B N 1
ATOM 3370 C CA . LEU B 1 158 ? 10.992 4.891 15.266 1 95.69 158 LEU B CA 1
ATOM 3371 C C . LEU B 1 158 ? 11.406 5.031 13.805 1 95.69 158 LEU B C 1
ATOM 3373 O O . LEU B 1 158 ? 10.664 5.586 12.992 1 95.69 158 LEU B O 1
ATOM 3377 N N . ILE B 1 159 ? 12.578 4.539 13.508 1 95.62 159 ILE B N 1
ATOM 3378 C CA . ILE B 1 159 ? 13.117 4.629 12.148 1 95.62 159 ILE B CA 1
ATOM 3379 C C . ILE B 1 159 ? 12.852 3.324 11.406 1 95.62 159 ILE B C 1
ATOM 3381 O O . ILE B 1 159 ? 13.391 2.275 11.766 1 95.62 159 ILE B O 1
ATOM 3385 N N . ALA B 1 160 ? 12.031 3.371 10.32 1 95.44 160 ALA B N 1
ATOM 3386 C CA . ALA B 1 160 ? 11.688 2.176 9.555 1 95.44 160 ALA B CA 1
ATOM 3387 C C . ALA B 1 160 ? 12.828 1.782 8.617 1 95.44 160 ALA B C 1
ATOM 3389 O O . ALA B 1 160 ? 12.875 2.225 7.465 1 95.44 160 ALA B O 1
ATOM 3390 N N . ASP B 1 161 ? 13.695 0.979 9.086 1 89.19 161 ASP B N 1
ATOM 3391 C CA . ASP B 1 161 ? 14.867 0.525 8.344 1 89.19 161 ASP B CA 1
ATOM 3392 C C . ASP B 1 161 ? 15.133 -0.958 8.594 1 89.19 161 ASP B C 1
ATOM 3394 O O . ASP B 1 161 ? 15.75 -1.323 9.594 1 89.19 161 ASP B O 1
ATOM 3398 N N . ALA B 1 162 ? 14.844 -1.754 7.582 1 83.25 162 ALA B N 1
ATOM 3399 C CA . ALA B 1 162 ? 14.977 -3.201 7.715 1 83.25 162 ALA B CA 1
ATOM 3400 C C . ALA B 1 162 ? 16.438 -3.637 7.559 1 83.25 162 ALA B C 1
ATOM 3402 O O . ALA B 1 162 ? 16.781 -4.777 7.867 1 83.25 162 ALA B O 1
ATOM 3403 N N . SER B 1 163 ? 17.281 -2.744 7.125 1 82.44 163 SER B N 1
ATOM 3404 C CA . SER B 1 163 ? 18.672 -3.107 6.883 1 82.44 163 SER B CA 1
ATOM 3405 C C . SER B 1 163 ? 19.516 -2.959 8.148 1 82.44 163 SER B C 1
ATOM 3407 O O . SER B 1 163 ? 20.641 -3.434 8.203 1 82.44 163 SER B O 1
ATOM 3409 N N . SER B 1 164 ? 18.922 -2.389 9.18 1 81.38 164 SER B N 1
ATOM 3410 C CA . SER B 1 164 ? 19.656 -2.189 10.414 1 81.38 164 SER B CA 1
ATOM 3411 C C . SER B 1 164 ? 19.891 -3.51 11.141 1 81.38 164 SER B C 1
ATOM 3413 O O . SER B 1 164 ? 19.031 -4.387 11.141 1 81.38 164 SER B O 1
ATOM 3415 N N . SER B 1 165 ? 21 -3.57 11.805 1 82.62 165 SER B N 1
ATOM 3416 C CA . SER B 1 165 ? 21.328 -4.773 12.562 1 82.62 165 SER B CA 1
ATOM 3417 C C . SER B 1 165 ? 20.594 -4.809 13.898 1 82.62 165 SER B C 1
ATOM 3419 O O . SER B 1 165 ? 20.375 -5.879 14.469 1 82.62 165 SER B O 1
ATOM 3421 N N . GLN B 1 166 ? 20.266 -3.666 14.484 1 84.38 166 GLN B N 1
ATOM 3422 C CA . GLN B 1 166 ? 19.562 -3.572 15.766 1 84.38 166 GLN B CA 1
ATOM 3423 C C . GLN B 1 166 ? 18.109 -3.188 15.562 1 84.38 166 GLN B C 1
ATOM 3425 O O . GLN B 1 166 ? 17.641 -2.193 16.109 1 84.38 166 GLN B O 1
ATOM 3430 N N . LYS B 1 167 ? 17.469 -3.949 14.797 1 87.12 167 LYS B N 1
ATOM 3431 C CA . LYS B 1 167 ? 16.078 -3.643 14.492 1 87.12 167 LYS B CA 1
ATOM 3432 C C . LYS B 1 167 ? 15.133 -4.484 15.344 1 87.12 167 LYS B C 1
ATOM 3434 O O . LYS B 1 167 ? 15.469 -5.609 15.719 1 87.12 167 LYS B O 1
ATOM 3439 N N . HIS B 1 168 ? 13.945 -3.846 15.648 1 91.06 168 HIS B N 1
ATOM 3440 C CA . HIS B 1 168 ? 12.898 -4.469 16.453 1 91.06 168 HIS B CA 1
ATOM 3441 C C . HIS B 1 168 ? 11.539 -4.371 15.758 1 91.06 168 HIS B C 1
ATOM 3443 O O . HIS B 1 168 ? 11.336 -3.504 14.906 1 91.06 168 HIS B O 1
ATOM 3449 N N . THR B 1 169 ? 10.711 -5.332 16.141 1 90.31 169 THR B N 1
ATOM 3450 C CA . THR B 1 169 ? 9.328 -5.145 15.719 1 90.31 169 THR B CA 1
ATOM 3451 C C . THR B 1 169 ? 8.633 -4.094 16.578 1 90.31 169 THR B C 1
ATOM 3453 O O . THR B 1 169 ? 9.023 -3.869 17.719 1 90.31 169 THR B O 1
ATOM 3456 N N . ILE B 1 170 ? 7.641 -3.484 16.031 1 87.88 170 ILE B N 1
ATOM 3457 C CA . ILE B 1 170 ? 6.883 -2.506 16.812 1 87.88 170 ILE B CA 1
ATOM 3458 C C . ILE B 1 170 ? 6.258 -3.182 18.031 1 87.88 170 ILE B C 1
ATOM 3460 O O . ILE B 1 170 ? 6.25 -2.613 19.125 1 87.88 170 ILE B O 1
ATOM 3464 N N . LYS B 1 171 ? 5.832 -4.379 17.828 1 83.5 171 LYS B N 1
ATOM 3465 C CA . LYS B 1 171 ? 5.227 -5.137 18.922 1 83.5 171 LYS B CA 1
ATOM 3466 C C . LYS B 1 171 ? 6.203 -5.305 20.094 1 83.5 171 LYS B C 1
ATOM 3468 O O . LYS B 1 171 ? 5.828 -5.148 21.25 1 83.5 171 LYS B O 1
ATOM 3473 N N . SER B 1 172 ? 7.406 -5.578 19.75 1 84.88 172 SER B N 1
ATOM 3474 C CA . SER B 1 172 ? 8.43 -5.773 20.781 1 84.88 172 SER B CA 1
ATOM 3475 C C . SER B 1 172 ? 8.742 -4.473 21.5 1 84.88 172 SER B C 1
ATOM 3477 O O . SER B 1 172 ? 9.016 -4.48 22.703 1 84.88 172 SER B O 1
ATOM 3479 N N . ILE B 1 173 ? 8.656 -3.395 20.812 1 83.62 173 ILE B N 1
ATOM 3480 C CA . ILE B 1 173 ? 8.953 -2.09 21.391 1 83.62 173 ILE B CA 1
ATOM 3481 C C . ILE B 1 173 ? 7.809 -1.668 22.312 1 83.62 173 ILE B C 1
ATOM 3483 O O . ILE B 1 173 ? 8.047 -1.172 23.422 1 83.62 173 ILE B O 1
ATOM 3487 N N . LEU B 1 174 ? 6.633 -1.979 21.844 1 78.81 174 LEU B N 1
ATOM 3488 C CA . LEU B 1 174 ? 5.465 -1.57 22.609 1 78.81 174 LEU B CA 1
ATOM 3489 C C . LEU B 1 174 ? 5.246 -2.498 23.812 1 78.81 174 LEU B C 1
ATOM 3491 O O . LEU B 1 174 ? 4.664 -2.096 24.812 1 78.81 174 LEU B O 1
ATOM 3495 N N . GLY B 1 175 ? 5.562 -3.842 23.656 1 72 175 GLY B N 1
ATOM 3496 C CA . GLY B 1 175 ? 5.41 -4.812 24.719 1 72 175 GLY B CA 1
ATOM 3497 C C . GLY B 1 175 ? 6.395 -4.613 25.859 1 72 175 GLY B C 1
ATOM 3498 O O . GLY B 1 175 ? 6.121 -4.984 27 1 72 175 GLY B O 1
ATOM 3499 N N . ILE B 1 176 ? 7.598 -4.445 25.516 1 59.09 176 ILE B N 1
ATOM 3500 C CA . ILE B 1 176 ? 8.617 -4.254 26.531 1 59.09 176 ILE B CA 1
ATOM 3501 C C . ILE B 1 176 ? 8.273 -3.027 27.375 1 59.09 176 ILE B C 1
ATOM 3503 O O . ILE B 1 176 ? 8.641 -2.953 28.547 1 59.09 176 ILE B O 1
ATOM 3507 N N . ASN B 1 177 ? 7.59 -2.135 26.781 1 53.03 177 ASN B N 1
ATOM 3508 C CA . ASN B 1 177 ? 7.438 -0.883 27.516 1 53.03 177 ASN B CA 1
ATOM 3509 C C . ASN B 1 177 ? 6.578 -1.065 28.766 1 53.03 177 ASN B C 1
ATOM 3511 O O . ASN B 1 177 ? 5.348 -1.057 28.688 1 53.03 177 ASN B O 1
ATOM 3515 N N . ASN B 1 178 ? 7.062 -1.804 29.594 1 48.69 178 ASN B N 1
ATOM 3516 C CA . ASN B 1 178 ? 6.711 -1.801 31.016 1 48.69 178 ASN B CA 1
ATOM 3517 C C . ASN B 1 178 ? 6.266 -0.418 31.469 1 48.69 178 ASN B C 1
ATOM 3519 O O . ASN B 1 178 ? 6.531 0.583 30.812 1 48.69 178 ASN B O 1
ATOM 3523 N N . SER B 1 179 ? 5.797 -0.341 32.812 1 51.22 179 SER B N 1
ATOM 3524 C CA . SER B 1 179 ? 5.242 0.67 33.719 1 51.22 179 SER B CA 1
ATOM 3525 C C . SER B 1 179 ? 5.969 2.002 33.562 1 51.22 179 SER B C 1
ATOM 3527 O O . SER B 1 179 ? 5.48 3.037 34.031 1 51.22 179 SER B O 1
ATOM 3529 N N . GLN B 1 180 ? 7.195 1.978 32.812 1 51.94 180 GLN B N 1
ATOM 3530 C CA . GLN B 1 180 ? 7.91 3.219 33.094 1 51.94 180 GLN B CA 1
ATOM 3531 C C . GLN B 1 180 ? 8.047 4.07 31.844 1 51.94 180 GLN B C 1
ATOM 3533 O O . GLN B 1 180 ? 8.391 5.254 31.922 1 51.94 180 GLN B O 1
ATOM 3538 N N . ARG B 1 181 ? 7.727 3.543 30.609 1 57.56 181 ARG B N 1
ATOM 3539 C CA . ARG B 1 181 ? 8.031 4.402 29.469 1 57.56 181 ARG B CA 1
ATOM 3540 C C . ARG B 1 181 ? 6.762 5.02 28.891 1 57.56 181 ARG B C 1
ATOM 3542 O O . ARG B 1 181 ? 5.777 4.32 28.656 1 57.56 181 ARG B O 1
ATOM 3549 N N . LYS B 1 182 ? 6.793 6.379 28.938 1 64.56 182 LYS B N 1
ATOM 3550 C CA . LYS B 1 182 ? 5.707 7.141 28.312 1 64.56 182 LYS B CA 1
ATOM 3551 C C . LYS B 1 182 ? 5.734 7.004 26.797 1 64.56 182 LYS B C 1
ATOM 3553 O O . LYS B 1 182 ? 6.762 7.262 26.156 1 64.56 182 LYS B O 1
ATOM 3558 N N . LEU B 1 183 ? 4.871 6.238 26.203 1 78.25 183 LEU B N 1
ATOM 3559 C CA . LEU B 1 183 ? 4.777 6.094 24.75 1 78.25 183 LEU B CA 1
ATOM 3560 C C . LEU B 1 183 ? 3.586 6.871 24.203 1 78.25 183 LEU B C 1
ATOM 3562 O O . LEU B 1 183 ? 2.908 6.406 23.281 1 78.25 183 LEU B O 1
ATOM 3566 N N . ASP B 1 184 ? 3.582 8.117 24.734 1 87.06 184 ASP B N 1
ATOM 3567 C CA . ASP B 1 184 ? 2.428 8.93 24.359 1 87.06 184 ASP B CA 1
ATOM 3568 C C . ASP B 1 184 ? 2.631 9.578 23 1 87.06 184 ASP B C 1
ATOM 3570 O O . ASP B 1 184 ? 1.717 9.602 22.172 1 87.06 184 ASP B O 1
ATOM 3574 N N . ASN B 1 185 ? 3.873 10.047 22.797 1 94.12 185 ASN B N 1
ATOM 3575 C CA . ASN B 1 185 ? 4.176 10.719 21.531 1 94.12 185 ASN B CA 1
ATOM 3576 C C . ASN B 1 185 ? 5.262 9.984 20.75 1 94.12 185 ASN B C 1
ATOM 3578 O O . ASN B 1 185 ? 6.41 9.914 21.188 1 94.12 185 ASN B O 1
ATOM 3582 N N . ILE B 1 186 ? 4.914 9.492 19.578 1 95.12 186 ILE B N 1
ATOM 3583 C CA . ILE B 1 186 ? 5.824 8.68 18.766 1 95.12 186 ILE B CA 1
ATOM 3584 C C . ILE B 1 186 ? 5.941 9.273 17.359 1 95.12 186 ILE B C 1
ATOM 3586 O O . ILE B 1 186 ? 4.949 9.727 16.797 1 95.12 186 ILE B O 1
ATOM 3590 N N . CYS B 1 187 ? 7.133 9.25 16.828 1 97.5 187 CYS B N 1
ATOM 3591 C CA . CYS B 1 187 ? 7.344 9.656 15.445 1 97.5 187 CYS B CA 1
ATOM 3592 C C . CYS B 1 187 ? 7.918 8.508 14.625 1 97.5 187 CYS B C 1
ATOM 3594 O O . CYS B 1 187 ? 8.977 7.973 14.953 1 97.5 187 CYS B O 1
ATOM 3596 N N . LEU B 1 188 ? 7.203 8.133 13.68 1 97.69 188 LEU B N 1
ATOM 3597 C CA . LEU B 1 188 ? 7.656 7.121 12.727 1 97.69 188 LEU B CA 1
ATOM 3598 C C . LEU B 1 188 ? 8.336 7.773 11.531 1 97.69 188 LEU B C 1
ATOM 3600 O O . LEU B 1 188 ? 7.738 8.609 10.852 1 97.69 188 LEU B O 1
ATOM 3604 N N . VAL B 1 189 ? 9.57 7.379 11.258 1 97.69 189 VAL B N 1
ATOM 3605 C CA . VAL B 1 189 ? 10.359 7.957 10.172 1 97.69 189 VAL B CA 1
ATOM 3606 C C . VAL B 1 189 ? 10.414 6.98 9 1 97.69 189 VAL B C 1
ATOM 3608 O O . VAL B 1 189 ? 10.867 5.84 9.156 1 97.69 189 VAL B O 1
ATOM 3611 N N . MET B 1 190 ? 9.93 7.434 7.844 1 97.5 190 MET B N 1
ATOM 3612 C CA . MET B 1 190 ? 9.953 6.652 6.609 1 97.5 190 MET B CA 1
ATOM 3613 C C . MET B 1 190 ? 10.992 7.199 5.637 1 97.5 190 MET B C 1
ATOM 3615 O O . MET B 1 190 ? 11.078 8.406 5.43 1 97.5 190 MET B O 1
ATOM 3619 N N . GLY B 1 191 ? 11.719 6.332 5.027 1 95.19 191 GLY B N 1
ATOM 3620 C CA . GLY B 1 191 ? 12.797 6.75 4.145 1 95.19 191 GLY B CA 1
ATOM 3621 C C . GLY B 1 191 ? 12.406 6.742 2.68 1 95.19 191 GLY B C 1
ATOM 3622 O O . GLY B 1 191 ? 11.305 6.316 2.326 1 95.19 191 GLY B O 1
ATOM 3623 N N . ASN B 1 192 ? 13.328 7.184 1.901 1 92.62 192 ASN B N 1
ATOM 3624 C CA . ASN B 1 192 ? 13.141 7.27 0.457 1 92.62 192 ASN B CA 1
ATOM 3625 C C . ASN B 1 192 ? 12.867 5.898 -0.156 1 92.62 192 ASN B C 1
ATOM 3627 O O . ASN B 1 192 ? 13.43 4.895 0.277 1 92.62 192 ASN B O 1
ATOM 3631 N N . GLU B 1 193 ? 12.07 5.828 -1.293 1 87.25 193 GLU B N 1
ATOM 3632 C CA . GLU B 1 193 ? 11.617 4.594 -1.927 1 87.25 193 GLU B CA 1
ATOM 3633 C C . GLU B 1 193 ? 12.789 3.832 -2.547 1 87.25 193 GLU B C 1
ATOM 3635 O O . GLU B 1 193 ? 12.781 2.6 -2.59 1 87.25 193 GLU B O 1
ATOM 3640 N N . HIS B 1 194 ? 13.773 4.523 -3.012 1 81.81 194 HIS B N 1
ATOM 3641 C CA . HIS B 1 194 ? 14.836 3.904 -3.793 1 81.81 194 HIS B CA 1
ATOM 3642 C C . HIS B 1 194 ? 16.078 3.664 -2.941 1 81.81 194 HIS B C 1
ATOM 3644 O O . HIS B 1 194 ? 16.734 2.627 -3.064 1 81.81 194 HIS B O 1
ATOM 3650 N N . HIS B 1 195 ? 16.219 4.551 -1.987 1 81.88 195 HIS B N 1
ATOM 3651 C CA . HIS B 1 195 ? 17.516 4.523 -1.325 1 81.88 195 HIS B CA 1
ATOM 3652 C C . HIS B 1 195 ? 17.375 4.305 0.176 1 81.88 195 HIS B C 1
ATOM 3654 O O . HIS B 1 195 ? 18.359 4.105 0.882 1 81.88 195 HIS B O 1
ATOM 3660 N N . GLY B 1 196 ? 16.125 4.258 0.604 1 84.31 196 GLY B N 1
ATOM 3661 C CA . GLY B 1 196 ? 15.945 4.199 2.045 1 84.31 196 GLY B CA 1
ATOM 3662 C C . GLY B 1 196 ? 16.594 5.359 2.773 1 84.31 196 GLY B C 1
ATOM 3663 O O . GLY B 1 196 ? 16.328 6.523 2.467 1 84.31 196 GLY B O 1
ATOM 3664 N N . PHE B 1 197 ? 17.375 5.078 3.826 1 80.38 197 PHE B N 1
ATOM 3665 C CA . PHE B 1 197 ? 18.094 6.094 4.578 1 80.38 197 PHE B CA 1
ATOM 3666 C C . PHE B 1 197 ? 19.562 6.133 4.164 1 80.38 197 PHE B C 1
ATOM 3668 O O . PHE B 1 197 ? 20.344 6.918 4.703 1 80.38 197 PHE B O 1
ATOM 3675 N N . MET B 1 198 ? 19.812 5.727 3.008 1 65.19 198 MET B N 1
ATOM 3676 C CA . MET B 1 198 ? 21.141 5.582 2.438 1 65.19 198 MET B CA 1
ATOM 3677 C C . MET B 1 198 ? 22.203 5.477 3.535 1 65.19 198 MET B C 1
ATOM 3679 O O . MET B 1 198 ? 22.281 6.344 4.406 1 65.19 198 MET B O 1
ATOM 3683 N N . TYR B 1 199 ? 22.703 4.469 3.617 1 63.38 199 TYR B N 1
ATOM 3684 C CA . TYR B 1 199 ? 23.828 4.312 4.547 1 63.38 199 TYR B CA 1
ATOM 3685 C C . TYR B 1 199 ? 24.812 5.465 4.41 1 63.38 199 TYR B C 1
ATOM 3687 O O . TYR B 1 199 ? 25.422 5.887 5.395 1 63.38 199 TYR B O 1
ATOM 3695 N N . GLN B 1 200 ? 24.625 6.07 3.279 1 68.38 200 GLN B N 1
ATOM 3696 C CA . GLN B 1 200 ? 25.625 7.086 2.988 1 68.38 200 GLN B CA 1
ATOM 3697 C C . GLN B 1 200 ? 25.094 8.484 3.254 1 68.38 200 GLN B C 1
ATOM 3699 O O . GLN B 1 200 ? 25.812 9.477 3.1 1 68.38 200 GLN B O 1
ATOM 3704 N N . ASP B 1 201 ? 23.938 8.406 3.715 1 84.62 201 ASP B N 1
ATOM 3705 C CA . ASP B 1 201 ? 23.422 9.75 3.99 1 84.62 201 ASP B CA 1
ATOM 3706 C C . ASP B 1 201 ? 23.953 10.273 5.328 1 84.62 201 ASP B C 1
ATOM 3708 O O . ASP B 1 201 ? 23.328 10.055 6.371 1 84.62 201 ASP B O 1
ATOM 3712 N N . ARG B 1 202 ? 25.016 11 5.348 1 87.5 202 ARG B N 1
ATOM 3713 C CA . ARG B 1 202 ? 25.734 11.469 6.523 1 87.5 202 ARG B CA 1
ATOM 3714 C C . ARG B 1 202 ? 24.875 12.445 7.336 1 87.5 202 ARG B C 1
ATOM 3716 O O . ARG B 1 202 ? 24.938 12.453 8.562 1 87.5 202 ARG B O 1
ATOM 3723 N N . GLU B 1 203 ? 24.188 13.227 6.602 1 90.5 203 GLU B N 1
ATOM 3724 C CA . GLU B 1 203 ? 23.344 14.203 7.289 1 90.5 203 GLU B CA 1
ATOM 3725 C C . GLU B 1 203 ? 22.266 13.516 8.117 1 90.5 203 GLU B C 1
ATOM 3727 O O . GLU B 1 203 ? 22.016 13.898 9.266 1 90.5 203 GLU B O 1
ATOM 3732 N N . PHE B 1 204 ? 21.641 12.516 7.555 1 93.44 204 PHE B N 1
ATOM 3733 C CA . PHE B 1 204 ? 20.625 11.758 8.273 1 93.44 204 PHE B CA 1
ATOM 3734 C C . PHE B 1 204 ? 21.203 11.102 9.508 1 93.44 204 PHE B C 1
ATOM 3736 O O . PHE B 1 204 ? 20.641 11.188 10.602 1 93.44 204 PHE B O 1
ATOM 3743 N N . GLN B 1 205 ? 22.359 10.531 9.32 1 90.56 205 GLN B N 1
ATOM 3744 C CA . GLN B 1 205 ? 23.031 9.844 10.422 1 90.56 205 GLN B CA 1
ATOM 3745 C C . GLN B 1 205 ? 23.406 10.82 11.531 1 90.56 205 GLN B C 1
ATOM 3747 O O . GLN B 1 205 ? 23.234 10.523 12.719 1 90.56 205 GLN B O 1
ATOM 3752 N N . LYS B 1 206 ? 23.891 11.93 11.18 1 92.81 206 LYS B N 1
ATOM 3753 C CA . LYS B 1 206 ? 24.312 12.945 12.141 1 92.81 206 LYS B CA 1
ATOM 3754 C C . LYS B 1 206 ? 23.125 13.414 12.984 1 92.81 206 LYS B C 1
ATOM 3756 O O . LYS B 1 206 ? 23.203 13.453 14.211 1 92.81 206 LYS B O 1
ATOM 3761 N N . VAL B 1 207 ? 22.031 13.711 12.352 1 93.12 207 VAL B N 1
ATOM 3762 C CA . VAL B 1 207 ? 20.859 14.234 13.047 1 93.12 207 VAL B CA 1
ATOM 3763 C C . VAL B 1 207 ? 20.25 13.148 13.93 1 93.12 207 VAL B C 1
ATOM 3765 O O . VAL B 1 207 ? 19.953 13.383 15.102 1 93.12 207 VAL B O 1
ATOM 3768 N N . MET B 1 208 ? 20.188 11.906 13.383 1 91.06 208 MET B N 1
ATOM 3769 C CA . MET B 1 208 ? 19.531 10.82 14.102 1 91.06 208 MET B CA 1
ATOM 3770 C C . MET B 1 208 ? 20.391 10.352 15.273 1 91.06 208 MET B C 1
ATOM 3772 O O . MET B 1 208 ? 19.859 9.875 16.281 1 91.06 208 MET B O 1
ATOM 3776 N N . SER B 1 209 ? 21.672 10.555 15.188 1 90.81 209 SER B N 1
ATOM 3777 C CA . SER B 1 209 ? 22.562 10.164 16.266 1 90.81 209 SER B CA 1
ATOM 3778 C C . SER B 1 209 ? 22.328 11.016 17.516 1 90.81 209 SER B C 1
ATOM 3780 O O . SER B 1 209 ? 22.672 10.609 18.625 1 90.81 209 SER B O 1
ATOM 3782 N N . GLN B 1 210 ? 21.719 12.156 17.375 1 91.5 210 GLN B N 1
ATOM 3783 C CA . GLN B 1 210 ? 21.516 13.086 18.469 1 91.5 210 GLN B CA 1
ATOM 3784 C C . GLN B 1 210 ? 20.156 12.852 19.141 1 91.5 210 GLN B C 1
ATOM 3786 O O . GLN B 1 210 ? 19.859 13.461 20.172 1 91.5 210 GLN B O 1
ATOM 3791 N N . ILE B 1 211 ? 19.406 11.938 18.562 1 91 211 ILE B N 1
ATOM 3792 C CA . ILE B 1 211 ? 18.078 11.664 19.109 1 91 211 ILE B CA 1
ATOM 3793 C C . ILE B 1 211 ? 18.172 10.617 20.203 1 91 211 ILE B C 1
ATOM 3795 O O . ILE B 1 211 ? 18.672 9.508 19.984 1 91 211 ILE B O 1
ATOM 3799 N N . PRO B 1 212 ? 17.859 10.867 21.484 1 84.19 212 PRO B N 1
ATOM 3800 C CA . PRO B 1 212 ? 18.062 9.953 22.594 1 84.19 212 PRO B CA 1
ATOM 3801 C C . PRO B 1 212 ? 17.234 8.68 22.5 1 84.19 212 PRO B C 1
ATOM 3803 O O . PRO B 1 212 ? 17.734 7.582 22.766 1 84.19 212 PRO B O 1
ATOM 3806 N N . ASN B 1 213 ? 15.992 8.656 22.297 1 88.69 213 ASN B N 1
ATOM 3807 C CA . ASN B 1 213 ? 15.078 7.52 22.266 1 88.69 213 ASN B CA 1
ATOM 3808 C C . ASN B 1 213 ? 14.641 7.176 20.844 1 88.69 213 ASN B C 1
ATOM 3810 O O . ASN B 1 213 ? 13.492 7.414 20.469 1 88.69 213 ASN B O 1
ATOM 3814 N N . LYS B 1 214 ? 15.648 6.5 20.219 1 92.19 214 LYS B N 1
ATOM 3815 C CA . LYS B 1 214 ? 15.352 6.066 18.844 1 92.19 214 LYS B CA 1
ATOM 3816 C C . LYS B 1 214 ? 15.523 4.559 18.703 1 92.19 214 LYS B C 1
ATOM 3818 O O . LYS B 1 214 ? 16.344 3.949 19.391 1 92.19 214 LYS B O 1
ATOM 3823 N N . GLU B 1 215 ? 14.703 3.984 17.922 1 91.69 215 GLU B N 1
ATOM 3824 C CA . GLU B 1 215 ? 14.781 2.566 17.594 1 91.69 215 GLU B CA 1
ATOM 3825 C C . GLU B 1 215 ? 14.578 2.338 16.094 1 91.69 215 GLU B C 1
ATOM 3827 O O . GLU B 1 215 ? 13.859 3.096 15.438 1 91.69 215 GLU B O 1
ATOM 3832 N N . PHE B 1 216 ? 15.242 1.315 15.664 1 93.44 216 PHE B N 1
ATOM 3833 C CA . PHE B 1 216 ? 14.992 0.854 14.305 1 93.44 216 PHE B CA 1
ATOM 3834 C C . PHE B 1 216 ? 13.914 -0.22 14.289 1 93.44 216 PHE B C 1
ATOM 3836 O O . PHE B 1 216 ? 13.938 -1.147 15.102 1 93.44 216 PHE B O 1
ATOM 3843 N N . VAL B 1 217 ? 12.992 -0.034 13.383 1 94.69 217 VAL B N 1
ATOM 3844 C CA . VAL B 1 217 ? 11.883 -0.986 13.336 1 94.69 217 VAL B CA 1
ATOM 3845 C C . VAL B 1 217 ? 11.789 -1.602 11.938 1 94.69 217 VAL B C 1
ATOM 3847 O O . VAL B 1 217 ? 12.227 -1.001 10.961 1 94.69 217 VAL B O 1
ATOM 3850 N N . TYR B 1 218 ? 11.211 -2.777 11.883 1 94.12 218 TYR B N 1
ATOM 3851 C CA . TYR B 1 218 ? 11.055 -3.488 10.617 1 94.12 218 TYR B CA 1
ATOM 3852 C C . TYR B 1 218 ? 9.781 -4.328 10.625 1 94.12 218 TYR B C 1
ATOM 3854 O O . TYR B 1 218 ? 9.156 -4.523 11.672 1 94.12 218 TYR B O 1
ATOM 3862 N N . ILE B 1 219 ? 9.32 -4.688 9.492 1 95.12 219 ILE B N 1
ATOM 3863 C CA . ILE B 1 219 ? 8.234 -5.633 9.289 1 95.12 219 ILE B CA 1
ATOM 3864 C C . ILE B 1 219 ? 8.797 -7.031 9.047 1 95.12 219 ILE B C 1
ATOM 3866 O O . ILE B 1 219 ? 9.578 -7.238 8.109 1 95.12 219 ILE B O 1
ATOM 3870 N N . PRO B 1 220 ? 8.508 -7.934 9.922 1 94.06 220 PRO B N 1
ATOM 3871 C CA . PRO B 1 220 ? 8.984 -9.289 9.648 1 94.06 220 PRO B CA 1
ATOM 3872 C C . PRO B 1 220 ? 8.492 -9.836 8.305 1 94.06 220 PRO B C 1
ATOM 3874 O O . PRO B 1 220 ? 7.293 -9.805 8.031 1 94.06 220 PRO B O 1
ATOM 3877 N N . MET B 1 221 ? 9.391 -10.258 7.473 1 93.56 221 MET B N 1
ATOM 3878 C CA . MET B 1 221 ? 9.094 -10.812 6.156 1 93.56 221 MET B CA 1
ATOM 3879 C C . MET B 1 221 ? 9.82 -12.148 5.961 1 93.56 221 MET B C 1
ATOM 3881 O O . MET B 1 221 ? 10.633 -12.547 6.797 1 93.56 221 MET B O 1
ATOM 3885 N N . LYS B 1 222 ? 9.43 -12.805 4.922 1 93.19 222 LYS B N 1
ATOM 3886 C CA . LYS B 1 222 ? 10.039 -14.086 4.57 1 93.19 222 LYS B CA 1
ATOM 3887 C C . LYS B 1 222 ? 10.648 -14.039 3.172 1 93.19 222 LYS B C 1
ATOM 3889 O O . LYS B 1 222 ? 10.641 -12.992 2.521 1 93.19 222 LYS B O 1
ATOM 3894 N N . ASN B 1 223 ? 11.359 -15.094 2.779 1 94 223 ASN B N 1
ATOM 3895 C CA . ASN B 1 223 ? 11.852 -15.352 1.432 1 94 223 ASN B CA 1
ATOM 3896 C C . ASN B 1 223 ? 12.961 -14.383 1.044 1 94 223 ASN B C 1
ATOM 3898 O O . ASN B 1 223 ? 13.133 -14.07 -0.135 1 94 223 ASN B O 1
ATOM 3902 N N . ASN B 1 224 ? 13.594 -13.719 1.964 1 90.19 224 ASN B N 1
ATOM 3903 C CA . ASN B 1 224 ? 14.766 -12.875 1.755 1 90.19 224 ASN B CA 1
ATOM 3904 C C . ASN B 1 224 ? 14.445 -11.68 0.868 1 90.19 224 ASN B C 1
ATOM 3906 O O . ASN B 1 224 ? 15.266 -11.273 0.043 1 90.19 224 ASN B O 1
ATOM 3910 N N . ILE B 1 225 ? 13.211 -11.289 0.955 1 90 225 ILE B N 1
ATOM 3911 C CA . ILE B 1 225 ? 12.867 -10.047 0.27 1 90 225 ILE B CA 1
ATOM 3912 C C . ILE B 1 225 ? 13.422 -8.859 1.046 1 90 225 ILE B C 1
ATOM 3914 O O . ILE B 1 225 ? 13.469 -8.875 2.277 1 90 225 ILE B O 1
ATOM 3918 N N . ASP B 1 226 ? 13.773 -7.785 0.349 1 81.88 226 ASP B N 1
ATOM 3919 C CA . ASP B 1 226 ? 14.477 -6.664 0.968 1 81.88 226 ASP B CA 1
ATOM 3920 C C . ASP B 1 226 ? 13.492 -5.695 1.618 1 81.88 226 ASP B C 1
ATOM 3922 O O . ASP B 1 226 ? 13.734 -5.199 2.721 1 81.88 226 ASP B O 1
ATOM 3926 N N . SER B 1 227 ? 12.5 -5.363 0.821 1 89.12 227 SER B N 1
ATOM 3927 C CA . SER B 1 227 ? 11.586 -4.344 1.336 1 89.12 227 SER B CA 1
ATOM 3928 C C . SER B 1 227 ? 10.281 -4.316 0.544 1 89.12 227 SER B C 1
ATOM 3930 O O . SER B 1 227 ? 10.18 -4.941 -0.512 1 89.12 227 SER B O 1
ATOM 3932 N N . PHE B 1 228 ? 9.336 -3.713 1.138 1 94.75 228 PHE B N 1
ATOM 3933 C CA . PHE B 1 228 ? 8.094 -3.361 0.462 1 94.75 228 PHE B CA 1
ATOM 3934 C C . PHE B 1 228 ? 8.117 -1.911 -0.007 1 94.75 228 PHE B C 1
ATOM 3936 O O . PHE B 1 228 ? 9.07 -1.179 0.283 1 94.75 228 PHE B O 1
ATOM 3943 N N . SER B 1 229 ? 7.145 -1.577 -0.873 1 95.06 229 SER B N 1
ATOM 3944 C CA . SER B 1 229 ? 6.965 -0.161 -1.179 1 95.06 229 SER B CA 1
ATOM 3945 C C . SER B 1 229 ? 6.82 0.666 0.095 1 95.06 229 SER B C 1
ATOM 3947 O O . SER B 1 229 ? 6.23 0.209 1.075 1 95.06 229 SER B O 1
ATOM 3949 N N . VAL B 1 230 ? 7.328 1.864 0.049 1 97 230 VAL B N 1
ATOM 3950 C CA . VAL B 1 230 ? 7.383 2.701 1.243 1 97 230 VAL B CA 1
ATOM 3951 C C . VAL B 1 230 ? 5.969 2.949 1.767 1 97 230 VAL B C 1
ATOM 3953 O O . VAL B 1 230 ? 5.75 2.994 2.979 1 97 230 VAL B O 1
ATOM 3956 N N . SER B 1 231 ? 4.98 3.146 0.861 1 98.19 231 SER B N 1
ATOM 3957 C CA . SER B 1 231 ? 3.623 3.414 1.321 1 98.19 231 SER B CA 1
ATOM 3958 C C . SER B 1 231 ? 2.998 2.174 1.954 1 98.19 231 SER B C 1
ATOM 3960 O O . SER B 1 231 ? 2.24 2.279 2.92 1 98.19 231 SER B O 1
ATOM 3962 N N . HIS B 1 232 ? 3.309 0.954 1.425 1 98.12 232 HIS B N 1
ATOM 3963 C CA . HIS B 1 232 ? 2.805 -0.279 2.02 1 98.12 232 HIS B CA 1
ATOM 3964 C C . HIS B 1 232 ? 3.436 -0.53 3.385 1 98.12 232 HIS B C 1
ATOM 3966 O O . HIS B 1 232 ? 2.742 -0.896 4.336 1 98.12 232 HIS B O 1
ATOM 3972 N N . ALA B 1 233 ? 4.742 -0.308 3.459 1 97.75 233 ALA B N 1
ATOM 3973 C CA . ALA B 1 233 ? 5.426 -0.44 4.742 1 97.75 233 ALA B CA 1
ATOM 3974 C C . ALA B 1 233 ? 4.855 0.534 5.77 1 97.75 233 ALA B C 1
ATOM 3976 O O . ALA B 1 233 ? 4.586 0.153 6.91 1 97.75 233 ALA B O 1
ATOM 3977 N N . ALA B 1 234 ? 4.645 1.778 5.34 1 98.38 234 ALA B N 1
ATOM 3978 C CA . ALA B 1 234 ? 4.066 2.787 6.227 1 98.38 234 ALA B CA 1
ATOM 3979 C C . ALA B 1 234 ? 2.688 2.359 6.719 1 98.38 234 ALA B C 1
ATOM 3981 O O . ALA B 1 234 ? 2.373 2.51 7.902 1 98.38 234 ALA B O 1
ATOM 3982 N N . GLY B 1 235 ? 1.879 1.846 5.797 1 98.25 235 GLY B N 1
ATOM 3983 C CA . GLY B 1 235 ? 0.546 1.397 6.168 1 98.25 235 GLY B CA 1
ATOM 3984 C C . GLY B 1 235 ? 0.553 0.33 7.246 1 98.25 235 GLY B C 1
ATOM 3985 O O . GLY B 1 235 ? -0.203 0.415 8.219 1 98.25 235 GLY B O 1
ATOM 3986 N N . ILE B 1 236 ? 1.425 -0.649 7.145 1 97.25 236 ILE B N 1
ATOM 3987 C CA . ILE B 1 236 ? 1.523 -1.751 8.102 1 97.25 236 ILE B CA 1
ATOM 3988 C C . ILE B 1 236 ? 2.01 -1.226 9.445 1 97.25 236 ILE B C 1
ATOM 3990 O O . ILE B 1 236 ? 1.447 -1.565 10.492 1 97.25 236 ILE B O 1
ATOM 3994 N N . LEU B 1 237 ? 2.973 -0.383 9.43 1 97.19 237 LEU B N 1
ATOM 3995 C CA . LEU B 1 237 ? 3.555 0.13 10.664 1 97.19 237 LEU B CA 1
ATOM 3996 C C . LEU B 1 237 ? 2.584 1.069 11.375 1 97.19 237 LEU B C 1
ATOM 3998 O O . LEU B 1 237 ? 2.467 1.037 12.602 1 97.19 237 LEU B O 1
ATOM 4002 N N . MET B 1 238 ? 1.869 1.928 10.609 1 97.25 238 MET B N 1
ATOM 4003 C CA . MET B 1 238 ? 0.853 2.793 11.203 1 97.25 238 MET B CA 1
ATOM 4004 C C . MET B 1 238 ? -0.26 1.969 11.836 1 97.25 238 MET B C 1
ATOM 4006 O O . MET B 1 238 ? -0.746 2.307 12.922 1 97.25 238 MET B O 1
ATOM 4010 N N . TYR B 1 239 ? -0.616 0.893 11.203 1 96.06 239 TYR B N 1
ATOM 4011 C CA . TYR B 1 239 ? -1.63 -0.006 11.742 1 96.06 239 TYR B CA 1
ATOM 4012 C C . TYR B 1 239 ? -1.195 -0.576 13.086 1 96.06 239 TYR B C 1
ATOM 4014 O O . TYR B 1 239 ? -1.969 -0.578 14.047 1 96.06 239 TYR B O 1
ATOM 4022 N N . GLU B 1 240 ? 0.014 -1.027 13.156 1 93 240 GLU B N 1
ATOM 4023 C CA . GLU B 1 240 ? 0.543 -1.59 14.391 1 93 240 GLU B CA 1
ATOM 4024 C C . GLU B 1 240 ? 0.565 -0.548 15.508 1 93 240 GLU B C 1
A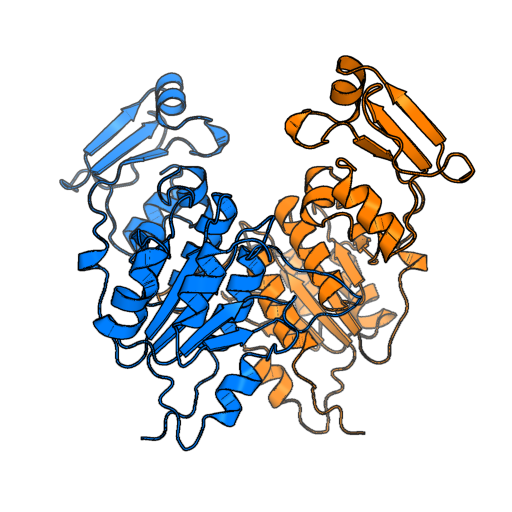TOM 4026 O O . GLU B 1 240 ? 0.239 -0.853 16.656 1 93 240 GLU B O 1
ATOM 4031 N N . LEU B 1 241 ? 0.897 0.655 15.164 1 93.31 241 LEU B N 1
ATOM 4032 C CA . LEU B 1 241 ? 1.024 1.718 16.156 1 93.31 241 LEU B CA 1
ATOM 4033 C C . LEU B 1 241 ? -0.347 2.186 16.625 1 93.31 241 LEU B C 1
ATOM 4035 O O . LEU B 1 241 ? -0.517 2.535 17.797 1 93.31 241 LEU B O 1
ATOM 4039 N N . SER B 1 242 ? -1.288 2.188 15.695 1 91.25 242 SER B N 1
ATOM 4040 C CA . SER B 1 242 ? -2.598 2.76 15.992 1 91.25 242 SER B CA 1
ATOM 4041 C C . SER B 1 242 ? -3.5 1.743 16.672 1 91.25 242 SER B C 1
ATOM 4043 O O . SER B 1 242 ? -4.453 2.117 17.359 1 91.25 242 SER B O 1
ATOM 4045 N N . ASN B 1 243 ? -3.348 0.409 16.469 1 79.06 243 ASN B N 1
ATOM 4046 C CA . ASN B 1 243 ? -4.254 -0.609 16.984 1 79.06 243 ASN B CA 1
ATOM 4047 C C . ASN B 1 243 ? -3.631 -1.38 18.156 1 79.06 243 ASN B C 1
ATOM 4049 O O . ASN B 1 243 ? -4.207 -2.354 18.641 1 79.06 243 ASN B O 1
ATOM 4053 N N . ASN B 1 244 ? -2.439 -1.182 18.5 1 67.62 244 ASN B N 1
ATOM 4054 C CA . ASN B 1 244 ? -1.887 -1.788 19.703 1 67.62 244 ASN B CA 1
ATOM 4055 C C . ASN B 1 244 ? -2.107 -0.903 20.922 1 67.62 244 ASN B C 1
ATOM 4057 O O . ASN B 1 244 ? -1.745 0.274 20.922 1 67.62 244 ASN B O 1
ATOM 4061 N N . ASP B 1 245 ? -3.381 -1.048 21.516 1 54.16 245 ASP B N 1
ATOM 4062 C CA . ASP B 1 245 ? -3.67 -0.359 22.766 1 54.16 245 ASP B CA 1
ATOM 4063 C C . ASP B 1 245 ? -2.523 -0.527 23.766 1 54.16 245 ASP B C 1
ATOM 4065 O O . ASP B 1 245 ? -2.195 -1.648 24.156 1 54.16 245 ASP B O 1
ATOM 4069 N N . VAL B 1 246 ? -1.435 0.044 23.609 1 45 246 VAL B N 1
ATOM 4070 C CA . VAL B 1 246 ? -0.556 0.055 24.766 1 45 246 VAL B CA 1
ATOM 4071 C C . VAL B 1 246 ? -1.382 0.251 26.031 1 45 246 VAL B C 1
ATOM 4073 O O . VAL B 1 246 ? -2.164 1.199 26.141 1 45 246 VAL B O 1
ATOM 4076 N N . LYS B 1 247 ? -1.85 -0.799 26.625 1 42.59 247 LYS B N 1
ATOM 4077 C CA . LYS B 1 247 ? -2.324 -0.598 28 1 42.59 247 LYS B CA 1
ATOM 4078 C C . LYS B 1 247 ? -1.711 0.656 28.609 1 42.59 247 LYS B C 1
ATOM 4080 O O . LYS B 1 247 ? -0.528 0.668 28.969 1 42.59 247 LYS B O 1
ATOM 4085 N N . MET B 1 248 ? -1.92 1.77 28.047 1 33.69 248 MET B N 1
ATOM 4086 C CA . MET B 1 248 ? -1.582 2.941 28.859 1 33.69 248 MET B CA 1
ATOM 4087 C C . MET B 1 248 ? -2.223 2.859 30.234 1 33.69 248 MET B C 1
ATOM 4089 O O . MET B 1 248 ? -3.441 2.723 30.359 1 33.69 248 MET B O 1
ATOM 4093 N N . ARG B 1 249 ? -1.691 2.01 31.031 1 32.34 249 ARG B N 1
ATOM 4094 C CA . ARG B 1 249 ? -2.059 2.07 32.438 1 32.34 249 ARG B CA 1
ATOM 4095 C C . ARG B 1 249 ? -2.375 3.502 32.844 1 32.34 249 ARG B C 1
ATOM 4097 O O . ARG B 1 249 ? -1.56 4.406 32.656 1 32.34 249 ARG B O 1
ATOM 4104 N N . ARG B 1 250 ? -3.725 3.748 32.969 1 27.08 250 ARG B N 1
ATOM 4105 C CA . ARG B 1 250 ? -4.102 4.648 34.062 1 27.08 250 ARG B CA 1
ATOM 4106 C C . ARG B 1 250 ? -3.545 4.16 35.375 1 27.08 250 ARG B C 1
ATOM 4108 O O . ARG B 1 250 ? -3.613 2.967 35.688 1 27.08 250 ARG B O 1
#

Foldseek 3Di:
DAALVLQLCCCVPPNAHFQEKEFAPVDDDSDDPVPPRYHYHHDHPVVQCVVLPHCVGHVGMDGHHDPADLVVLADDDQAAEEEEEEQAADLLLQLLLLLLCVVLVHREYEYAPNYDDCPPPNNCVSVSNCSSNHRYYYDHLVCCCVCQCPVNVAQEEEEAAPPDPQEDAPCVVLVVCQPPGDRRHYYYYFAYQPQTCPPPPVSNVVSVVPPDHYHYYYDDDDDPDRDDGRSVRSSVNSCCVSPPPSPPDD/DAALVLQLCCCVPPNAHFQEKEFAPPDDDSDDPPPPRYHYHHDHPVVQCVVLPHCVGHVGMDGHHDPADLVVLADDDQAAEEEEEEQAADLLLLLLLLLLCVVLVHREYEYAPNYDDCPPPNNCVSVSNCSSNHRYYYDHLQCCCVVQCPVNVAQEEEEAAPPDPQEDAPCVVLVPPPPPGDRRHYYYYFAYQPQTCPPPPVSNVVSVVPPDHYHYYYDDDDDPDRDDGRSVRSSVNSCCVSPPPSPPPD

Nearest PDB structures (foldseek):
  5l0z-assembly1_B  TM=8.164E-01  e=6.322E-14  Sinorhizobium meliloti 1021
  1x7o-assembly1_B  TM=7.857E-0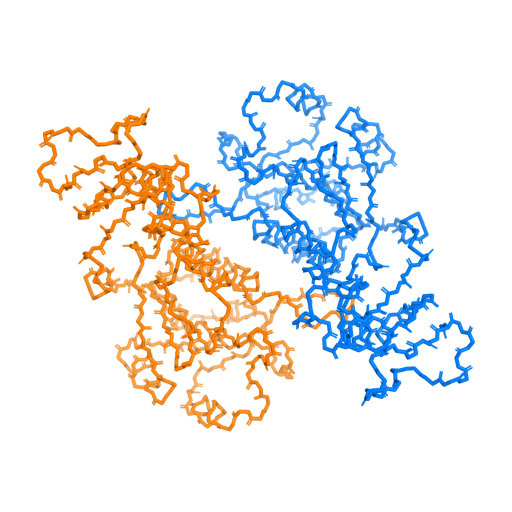1  e=1.285E-13  Streptomyces viridochromogenes
  5kzk-assembly1_B  TM=7.938E-01  e=1.079E-12  Sinorhizobium meliloti 1021
  4x3m-assembly1_B  TM=7.832E-01  e=8.489E-12  Thermus thermophilus HB8
  3nk7-assembly1_B  TM=7.652E-01  e=1.545E-10  Streptomyces actuosus